Protein AF-A0A8B8N1Q1-F1 (afdb_monomer_lite)

pLDDT: mean 76.81, std 21.53, range [21.66, 96.38]

Secondary structure (DSSP, 8-state):
-HHHHHHHHHH---TT--HHHHHHHHHHHTT-GGGTTS-GGGS-HHHHHHHHHHHHHTT--SEEEESSTTTT--HHHHHHHHHHHHHHHHHHHTTSSS--EEEE--SS--HHHHTT-S-EEEE-TTS-EEEEE-GGGHHHHHHHHH-PPPPPTTS-HHHHHHHHHTTTT-HHHHHHHHHHHHHHHHHHHH-HHHHHT-TT--THHHHGGGS-SSS----------------------------------------------S------HHHHHHGGGGGGHHHHHHHHHHHHHHHHHT-HHHHHHHHHHHHHHHHHHHHHS-TTTTT---PPPEESS--HHHHTSHHHHHHHHHHHHHHHHHHHHHHHHHHHHHHHHHHHHHHHHHHHHHHHHHHHHHHHTTSS-HHHHHHHHHHHHHHHHHHHHHHHHHHHHHHTT----TT-HHHHHHHHHHHHHHHHHHHHHHHHHHHTTT-HHHHHHHHHHTTHHHHHTSSSSS-GGGS-HHHHHHGGG-HHHHHHHHHHHHHH-SS-S---HHHHSSS-BEE----GGGHHHHHHHHHHHHS-----S-HHHHHHHHHHHHHHHHHHHS-S--B-SGGG---HHHHHHT--GGGHHHHHHHHHHHHHHHHHHHHHHHHHTT-

Structure (mmCIF, N/CA/C/O backbone):
data_AF-A0A8B8N1Q1-F1
#
_entry.id   AF-A0A8B8N1Q1-F1
#
loop_
_atom_site.group_PDB
_atom_site.id
_atom_site.type_symbol
_atom_site.label_atom_id
_atom_site.label_alt_id
_atom_site.label_comp_id
_atom_site.label_asym_id
_atom_site.label_entity_id
_atom_site.label_seq_id
_atom_site.pdbx_PDB_ins_code
_atom_site.Cartn_x
_atom_site.Cartn_y
_atom_site.Cartn_z
_atom_site.occupancy
_atom_site.B_iso_or_equiv
_atom_site.auth_seq_id
_atom_site.auth_comp_id
_atom_site.auth_asym_id
_atom_site.auth_atom_id
_atom_site.pdbx_PDB_model_num
ATOM 1 N N . MET A 1 1 ? -12.281 14.953 12.336 1.00 90.69 1 MET A N 1
ATOM 2 C CA . MET A 1 1 ? -13.465 14.983 11.450 1.00 90.69 1 MET A CA 1
ATOM 3 C C . MET A 1 1 ? -13.314 14.002 10.297 1.00 90.69 1 MET A C 1
ATOM 5 O O . MET A 1 1 ? -14.064 13.040 10.237 1.00 90.69 1 MET A O 1
ATOM 9 N N . GLU A 1 2 ? -12.319 14.184 9.424 1.00 91.88 2 GLU A N 1
ATOM 10 C CA . GLU A 1 2 ? -12.158 13.396 8.187 1.00 91.88 2 GLU A CA 1
ATOM 11 C C . GLU A 1 2 ? -12.174 11.873 8.399 1.00 91.88 2 GLU A C 1
ATOM 13 O O . GLU A 1 2 ? -12.919 11.180 7.714 1.00 91.88 2 GLU A O 1
ATOM 18 N N . ASN A 1 3 ? -11.440 11.355 9.394 1.00 91.44 3 ASN A N 1
ATOM 19 C CA . ASN A 1 3 ? -11.424 9.916 9.703 1.00 91.44 3 ASN A CA 1
ATOM 20 C C . ASN A 1 3 ? -12.799 9.366 10.118 1.00 91.44 3 ASN A C 1
ATOM 22 O O . ASN A 1 3 ? -13.140 8.242 9.761 1.00 91.44 3 ASN A O 1
ATOM 26 N N . LEU A 1 4 ? -13.594 10.152 10.852 1.00 93.81 4 LEU A N 1
ATOM 27 C CA . LEU A 1 4 ? -14.942 9.757 11.274 1.00 93.81 4 LEU A CA 1
ATOM 28 C C . LEU A 1 4 ? -15.926 9.828 10.105 1.00 93.81 4 LEU A C 1
ATOM 30 O O . LEU A 1 4 ? -16.725 8.919 9.919 1.00 93.81 4 LEU A O 1
ATOM 34 N N . VAL A 1 5 ? -15.833 10.864 9.269 1.00 94.25 5 VAL A N 1
ATOM 35 C CA . VAL A 1 5 ? -16.657 10.981 8.055 1.00 94.25 5 VAL A CA 1
ATOM 36 C C . VAL A 1 5 ? -16.359 9.838 7.089 1.00 94.25 5 VAL A C 1
ATOM 38 O O . VAL A 1 5 ? -17.280 9.254 6.524 1.00 94.25 5 VAL A O 1
ATOM 41 N N . PHE A 1 6 ? -15.086 9.479 6.927 1.00 92.38 6 PHE A N 1
ATOM 42 C CA . PHE A 1 6 ? -14.680 8.335 6.121 1.00 92.38 6 PHE A CA 1
ATOM 43 C C . PHE A 1 6 ? -15.266 7.022 6.657 1.00 92.38 6 PHE A C 1
ATOM 45 O O . PHE A 1 6 ? -15.922 6.301 5.907 1.00 92.38 6 PHE A O 1
ATOM 52 N N . ALA A 1 7 ? -15.107 6.752 7.958 1.00 91.06 7 ALA A N 1
ATOM 53 C CA . ALA A 1 7 ? -15.688 5.576 8.607 1.00 91.06 7 ALA A CA 1
ATOM 54 C C . ALA A 1 7 ? -17.219 5.532 8.449 1.00 91.06 7 ALA A C 1
ATOM 56 O O . ALA A 1 7 ? -17.782 4.502 8.091 1.00 91.06 7 ALA A O 1
ATOM 57 N N . SER A 1 8 ? -17.887 6.676 8.632 1.00 91.94 8 SER A N 1
ATOM 58 C CA . SER A 1 8 ? -19.336 6.824 8.472 1.00 91.94 8 SER A CA 1
ATOM 59 C C . SER A 1 8 ? -19.796 6.483 7.053 1.00 91.94 8 SER A C 1
ATOM 61 O O . SER A 1 8 ? -20.792 5.783 6.904 1.00 91.94 8 SER A O 1
ATOM 63 N N . ARG A 1 9 ? -19.068 6.927 6.019 1.00 91.12 9 ARG A N 1
ATOM 64 C CA . ARG A 1 9 ? -19.380 6.650 4.602 1.00 91.12 9 ARG A CA 1
ATOM 65 C C . ARG A 1 9 ? -19.198 5.193 4.207 1.00 91.12 9 ARG A C 1
ATOM 67 O O . ARG A 1 9 ? -19.925 4.707 3.352 1.00 91.12 9 ARG A O 1
ATOM 74 N N . ILE A 1 10 ? -18.234 4.511 4.817 1.00 88.62 10 ILE A N 1
ATOM 75 C CA . ILE A 1 10 ? -18.023 3.082 4.581 1.00 88.62 10 ILE A CA 1
ATOM 76 C C . ILE A 1 10 ? -19.090 2.246 5.291 1.00 88.62 10 ILE A C 1
ATOM 78 O O . ILE A 1 10 ? -19.661 1.336 4.697 1.00 88.62 10 ILE A O 1
ATOM 82 N N . LYS A 1 11 ? -19.380 2.564 6.555 1.00 85.94 11 LYS A N 1
ATOM 83 C CA . LYS A 1 11 ? -20.304 1.778 7.382 1.00 85.94 11 LYS A CA 1
ATOM 84 C C . LYS A 1 11 ? -21.776 2.029 7.055 1.00 85.94 11 LYS A C 1
ATOM 86 O O . LYS A 1 11 ? -22.593 1.126 7.190 1.00 85.94 11 LYS A O 1
ATOM 91 N N . ASN A 1 12 ? -22.126 3.235 6.606 1.00 87.56 12 ASN A N 1
ATOM 92 C CA . ASN A 1 12 ? -23.501 3.624 6.297 1.00 87.56 12 ASN A CA 1
ATOM 93 C C . ASN A 1 12 ? -23.632 3.942 4.802 1.00 87.56 12 ASN A C 1
ATOM 95 O O . ASN A 1 12 ? -23.368 5.056 4.379 1.00 87.56 12 ASN A O 1
ATOM 99 N N . THR A 1 13 ? -24.054 2.986 3.976 1.00 82.06 13 THR A N 1
ATOM 100 C CA . THR A 1 13 ? -24.113 3.168 2.507 1.00 82.06 13 THR A CA 1
ATOM 101 C C . THR A 1 13 ? -25.467 3.653 1.979 1.00 82.06 13 THR A C 1
ATOM 103 O O . THR A 1 13 ? -25.709 3.645 0.773 1.00 82.06 13 THR A O 1
ATOM 106 N N . GLN A 1 14 ? -26.375 4.068 2.864 1.00 83.12 14 GLN A N 1
ATOM 107 C CA . GLN A 1 14 ? -27.697 4.551 2.466 1.00 83.12 14 GLN A CA 1
ATOM 108 C C . GLN A 1 14 ? -27.575 5.930 1.785 1.00 83.12 14 GLN A C 1
ATOM 110 O O . GLN A 1 14 ? -26.922 6.812 2.343 1.00 83.12 14 GLN A O 1
ATOM 115 N N . PRO A 1 15 ? -28.215 6.158 0.622 1.00 78.31 15 PRO A N 1
ATOM 116 C CA . PRO A 1 15 ? -28.001 7.363 -0.188 1.00 78.31 15 PRO A CA 1
ATOM 117 C C . PRO A 1 15 ? -28.416 8.666 0.513 1.00 78.31 15 PRO A C 1
ATOM 119 O O . PRO A 1 15 ? -27.781 9.695 0.309 1.00 78.31 15 PRO A O 1
ATOM 122 N N . ASN A 1 16 ? -29.428 8.614 1.383 1.00 86.81 16 ASN A N 1
ATOM 123 C CA . ASN A 1 16 ? -29.949 9.782 2.106 1.00 86.81 16 ASN A CA 1
ATOM 124 C C . ASN A 1 16 ? -29.374 9.915 3.528 1.00 86.81 16 ASN A C 1
ATOM 126 O O . ASN A 1 16 ? -29.929 10.627 4.362 1.00 86.81 16 ASN A O 1
ATOM 130 N N . PHE A 1 17 ? -28.294 9.197 3.847 1.00 88.75 17 PHE A N 1
ATOM 131 C CA . PHE A 1 17 ? -27.712 9.235 5.183 1.00 88.75 17 PHE A CA 1
ATOM 132 C C . PHE A 1 17 ? -26.904 10.518 5.400 1.00 88.75 17 PHE A C 1
ATOM 134 O O . PHE A 1 17 ? -25.889 10.747 4.737 1.00 88.75 17 PHE A O 1
ATOM 141 N N . ASN A 1 18 ? -27.298 11.339 6.378 1.00 94.06 18 ASN A N 1
ATOM 142 C CA . ASN A 1 18 ? -26.499 12.503 6.745 1.00 94.06 18 ASN A CA 1
ATOM 143 C C . ASN A 1 18 ? -25.275 12.085 7.578 1.00 94.06 18 ASN A C 1
ATOM 145 O O . ASN A 1 18 ? -25.325 11.904 8.797 1.00 94.06 18 ASN A O 1
ATOM 149 N N . HIS A 1 19 ? -24.145 11.928 6.889 1.00 93.62 19 HIS A N 1
ATOM 150 C CA . HIS A 1 19 ? -22.882 11.543 7.509 1.00 93.62 19 HIS A CA 1
ATOM 151 C C . HIS A 1 19 ? -22.333 12.583 8.482 1.00 93.62 19 HIS A C 1
ATOM 153 O O . HIS A 1 19 ? -21.672 12.185 9.439 1.00 93.62 19 HIS A O 1
ATOM 159 N N . MET A 1 20 ? -22.549 13.876 8.221 1.00 94.31 20 MET A N 1
ATOM 160 C CA . MET A 1 20 ? -21.988 14.946 9.047 1.00 94.31 20 MET A CA 1
ATOM 161 C C . MET A 1 20 ? -22.706 15.001 10.388 1.00 94.31 20 MET A C 1
ATOM 163 O O . MET A 1 20 ? -22.044 14.887 11.417 1.00 94.31 20 MET A O 1
ATOM 167 N N . ASP A 1 21 ? -24.039 15.013 10.372 1.00 94.62 21 ASP A N 1
ATOM 168 C CA . ASP A 1 21 ? -24.852 15.026 11.590 1.00 94.62 21 ASP A CA 1
ATOM 169 C C . ASP A 1 21 ? -24.570 13.797 12.461 1.00 94.62 21 ASP A C 1
ATOM 171 O O . ASP A 1 21 ? -24.413 13.914 13.674 1.00 94.62 21 ASP A O 1
ATOM 175 N N . ASN A 1 22 ? -24.432 12.608 11.856 1.00 93.81 22 ASN A N 1
ATOM 176 C CA . ASN A 1 22 ? -24.098 11.397 12.612 1.00 93.81 22 ASN A CA 1
ATOM 177 C C . ASN A 1 22 ? -22.714 11.503 13.278 1.00 93.81 22 ASN A C 1
ATOM 179 O O . ASN A 1 22 ? -22.541 11.098 14.426 1.00 93.81 22 ASN A O 1
ATOM 183 N N . VAL A 1 23 ? -21.721 12.058 12.573 1.00 95.81 23 VAL A N 1
ATOM 184 C CA . VAL A 1 23 ? -20.372 12.256 13.123 1.00 95.81 23 VAL A CA 1
ATOM 185 C C . VAL A 1 23 ? -20.373 13.295 14.237 1.00 95.81 23 VAL A C 1
ATOM 187 O O . VAL A 1 23 ? -19.739 13.063 15.264 1.00 95.81 23 VAL A O 1
ATOM 190 N N . GLU A 1 24 ? -21.075 14.411 14.067 1.00 95.44 24 GLU A N 1
ATOM 191 C CA . GLU A 1 24 ? -21.190 15.451 15.091 1.00 95.44 24 GLU A CA 1
ATOM 192 C C . GLU A 1 24 ? -21.929 14.940 16.327 1.00 95.44 24 GLU A C 1
ATOM 194 O O . GLU A 1 24 ? -21.458 15.138 17.449 1.00 95.44 24 GLU A O 1
ATOM 199 N N . HIS A 1 25 ? -23.014 14.189 16.134 1.00 93.56 25 HIS A N 1
ATOM 200 C CA . HIS A 1 25 ? -23.743 13.547 17.217 1.00 93.56 25 HIS A CA 1
ATOM 201 C C . HIS A 1 25 ? -22.846 12.583 18.004 1.00 93.56 25 HIS A C 1
ATOM 203 O O . HIS A 1 25 ? -22.696 12.739 19.216 1.00 93.56 25 HIS A O 1
ATOM 209 N N . VAL A 1 26 ? -22.162 11.646 17.339 1.00 93.88 26 VAL A N 1
ATOM 210 C CA . VAL A 1 26 ? -21.239 10.712 18.014 1.00 93.88 26 VAL A CA 1
ATOM 211 C C . VAL A 1 26 ? -20.071 11.449 18.679 1.00 93.88 26 VAL A C 1
ATOM 213 O O . VAL A 1 26 ? -19.684 11.117 19.801 1.00 93.88 26 VAL A O 1
ATOM 216 N N . ALA A 1 27 ? -19.526 12.483 18.035 1.00 95.25 27 ALA A N 1
ATOM 217 C CA . ALA A 1 27 ? -18.476 13.303 18.628 1.00 95.25 27 ALA A CA 1
ATOM 218 C C . ALA A 1 27 ? -18.965 14.028 19.889 1.00 95.25 27 ALA A C 1
ATOM 220 O O . ALA A 1 27 ? -18.202 14.151 20.847 1.00 95.25 27 ALA A O 1
ATOM 221 N N . SER A 1 28 ? -20.228 14.462 19.918 1.00 94.31 28 SER A N 1
ATOM 222 C CA . SER A 1 28 ? -20.829 15.105 21.086 1.00 94.31 28 SER A CA 1
ATOM 223 C C . SER A 1 28 ? -21.001 14.150 22.263 1.00 94.31 28 SER A C 1
ATOM 225 O O . SER A 1 28 ? -20.672 14.506 23.394 1.00 94.31 28 SER A O 1
ATOM 227 N N . LEU A 1 29 ? -21.414 12.909 21.989 1.00 92.06 29 LEU A N 1
ATOM 228 C CA . LEU A 1 29 ? -21.585 11.871 23.002 1.00 92.06 29 LEU A CA 1
ATOM 229 C C . LEU A 1 29 ? -20.269 11.519 23.704 1.00 92.06 29 LEU A C 1
ATOM 231 O O . LEU A 1 29 ? -20.275 11.202 24.889 1.00 92.06 29 LEU A O 1
ATOM 235 N N . LEU A 1 30 ? -19.150 11.595 22.979 1.00 92.69 30 LEU A N 1
ATOM 236 C CA . LEU A 1 30 ? -17.821 11.247 23.483 1.00 92.69 30 LEU A CA 1
ATOM 237 C C . LEU A 1 30 ? -16.983 12.455 23.941 1.00 92.69 30 LEU A C 1
ATOM 239 O O . LEU A 1 30 ? -15.821 12.279 24.319 1.00 92.69 30 LEU A O 1
ATOM 243 N N . GLY A 1 31 ? -17.532 13.674 23.896 1.00 92.38 31 GLY A N 1
ATOM 244 C CA . GLY A 1 31 ? -16.807 14.892 24.277 1.00 92.38 31 GLY A CA 1
ATOM 245 C C . GLY A 1 31 ? -15.622 15.217 23.354 1.00 92.38 31 GLY A C 1
ATOM 246 O O . GLY A 1 31 ? -14.559 15.631 23.818 1.00 92.38 31 GLY A O 1
ATOM 247 N N . LEU A 1 32 ? -15.766 14.969 22.048 1.00 94.25 32 LEU A N 1
ATOM 248 C CA . LEU A 1 32 ? -14.717 15.115 21.030 1.00 94.25 32 LEU A CA 1
ATOM 249 C C . LEU A 1 32 ? -14.845 16.392 20.182 1.00 94.25 32 LEU A C 1
ATOM 251 O O . LEU A 1 32 ? -14.077 16.560 19.233 1.00 94.25 32 LEU A O 1
ATOM 255 N N . GLN A 1 33 ? -15.768 17.306 20.500 1.00 92.69 33 GLN A N 1
ATOM 256 C CA . GLN A 1 33 ? -16.066 18.489 19.677 1.00 92.69 33 GLN A CA 1
ATOM 257 C C . GLN A 1 33 ? -14.814 19.340 19.400 1.00 92.69 33 GLN A C 1
ATOM 259 O O . GLN A 1 33 ? -14.518 19.661 18.249 1.00 92.69 33 GLN A O 1
ATOM 264 N N . ALA A 1 34 ? -14.015 19.620 20.435 1.00 90.75 34 ALA A N 1
ATOM 265 C CA . ALA A 1 34 ? -12.774 20.392 20.310 1.00 90.75 34 ALA A CA 1
ATOM 266 C C . ALA A 1 34 ? -11.700 19.692 19.449 1.00 90.75 34 ALA A C 1
ATOM 268 O O . ALA A 1 34 ? -10.812 20.341 18.902 1.00 90.75 34 ALA A O 1
ATOM 269 N N . CYS A 1 35 ? -11.786 18.366 19.295 1.00 91.06 35 CYS A N 1
ATOM 270 C CA . CYS A 1 35 ? -10.806 17.558 18.569 1.00 91.06 35 CYS A CA 1
ATOM 271 C C . CYS A 1 35 ? -11.117 17.434 17.070 1.00 91.06 35 CYS A C 1
ATOM 273 O O . CYS A 1 35 ? -10.264 16.984 16.305 1.00 91.06 35 CYS A O 1
ATOM 275 N N . LEU A 1 36 ? -12.319 17.816 16.616 1.00 91.00 36 LEU A N 1
ATOM 276 C CA . LEU A 1 36 ? -12.776 17.535 15.251 1.00 91.00 36 LEU A CA 1
ATOM 277 C C . LEU A 1 36 ? -11.877 18.145 14.165 1.00 91.00 36 LEU A C 1
ATOM 279 O O . LEU A 1 36 ? -11.730 17.529 13.105 1.00 91.00 36 LEU A O 1
ATOM 283 N N . LYS A 1 37 ? -11.249 19.295 14.433 1.00 90.81 37 LYS A N 1
ATOM 284 C CA . LYS A 1 37 ? -10.359 20.006 13.497 1.00 90.81 37 LYS A CA 1
ATOM 285 C C . LYS A 1 37 ? -8.867 19.680 13.679 1.00 90.81 37 LYS A C 1
ATOM 287 O O . LYS A 1 37 ? -8.042 20.182 12.921 1.00 90.81 37 LYS A O 1
ATOM 292 N N . LEU A 1 38 ? -8.503 18.856 14.664 1.00 91.50 38 LEU A N 1
ATOM 293 C CA . LEU A 1 38 ? -7.108 18.515 14.953 1.00 91.50 38 LEU A CA 1
ATOM 294 C C . LEU A 1 38 ? -6.631 17.315 14.119 1.00 91.50 38 LEU A C 1
ATOM 296 O O . LEU A 1 38 ? -7.400 16.405 13.804 1.00 91.50 38 LEU A O 1
ATOM 300 N N . LYS A 1 39 ? -5.331 17.295 13.789 1.00 88.94 39 LYS A N 1
ATOM 301 C CA . LYS A 1 39 ? -4.667 16.102 13.238 1.00 88.94 39 LYS A CA 1
ATOM 302 C C . LYS A 1 39 ? -4.595 15.017 14.314 1.00 88.94 39 LYS A C 1
ATOM 304 O O . LYS A 1 39 ? -4.341 15.326 15.475 1.00 88.94 39 LYS A O 1
ATOM 309 N N . THR A 1 40 ? -4.742 13.752 13.922 1.00 88.00 40 THR A N 1
ATOM 310 C CA . THR A 1 40 ? -4.691 12.609 14.853 1.00 88.00 40 THR A CA 1
ATOM 311 C C . THR A 1 40 ? -3.382 12.516 15.629 1.00 88.00 40 THR A C 1
ATOM 313 O O . THR A 1 40 ? -3.409 12.125 16.788 1.00 88.00 40 THR A O 1
ATOM 316 N N . SER A 1 41 ? -2.263 12.940 15.036 1.00 86.62 41 SER A N 1
ATOM 317 C CA . SER A 1 41 ? -0.949 12.981 15.692 1.00 86.62 41 SER A CA 1
ATOM 318 C C . SER A 1 41 ? -0.838 13.994 16.837 1.00 86.62 41 SER A C 1
ATOM 320 O O . SER A 1 41 ? 0.135 13.955 17.579 1.00 86.62 41 SER A O 1
ATOM 322 N N . ARG A 1 42 ? -1.804 14.911 16.984 1.00 91.56 42 ARG A N 1
ATOM 323 C CA . ARG A 1 42 ? -1.843 15.914 18.063 1.00 91.56 42 ARG A CA 1
ATOM 324 C C . ARG A 1 42 ? -2.840 15.573 19.174 1.00 91.56 42 ARG A C 1
ATOM 326 O O . ARG A 1 42 ? -3.033 16.384 20.073 1.00 91.56 42 ARG A O 1
ATOM 333 N N . LEU A 1 43 ? -3.518 14.430 19.087 1.00 91.50 43 LEU A N 1
ATOM 334 C CA . LEU A 1 43 ? -4.482 14.007 20.100 1.00 91.50 43 LEU A CA 1
ATOM 335 C C . LEU A 1 43 ? -3.756 13.392 21.300 1.00 91.50 43 LEU A C 1
ATOM 337 O O . LEU A 1 43 ? -2.773 12.676 21.126 1.00 91.50 43 LEU A O 1
ATOM 341 N N . SER A 1 44 ? -4.271 13.620 22.510 1.00 90.25 44 SER A N 1
ATOM 342 C CA . SER A 1 44 ? -3.818 12.867 23.685 1.00 90.25 44 SER A CA 1
ATOM 343 C C . SER A 1 44 ? -4.228 11.392 23.583 1.00 90.25 44 SER A C 1
ATOM 345 O O . SER A 1 44 ? -5.177 11.060 22.869 1.00 90.25 44 SER A O 1
ATOM 347 N N . GLY A 1 45 ? -3.573 10.497 24.333 1.00 87.62 45 GLY A N 1
ATOM 348 C CA . GLY A 1 45 ? -3.885 9.059 24.311 1.00 87.62 45 GLY A CA 1
ATOM 349 C C . GLY A 1 4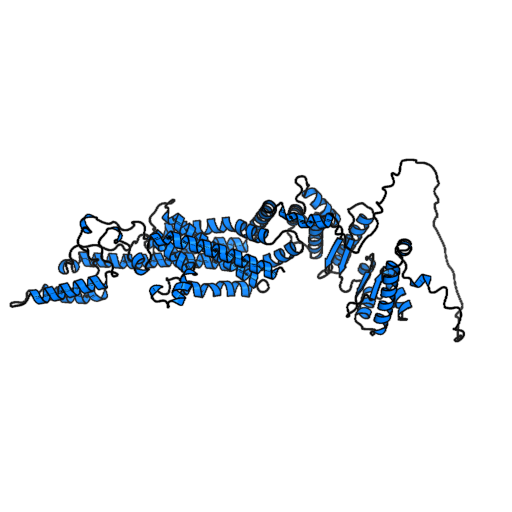5 ? -5.371 8.754 24.552 1.00 87.62 45 GLY A C 1
ATOM 350 O O . GLY A 1 45 ? -5.989 8.002 23.798 1.00 87.62 45 GLY A O 1
ATOM 351 N N . GLY A 1 46 ? -6.000 9.418 25.528 1.00 87.50 46 GLY A N 1
ATOM 352 C CA . GLY A 1 46 ? -7.431 9.233 25.804 1.00 87.50 46 GLY A CA 1
ATOM 353 C C . GLY A 1 46 ? -8.352 9.827 24.742 1.00 87.50 46 GLY A C 1
ATOM 354 O O . GLY A 1 46 ? -9.403 9.264 24.437 1.00 87.50 46 GLY A O 1
ATOM 355 N N . GLN A 1 47 ? -7.972 10.957 24.134 1.00 92.06 47 GLN A N 1
ATOM 356 C CA . GLN A 1 47 ? -8.702 11.495 22.982 1.00 92.06 47 GLN A CA 1
ATOM 357 C C . GLN A 1 47 ? -8.621 10.529 21.799 1.00 92.06 47 GLN A C 1
ATOM 359 O O . GLN A 1 47 ? -9.643 10.245 21.179 1.00 92.06 47 GLN A O 1
ATOM 364 N N . TYR A 1 48 ? -7.438 9.976 21.528 1.00 90.69 48 TYR A N 1
ATOM 365 C CA . TYR A 1 48 ? -7.232 8.986 20.480 1.00 90.69 48 TYR A CA 1
ATOM 366 C C . TYR A 1 48 ? -8.070 7.721 20.718 1.00 90.69 48 TYR A C 1
ATOM 368 O O . TYR A 1 48 ? -8.776 7.279 19.810 1.00 90.69 48 TYR A O 1
ATOM 376 N N . LYS A 1 49 ? -8.090 7.184 21.949 1.00 90.00 49 LYS A N 1
ATOM 377 C CA . LYS A 1 49 ? -8.918 6.014 22.289 1.00 90.00 49 LYS A CA 1
ATOM 378 C C . LYS A 1 49 ? -10.410 6.298 22.092 1.00 90.00 49 LYS A C 1
ATOM 380 O O . LYS A 1 49 ? -11.104 5.506 21.457 1.00 90.00 49 LYS A O 1
ATOM 385 N N . ARG A 1 50 ? -10.896 7.460 22.543 1.00 91.62 50 ARG A N 1
ATOM 386 C CA . ARG A 1 50 ? -12.288 7.882 22.309 1.00 91.62 50 ARG A CA 1
ATOM 387 C C . ARG A 1 50 ? -12.603 8.064 20.827 1.00 91.62 50 ARG A C 1
ATOM 389 O O . ARG A 1 50 ? -13.688 7.686 20.411 1.00 91.62 50 ARG A O 1
ATOM 396 N N . VAL A 1 51 ? -11.676 8.561 20.007 1.00 93.06 51 VAL A N 1
ATOM 397 C CA . VAL A 1 51 ? -11.853 8.597 18.543 1.00 93.06 51 VAL A CA 1
ATOM 398 C C . VAL A 1 51 ? -11.958 7.182 17.962 1.00 93.06 51 VAL A C 1
ATOM 400 O O . VAL A 1 51 ? -12.814 6.956 17.111 1.00 93.06 51 VAL A O 1
ATOM 403 N N . SER A 1 52 ? -11.160 6.220 18.438 1.00 90.19 52 SER A N 1
ATOM 404 C CA . SER A 1 52 ? -11.282 4.815 18.014 1.00 90.19 52 SER A CA 1
ATOM 405 C C . SER A 1 52 ? -12.642 4.216 18.391 1.00 90.19 52 SER A C 1
ATOM 407 O O . SER A 1 52 ? -13.219 3.487 17.593 1.00 90.19 52 SER A O 1
ATOM 409 N N . ILE A 1 53 ? -13.183 4.547 19.569 1.00 91.56 53 ILE A N 1
ATOM 410 C CA . ILE A 1 53 ? -14.536 4.136 19.987 1.00 91.56 53 ILE A CA 1
ATOM 411 C C . ILE A 1 53 ? -15.600 4.827 19.120 1.00 91.56 53 ILE A C 1
ATOM 413 O O . ILE A 1 53 ? -16.541 4.184 18.661 1.00 91.56 53 ILE A O 1
ATOM 417 N N . ALA A 1 54 ? -15.427 6.122 18.832 1.00 93.56 54 ALA A N 1
ATOM 418 C CA . ALA A 1 54 ? -16.320 6.891 17.967 1.00 93.56 54 ALA A CA 1
ATOM 419 C C . ALA A 1 54 ? -16.469 6.234 16.592 1.00 93.56 54 ALA A C 1
ATOM 421 O O . ALA A 1 54 ? -17.578 6.140 16.079 1.00 93.56 54 ALA A O 1
ATOM 422 N N . GLN A 1 55 ? -15.368 5.743 16.012 1.00 91.75 55 GLN A N 1
ATOM 423 C CA . GLN A 1 55 ? -15.385 5.051 14.723 1.00 91.75 55 GLN A CA 1
ATOM 424 C C . GLN A 1 55 ? -16.298 3.816 14.721 1.00 91.75 55 GLN A C 1
ATOM 426 O O . GLN A 1 55 ? -16.943 3.542 13.708 1.00 91.75 55 GLN A O 1
ATOM 431 N N . GLU A 1 56 ? -16.382 3.089 15.836 1.00 89.00 56 GLU A N 1
ATOM 432 C CA . GLU A 1 56 ? -17.247 1.913 15.986 1.00 89.00 56 GLU A CA 1
ATOM 433 C C . GLU A 1 56 ? -18.699 2.278 16.326 1.00 89.00 56 GLU A C 1
ATOM 435 O O . GLU A 1 56 ? -19.626 1.645 15.826 1.00 89.00 56 GLU A O 1
ATOM 440 N N . LEU A 1 57 ? -18.934 3.373 17.053 1.00 90.56 57 LEU A N 1
ATOM 441 C CA . LEU A 1 57 ? -20.291 3.857 17.342 1.00 90.56 57 LEU A CA 1
ATOM 442 C C . LEU A 1 57 ? -21.026 4.428 16.117 1.00 90.56 57 LEU A C 1
ATOM 444 O O . LEU A 1 57 ? -22.254 4.491 16.119 1.00 90.56 57 LEU A O 1
ATOM 448 N N . LEU A 1 58 ? -20.315 4.801 15.046 1.00 91.06 58 LEU A N 1
ATOM 449 C CA . LEU A 1 58 ? -20.926 5.330 13.815 1.00 91.06 58 LEU A CA 1
ATOM 450 C C . LEU A 1 58 ? -21.865 4.341 13.109 1.00 91.06 58 LEU A C 1
ATOM 452 O O . LEU A 1 58 ? -22.741 4.788 12.366 1.00 91.06 58 LEU A O 1
ATOM 456 N N . SER A 1 59 ? -21.686 3.033 13.324 1.00 85.50 59 SER A N 1
ATOM 457 C CA . SER A 1 59 ? -22.582 1.974 12.833 1.00 85.50 59 SER A CA 1
ATOM 458 C C . SER A 1 59 ? -23.772 1.697 13.756 1.00 85.50 59 SER A C 1
ATOM 460 O O . SER A 1 59 ? -24.611 0.876 13.402 1.00 85.50 59 SER A O 1
ATOM 462 N N . LYS A 1 60 ? -23.866 2.375 14.911 1.00 88.06 60 LYS A N 1
ATOM 463 C CA . LYS A 1 60 ? -24.901 2.162 15.941 1.00 88.06 60 LYS A CA 1
ATOM 464 C C . LYS A 1 60 ? -25.017 0.676 16.346 1.00 88.06 60 LYS A C 1
ATOM 466 O O . LYS A 1 60 ? -26.078 0.085 16.147 1.00 88.06 60 LYS A O 1
ATOM 471 N N . PRO A 1 61 ? -23.923 0.058 16.838 1.00 86.50 61 PRO A N 1
ATOM 472 C CA . PRO A 1 61 ? -23.914 -1.361 17.179 1.00 86.50 61 PRO A CA 1
ATOM 473 C C . PRO A 1 61 ? -24.800 -1.651 18.397 1.00 86.50 61 PRO A C 1
ATOM 475 O O . PRO A 1 61 ? -24.864 -0.835 19.313 1.00 86.50 61 PRO A O 1
ATOM 478 N N . ASP A 1 62 ? -25.418 -2.835 18.426 1.00 87.56 62 ASP A N 1
ATOM 479 C CA . ASP A 1 62 ? -26.174 -3.300 19.599 1.00 87.56 62 ASP A CA 1
ATOM 480 C C . ASP A 1 62 ? -25.228 -3.776 20.726 1.00 87.56 62 ASP A C 1
ATOM 482 O O . ASP A 1 62 ? -25.542 -3.663 21.911 1.00 87.56 62 ASP A O 1
ATOM 486 N N . ILE A 1 63 ? -24.045 -4.286 20.357 1.00 90.25 63 ILE A N 1
ATOM 487 C CA . ILE A 1 63 ? -22.987 -4.745 21.268 1.00 90.25 63 ILE A CA 1
ATOM 488 C C . ILE A 1 63 ? -21.652 -4.154 20.810 1.00 90.25 63 ILE A C 1
ATOM 490 O O . ILE A 1 63 ? -21.266 -4.296 19.650 1.00 90.25 63 ILE A O 1
ATOM 494 N N . LEU A 1 64 ? -20.934 -3.516 21.730 1.00 90.94 64 LEU A N 1
ATOM 495 C CA . LEU A 1 64 ? -19.590 -2.992 21.530 1.00 90.94 64 LEU A CA 1
ATOM 496 C C . LEU A 1 64 ? -18.607 -3.760 22.417 1.00 90.94 64 LEU A C 1
ATOM 498 O O . LEU A 1 64 ? -18.706 -3.712 23.641 1.00 90.94 64 LEU A O 1
ATOM 502 N N . ILE A 1 65 ? -17.645 -4.438 21.795 1.00 92.38 65 ILE A N 1
ATOM 503 C CA . ILE A 1 65 ? -16.583 -5.168 22.495 1.00 92.38 65 ILE A CA 1
ATOM 504 C C . ILE A 1 65 ? -15.318 -4.312 22.475 1.00 92.38 65 ILE A C 1
ATOM 506 O O . ILE A 1 65 ? -14.896 -3.846 21.415 1.00 92.38 65 ILE A O 1
ATOM 510 N N . LEU A 1 66 ? -14.728 -4.079 23.644 1.00 92.56 66 LEU A N 1
ATOM 511 C CA . LEU A 1 66 ? -13.534 -3.259 23.816 1.00 92.56 66 LEU A CA 1
ATOM 512 C C . LEU A 1 66 ? -12.436 -4.068 24.496 1.00 92.56 66 LEU A C 1
ATOM 514 O O . LEU A 1 66 ? -12.542 -4.391 25.675 1.00 92.56 66 LEU A O 1
ATOM 518 N N . ASP A 1 67 ? -11.359 -4.329 23.766 1.00 90.62 67 ASP A N 1
ATOM 519 C CA . ASP A 1 67 ? -10.178 -4.958 24.344 1.00 90.62 67 ASP A CA 1
ATOM 520 C C . ASP A 1 67 ? -9.271 -3.900 24.993 1.00 90.62 67 ASP A C 1
ATOM 522 O O . ASP A 1 67 ? -8.876 -2.916 24.346 1.00 90.62 67 ASP A O 1
ATOM 526 N N . GLU A 1 68 ? -9.044 -4.055 26.297 1.00 90.06 68 GLU A N 1
ATOM 527 C CA . GLU A 1 68 ? -8.248 -3.190 27.171 1.00 90.06 68 GLU A CA 1
ATOM 528 C C . GLU A 1 68 ? -8.356 -1.692 26.827 1.00 90.06 68 GLU A C 1
ATOM 530 O O . GLU A 1 68 ? -7.396 -1.039 26.379 1.00 90.06 68 GLU A O 1
ATOM 535 N N . PRO A 1 69 ? -9.544 -1.076 26.997 1.00 89.31 69 PRO A N 1
ATOM 536 C CA . PRO A 1 69 ? -9.753 0.297 26.573 1.00 89.31 69 PRO A CA 1
ATOM 537 C C . PRO A 1 69 ? -8.913 1.313 27.356 1.00 89.31 69 PRO A C 1
ATOM 539 O O . PRO A 1 69 ? -8.735 2.439 26.895 1.00 89.31 69 PRO A O 1
ATOM 542 N N . THR A 1 70 ? -8.385 0.908 28.507 1.00 90.25 70 THR A N 1
ATOM 543 C CA . THR A 1 70 ? -7.670 1.735 29.479 1.00 90.25 70 THR A CA 1
ATOM 544 C C . THR A 1 70 ? -6.146 1.623 29.396 1.00 90.25 70 THR A C 1
ATOM 546 O O . THR A 1 70 ? -5.451 2.400 30.049 1.00 90.25 70 THR A O 1
ATOM 549 N N . SER A 1 71 ? -5.619 0.686 28.601 1.00 87.12 71 SER A N 1
ATOM 550 C CA . SER A 1 71 ? -4.177 0.448 28.482 1.00 87.12 71 SER A CA 1
ATOM 551 C C . SER A 1 71 ? -3.446 1.658 27.882 1.00 87.12 71 SER A C 1
ATOM 553 O O . SER A 1 71 ? -3.921 2.281 26.927 1.00 87.12 71 SER A O 1
ATOM 555 N N . GLY A 1 72 ? -2.300 2.020 28.469 1.00 84.06 72 GLY A N 1
ATOM 556 C CA . GLY A 1 72 ? -1.485 3.169 28.053 1.00 84.06 72 GLY A CA 1
ATOM 557 C C . GLY A 1 72 ? -2.049 4.553 28.416 1.00 84.06 72 GLY A C 1
ATOM 558 O O . GLY A 1 72 ? -1.557 5.555 27.896 1.00 84.06 72 GLY A O 1
ATOM 559 N N . LEU A 1 73 ? -3.074 4.634 29.275 1.00 88.88 73 LEU A N 1
ATOM 560 C CA . LEU A 1 73 ? -3.638 5.894 29.777 1.00 88.88 73 LEU A CA 1
ATOM 561 C C . LEU A 1 73 ? -3.213 6.175 31.223 1.00 88.88 73 LEU A C 1
ATOM 563 O O . LEU A 1 73 ? -3.071 5.260 32.030 1.00 88.88 73 LEU A O 1
ATOM 567 N N . ASP A 1 74 ? -3.090 7.456 31.574 1.00 89.12 74 ASP A N 1
ATOM 568 C CA . ASP A 1 74 ? -2.995 7.882 32.971 1.00 89.12 74 ASP A CA 1
ATOM 569 C C . ASP A 1 74 ? -4.333 7.676 33.709 1.00 89.12 74 ASP A C 1
ATOM 571 O O . ASP A 1 74 ? -5.405 7.609 33.098 1.00 89.12 74 ASP A O 1
ATOM 575 N N . SER A 1 75 ? -4.284 7.604 35.041 1.00 88.19 75 SER A N 1
ATOM 576 C CA . SER A 1 75 ? -5.442 7.298 35.895 1.00 88.19 75 SER A CA 1
ATOM 577 C C . SER A 1 75 ? -6.625 8.256 35.703 1.00 88.19 75 SER A C 1
ATOM 579 O O . SER A 1 75 ? -7.778 7.817 35.650 1.00 88.19 75 SER A O 1
ATOM 581 N N . LEU A 1 76 ? -6.365 9.557 35.538 1.00 90.19 76 LEU A N 1
ATOM 582 C CA . LEU A 1 76 ? -7.407 10.565 35.340 1.00 90.19 76 LEU A CA 1
ATOM 583 C C . LEU A 1 76 ? -8.074 10.413 33.969 1.00 90.19 76 LEU A C 1
ATOM 585 O O . LEU A 1 76 ? -9.303 10.461 33.857 1.00 90.19 76 LEU A O 1
ATOM 589 N N . THR A 1 77 ? -7.280 10.229 32.917 1.00 90.25 77 THR A N 1
ATOM 590 C CA . THR A 1 77 ? -7.791 10.021 31.557 1.00 90.25 77 THR A CA 1
ATOM 591 C C . THR A 1 77 ? -8.549 8.701 31.429 1.00 90.25 77 THR A C 1
ATOM 593 O O . THR A 1 77 ? -9.572 8.638 30.739 1.00 90.25 77 THR A O 1
ATOM 596 N N . CYS A 1 78 ? -8.089 7.667 32.129 1.00 90.88 78 CYS A N 1
ATOM 597 C CA . CYS A 1 78 ? -8.749 6.377 32.238 1.00 90.88 78 CYS A CA 1
ATOM 598 C C . CYS A 1 78 ? -10.149 6.516 32.856 1.00 90.88 78 CYS A C 1
ATOM 600 O O . CYS A 1 78 ? -11.141 6.170 32.210 1.00 90.88 78 CYS A O 1
ATOM 602 N N . PHE A 1 79 ? -10.245 7.150 34.033 1.00 93.00 79 PHE A N 1
ATOM 603 C CA . PHE A 1 79 ? -11.522 7.439 34.693 1.00 93.00 79 PHE A CA 1
ATOM 604 C C . PHE A 1 79 ? -12.474 8.203 33.767 1.00 93.00 79 PHE A C 1
ATOM 606 O O . PHE A 1 79 ? -13.581 7.743 33.511 1.00 93.00 79 PHE A O 1
ATOM 613 N N . ARG A 1 80 ? -12.017 9.308 33.159 1.00 91.81 80 ARG A N 1
ATOM 614 C CA . ARG A 1 80 ? -12.825 10.099 32.211 1.00 91.81 80 ARG A CA 1
ATOM 615 C C . ARG A 1 80 ? -13.336 9.276 31.027 1.00 91.81 80 ARG A C 1
ATOM 617 O O . ARG A 1 80 ? -14.449 9.505 30.564 1.00 91.81 80 ARG A O 1
ATOM 624 N N . THR A 1 81 ? -12.528 8.355 30.509 1.00 91.94 81 THR A N 1
ATOM 625 C CA . THR A 1 81 ? -12.913 7.508 29.372 1.00 91.94 81 THR A CA 1
ATOM 626 C C . THR A 1 81 ? -13.985 6.501 29.783 1.00 91.94 81 THR A C 1
ATOM 628 O O . THR A 1 81 ? -15.003 6.400 29.103 1.00 91.94 81 THR A O 1
ATOM 631 N N . VAL A 1 82 ? -13.808 5.816 30.917 1.00 94.25 82 VAL A N 1
ATOM 632 C CA . VAL A 1 82 ? -14.786 4.841 31.428 1.00 94.25 82 VAL A CA 1
ATOM 633 C C . VAL A 1 82 ? -16.084 5.521 31.872 1.00 94.25 82 VAL A C 1
ATOM 635 O O . VAL A 1 82 ? -17.159 5.000 31.586 1.00 94.25 82 VAL A O 1
ATOM 638 N N . SER A 1 83 ? -16.027 6.713 32.477 1.00 94.38 83 SER A N 1
ATOM 639 C CA . SER A 1 83 ? -17.227 7.493 32.819 1.00 94.38 83 SER A CA 1
ATOM 640 C C . SER A 1 83 ? -18.072 7.812 31.585 1.00 94.38 83 SER A C 1
ATOM 642 O O . SER A 1 83 ? -19.281 7.618 31.605 1.00 94.38 83 SER A O 1
ATOM 644 N N . VAL A 1 84 ? -17.441 8.201 30.472 1.00 93.56 84 VAL A N 1
ATOM 645 C CA . VAL A 1 84 ? -18.155 8.430 29.206 1.00 93.56 84 VAL A CA 1
ATOM 646 C C . VAL A 1 84 ? -18.815 7.143 28.691 1.00 93.56 84 VAL A C 1
ATOM 648 O O . VAL A 1 84 ? -19.949 7.186 28.220 1.00 93.56 84 VAL A O 1
ATOM 651 N N . LEU A 1 85 ? -18.151 5.985 28.800 1.00 94.25 85 LEU A N 1
ATOM 652 C CA . LEU A 1 85 ? -18.745 4.693 28.423 1.00 94.25 85 LEU A CA 1
ATOM 653 C C . LEU A 1 85 ? -19.943 4.330 29.316 1.00 94.25 85 LEU A C 1
ATOM 655 O O . LEU A 1 85 ? -20.973 3.882 28.813 1.00 94.25 85 LEU A O 1
ATOM 659 N N . ARG A 1 86 ? -19.836 4.574 30.627 1.00 94.88 86 ARG A N 1
ATOM 660 C CA . ARG A 1 86 ? -20.929 4.400 31.593 1.00 94.88 86 ARG A CA 1
ATOM 661 C C . ARG A 1 86 ? -22.124 5.288 31.237 1.00 94.88 86 ARG A C 1
ATOM 663 O O . ARG A 1 86 ? -23.255 4.800 31.215 1.00 94.88 86 ARG A O 1
ATOM 670 N N . ASP A 1 87 ? -21.878 6.546 30.881 1.00 94.44 87 ASP A N 1
ATOM 671 C CA . ASP A 1 87 ? -22.915 7.492 30.462 1.00 94.44 87 ASP A CA 1
ATOM 672 C C . ASP A 1 87 ? -23.610 7.071 29.162 1.00 94.44 87 ASP A C 1
ATOM 674 O O . ASP A 1 87 ? -24.825 7.230 29.042 1.00 94.44 87 ASP A O 1
ATOM 678 N N . LEU A 1 88 ? -22.879 6.498 28.198 1.00 93.94 88 LEU A N 1
ATOM 679 C CA . LEU A 1 88 ? -23.471 5.942 26.975 1.00 93.94 88 LEU A CA 1
ATOM 680 C C . LEU A 1 88 ? -24.464 4.820 27.292 1.00 93.94 88 LEU A C 1
ATOM 682 O O . LEU A 1 88 ? -25.595 4.848 26.808 1.00 93.94 88 LEU A O 1
ATOM 686 N N . VAL A 1 89 ? -24.074 3.863 28.136 1.00 94.50 89 VAL A N 1
ATOM 687 C CA . VAL A 1 89 ? -24.956 2.755 28.538 1.00 94.50 89 VAL A CA 1
ATOM 688 C C . VAL A 1 89 ? -26.170 3.278 29.310 1.00 94.50 89 VAL A C 1
ATOM 690 O O . VAL A 1 89 ? -27.290 2.840 29.061 1.00 94.50 89 VAL A O 1
ATOM 693 N N . ASN A 1 90 ? -25.987 4.258 30.199 1.00 94.12 90 ASN A N 1
ATOM 694 C CA . ASN A 1 90 ? -27.097 4.879 30.927 1.00 94.12 90 ASN A CA 1
ATOM 695 C C . ASN A 1 90 ? -28.082 5.588 29.980 1.00 94.12 90 ASN A C 1
ATOM 697 O O . ASN A 1 90 ? -29.292 5.414 30.113 1.00 94.12 90 ASN A O 1
ATOM 701 N N . LYS A 1 91 ? -27.584 6.332 28.982 1.00 93.12 91 LYS A N 1
ATOM 702 C CA . LYS A 1 91 ? -28.421 6.954 27.939 1.00 93.12 91 LYS A CA 1
ATOM 703 C C . LYS A 1 91 ? -29.164 5.913 27.102 1.00 93.12 91 LYS A C 1
ATOM 705 O O . LYS A 1 91 ? -30.312 6.146 26.736 1.00 93.12 91 LYS A O 1
ATOM 710 N N . SER A 1 92 ? -28.529 4.775 26.821 1.00 92.88 92 SER A N 1
ATOM 711 C CA . SER A 1 92 ? -29.161 3.657 26.115 1.00 92.88 92 SER A CA 1
ATOM 712 C C . SER A 1 92 ? -30.301 3.047 26.935 1.00 92.88 92 SER A C 1
ATOM 714 O O . SER A 1 92 ? -31.407 2.892 26.424 1.00 92.88 92 SER A O 1
ATOM 716 N N . ARG A 1 93 ? -30.085 2.813 28.239 1.00 91.81 93 ARG A N 1
ATOM 717 C CA . ARG A 1 93 ? -31.130 2.348 29.172 1.00 91.81 93 ARG A CA 1
ATOM 718 C C . ARG A 1 93 ? -32.303 3.323 29.288 1.00 91.81 93 ARG A C 1
ATOM 720 O O . ARG A 1 93 ? -33.437 2.884 29.424 1.00 91.81 93 ARG A O 1
ATOM 727 N N . ALA A 1 94 ? -32.036 4.626 29.209 1.00 92.50 94 ALA A N 1
ATOM 728 C CA . ALA A 1 94 ? -33.057 5.674 29.219 1.00 92.50 94 ALA A CA 1
ATOM 729 C C . ALA A 1 94 ? -33.787 5.853 27.869 1.00 92.50 94 ALA A C 1
ATOM 731 O O . ALA A 1 94 ? -34.626 6.741 27.750 1.00 92.50 94 ALA A O 1
ATOM 732 N N . GLY A 1 95 ? -33.456 5.069 26.835 1.00 89.75 95 GLY A N 1
ATOM 733 C CA . GLY A 1 95 ? -34.076 5.164 25.508 1.00 89.75 95 GLY A CA 1
ATOM 734 C C . GLY A 1 95 ? -33.645 6.379 24.675 1.00 89.75 95 GLY A C 1
ATOM 735 O O . GLY A 1 95 ? -34.229 6.634 23.626 1.00 89.75 95 GLY A O 1
ATOM 736 N N . LEU A 1 96 ? -32.620 7.127 25.107 1.00 88.88 96 LEU A N 1
ATOM 737 C CA . LEU A 1 96 ? -32.117 8.318 24.402 1.00 88.88 96 LEU A CA 1
ATOM 738 C C . LEU A 1 96 ? -31.243 7.970 23.188 1.00 88.88 96 LEU A C 1
ATOM 740 O O . LEU A 1 96 ? -31.093 8.779 22.274 1.00 88.88 96 LEU A O 1
ATOM 744 N N . ILE A 1 97 ? -30.636 6.783 23.192 1.00 88.88 97 ILE A N 1
ATOM 745 C CA . ILE A 1 97 ? -29.859 6.231 22.075 1.00 88.88 97 ILE A CA 1
ATOM 746 C C . ILE A 1 97 ? -30.285 4.775 21.828 1.00 88.88 97 ILE A C 1
ATOM 748 O O . ILE A 1 97 ? -30.924 4.182 22.700 1.00 88.88 97 ILE A O 1
ATOM 752 N N . PRO A 1 98 ? -29.945 4.172 20.669 1.00 86.88 98 PRO A N 1
ATOM 753 C CA . PRO A 1 98 ? -30.240 2.765 20.409 1.00 86.88 98 PRO A CA 1
ATOM 754 C C . PRO A 1 98 ? -29.719 1.829 21.516 1.00 86.88 98 PRO A C 1
ATOM 756 O O . PRO A 1 98 ? -28.764 2.191 22.216 1.00 86.88 98 PRO A O 1
ATOM 759 N N . PRO A 1 99 ? -30.312 0.629 21.667 1.00 89.56 99 PRO A N 1
ATOM 760 C CA . PRO A 1 99 ? -29.813 -0.387 22.589 1.00 89.56 99 PRO A CA 1
ATOM 761 C C . PRO A 1 99 ? -28.320 -0.628 22.369 1.00 89.56 99 PRO A C 1
ATOM 763 O O . PRO A 1 99 ? -27.902 -0.870 21.242 1.00 89.56 99 PRO A O 1
ATOM 766 N N . LEU A 1 100 ? -27.533 -0.511 23.434 1.00 90.44 100 LEU A N 1
ATOM 767 C CA . LEU A 1 100 ? -26.085 -0.649 23.407 1.00 90.44 100 LEU A CA 1
ATOM 768 C C . LEU A 1 100 ? -25.629 -1.367 24.676 1.00 90.44 100 LEU A C 1
ATOM 770 O O . LEU A 1 100 ? -25.755 -0.839 25.783 1.00 90.44 100 LEU A O 1
ATOM 774 N N . ALA A 1 101 ? -25.042 -2.543 24.499 1.00 92.75 101 ALA A N 1
ATOM 775 C CA . ALA A 1 101 ? -24.262 -3.226 25.519 1.00 92.75 101 ALA A CA 1
ATOM 776 C C . ALA A 1 101 ? -22.770 -2.996 25.260 1.00 92.75 101 ALA A C 1
ATOM 778 O O . ALA A 1 101 ? -22.324 -3.032 24.114 1.00 92.75 101 ALA A O 1
ATOM 779 N N . ILE A 1 102 ? -21.989 -2.767 26.316 1.00 94.81 102 ILE A N 1
ATOM 780 C CA . ILE A 1 102 ? -20.533 -2.638 26.217 1.00 94.81 102 ILE A CA 1
ATOM 781 C C . ILE A 1 102 ? -19.900 -3.752 27.040 1.00 94.81 102 ILE A C 1
ATOM 783 O O . ILE A 1 102 ? -20.146 -3.843 28.240 1.00 94.81 102 ILE A O 1
ATOM 787 N N . VAL A 1 103 ? -19.076 -4.570 26.393 1.00 95.19 103 VAL A N 1
ATOM 788 C CA . VAL A 1 103 ? -18.259 -5.604 27.033 1.00 95.19 103 VAL A CA 1
ATOM 789 C C . VAL A 1 103 ? -16.810 -5.169 26.912 1.00 95.19 103 VAL A C 1
ATOM 791 O O . VAL A 1 103 ? -16.372 -4.803 25.822 1.00 95.19 103 VAL A O 1
ATOM 794 N N . MET A 1 104 ? -16.067 -5.168 28.014 1.00 94.38 104 MET A N 1
ATOM 795 C CA . MET A 1 104 ? -14.664 -4.771 27.982 1.00 94.38 104 MET A CA 1
ATOM 796 C C . MET A 1 104 ? -13.791 -5.614 28.900 1.00 94.38 104 MET A C 1
ATOM 798 O O . MET A 1 104 ? -14.229 -6.005 29.979 1.00 94.38 104 MET A O 1
ATOM 802 N N . THR A 1 105 ? -12.553 -5.850 28.477 1.00 94.25 105 THR A N 1
ATOM 803 C CA . THR A 1 105 ? -11.488 -6.444 29.295 1.00 94.25 105 THR A CA 1
ATOM 804 C C . THR A 1 105 ? -10.697 -5.321 29.960 1.00 94.25 105 THR A C 1
ATOM 806 O O . THR A 1 105 ? -10.409 -4.307 29.324 1.00 94.25 105 THR A O 1
ATOM 809 N N . ILE A 1 106 ? -10.377 -5.439 31.251 1.00 91.94 106 ILE A N 1
ATOM 810 C CA . ILE A 1 106 ? -9.562 -4.442 31.960 1.00 91.94 106 ILE A CA 1
ATOM 811 C C . ILE A 1 106 ? -8.566 -5.140 32.876 1.00 91.94 106 ILE A C 1
ATOM 813 O O . ILE A 1 106 ? -8.945 -5.922 33.744 1.00 91.94 106 ILE A O 1
ATOM 817 N N . HIS A 1 107 ? -7.299 -4.767 32.724 1.00 87.94 107 HIS A N 1
ATOM 818 C CA . HIS A 1 107 ? -6.226 -5.166 33.618 1.00 87.94 107 HIS A CA 1
ATOM 819 C C . HIS A 1 107 ? -6.172 -4.225 34.835 1.00 87.94 107 HIS A C 1
ATOM 821 O O . HIS A 1 107 ? -5.909 -3.033 34.684 1.00 87.94 107 HIS A O 1
ATOM 827 N N . GLN A 1 108 ? -6.431 -4.758 36.035 1.00 85.75 108 GLN A N 1
ATOM 828 C CA . GLN A 1 108 ? -6.248 -4.085 37.336 1.00 85.75 108 GLN A CA 1
ATOM 829 C C . GLN A 1 108 ? -6.840 -2.654 37.435 1.00 85.75 108 GLN A C 1
ATOM 831 O O . GLN A 1 108 ? -6.100 -1.670 37.542 1.00 85.75 108 GLN A O 1
ATOM 836 N N . PRO A 1 109 ? -8.179 -2.485 37.428 1.00 91.00 109 PRO A N 1
ATOM 837 C CA . PRO A 1 109 ? -8.790 -1.164 37.562 1.00 91.00 109 PRO A CA 1
ATOM 838 C C . PRO A 1 109 ? -8.596 -0.578 38.967 1.00 91.00 109 PRO A C 1
ATOM 840 O O . PRO A 1 109 ? -8.623 -1.289 39.969 1.00 91.00 109 PRO A O 1
ATOM 843 N N . GLN A 1 110 ? -8.490 0.751 39.052 1.00 89.25 110 GLN A N 1
ATOM 844 C CA . GLN A 1 110 ? -8.585 1.468 40.329 1.00 89.25 110 GLN A CA 1
ATOM 845 C C . GLN A 1 110 ? -10.004 1.379 40.907 1.00 89.25 110 GLN A C 1
ATOM 847 O O . GLN A 1 110 ? -10.968 1.303 40.146 1.00 89.25 110 GLN A O 1
ATOM 852 N N . ILE A 1 111 ? -10.143 1.531 42.228 1.00 88.88 111 ILE A N 1
ATOM 853 C CA . ILE A 1 111 ? -11.428 1.497 42.960 1.00 88.88 111 ILE A CA 1
ATOM 854 C C . ILE A 1 111 ? -12.498 2.364 42.284 1.00 88.88 111 ILE A C 1
ATOM 856 O O . ILE A 1 111 ? -13.603 1.911 41.992 1.00 88.88 111 ILE A O 1
ATOM 860 N N . LYS A 1 112 ? -12.144 3.613 41.951 1.00 89.69 112 LYS A N 1
ATOM 861 C CA . LYS A 1 112 ? -13.061 4.564 41.301 1.00 89.69 112 LYS A CA 1
ATOM 862 C C . LYS A 1 112 ? -13.571 4.082 39.946 1.00 89.69 112 LYS A C 1
ATOM 864 O O . LYS A 1 112 ? -14.657 4.475 39.550 1.00 89.69 112 LYS A O 1
ATOM 869 N N . ILE A 1 113 ? -12.782 3.290 39.225 1.00 92.81 113 ILE A N 1
ATOM 870 C CA . ILE A 1 113 ? -13.137 2.737 37.915 1.00 92.81 113 ILE A CA 1
ATOM 871 C C . ILE A 1 113 ? -13.942 1.453 38.099 1.00 92.81 113 ILE A C 1
ATOM 873 O O . ILE A 1 113 ? -14.951 1.276 37.427 1.00 92.81 113 ILE A O 1
ATOM 877 N N . PHE A 1 114 ? -13.532 0.597 39.037 1.00 92.25 114 PHE A N 1
ATOM 878 C CA . PHE A 1 114 ? -14.226 -0.643 39.371 1.00 92.25 114 PHE A CA 1
ATOM 879 C C . PHE A 1 114 ? -15.696 -0.401 39.739 1.00 92.25 114 PHE A C 1
ATOM 881 O O . PHE A 1 114 ? -16.597 -1.056 39.218 1.00 92.25 114 PHE A O 1
ATOM 888 N N . ASN A 1 115 ? -15.947 0.643 40.529 1.00 90.50 115 ASN A N 1
ATOM 889 C CA . ASN A 1 115 ? -17.294 1.020 40.951 1.00 90.50 115 ASN A CA 1
ATOM 890 C C . ASN A 1 115 ? -18.148 1.642 39.825 1.00 90.50 115 ASN A C 1
ATOM 892 O O . ASN A 1 115 ? -19.345 1.853 40.007 1.00 90.50 115 ASN A O 1
ATOM 896 N N . LEU A 1 116 ? -17.576 1.931 38.647 1.00 93.62 116 LEU A N 1
ATOM 897 C CA . LEU A 1 116 ? -18.340 2.384 37.477 1.00 93.62 116 LEU A CA 1
ATOM 898 C C . LEU A 1 116 ? -18.942 1.229 36.672 1.00 93.62 116 LEU A C 1
ATOM 900 O O . LEU A 1 116 ? -19.739 1.493 35.768 1.00 93.62 116 LEU A O 1
ATOM 904 N N . PHE A 1 117 ? -18.597 -0.033 36.939 1.00 94.06 117 PHE A N 1
ATOM 905 C CA . PHE A 1 117 ? -19.145 -1.158 36.179 1.00 94.06 117 PHE A CA 1
ATOM 906 C C . PHE A 1 117 ? -20.563 -1.504 36.630 1.00 94.06 117 PHE A C 1
ATOM 908 O O . PHE A 1 117 ? -20.901 -1.457 37.809 1.00 94.06 117 PHE A O 1
ATOM 915 N N . HIS A 1 118 ? -21.452 -1.803 35.678 1.00 92.56 118 HIS A N 1
ATOM 916 C CA . HIS A 1 118 ? -22.784 -2.327 36.017 1.00 92.56 118 HIS A CA 1
ATOM 917 C C . HIS A 1 118 ? -22.701 -3.792 36.433 1.00 92.56 118 HIS A C 1
ATOM 919 O O . HIS A 1 118 ? -23.567 -4.267 37.157 1.00 92.56 118 HIS A O 1
ATOM 925 N N . HIS A 1 119 ? -21.690 -4.491 35.928 1.00 93.19 119 HIS A N 1
ATOM 926 C CA . HIS A 1 119 ? -21.521 -5.922 36.039 1.00 93.19 119 HIS A CA 1
ATOM 927 C C . HIS A 1 119 ? -20.038 -6.262 35.840 1.00 93.19 119 HIS A C 1
ATOM 929 O O . HIS A 1 119 ? -19.376 -5.642 35.006 1.00 93.19 119 HIS A O 1
ATOM 935 N N . VAL A 1 120 ? -19.530 -7.212 36.615 1.00 93.81 120 VAL A N 1
ATOM 936 C CA . VAL A 1 120 ? -18.141 -7.663 36.644 1.00 93.81 120 VAL A CA 1
ATOM 937 C C . VAL A 1 120 ? -18.139 -9.169 36.452 1.00 93.81 120 VAL A C 1
ATOM 939 O O . VAL A 1 120 ? -18.839 -9.890 37.159 1.00 93.81 120 VAL A O 1
ATOM 942 N N . TYR A 1 121 ? -17.315 -9.615 35.511 1.00 94.12 121 TYR A N 1
ATOM 943 C CA . TYR A 1 121 ? -17.075 -11.019 35.233 1.00 94.12 121 TYR A CA 1
ATOM 944 C C . TYR A 1 121 ? -15.582 -11.299 35.401 1.00 94.12 121 TYR A C 1
ATOM 946 O O . TYR A 1 121 ? -14.758 -10.657 34.745 1.00 94.12 121 TYR A O 1
ATOM 954 N N . THR A 1 122 ? -15.224 -12.222 36.290 1.00 93.50 122 THR A N 1
ATOM 955 C CA . THR A 1 122 ? -13.829 -12.544 36.614 1.00 93.50 122 THR A CA 1
ATOM 956 C C . THR A 1 122 ? -13.505 -13.983 36.244 1.00 93.50 122 THR A C 1
ATOM 958 O O . THR A 1 122 ? -14.227 -14.912 36.612 1.00 93.50 122 THR A O 1
ATOM 961 N N . LEU A 1 123 ? -12.388 -14.158 35.539 1.00 92.56 123 LEU A N 1
ATOM 962 C CA . LEU A 1 123 ? -11.853 -15.448 35.116 1.00 92.56 123 LEU A CA 1
ATOM 963 C C . LEU A 1 123 ? -10.614 -15.810 35.939 1.00 92.56 123 LEU A C 1
ATOM 965 O O . LEU A 1 123 ? -9.783 -14.944 36.203 1.00 92.56 123 LEU A O 1
ATOM 969 N N . SER A 1 124 ? -10.487 -17.083 36.314 1.00 92.38 124 SER A N 1
ATOM 970 C CA . SER A 1 124 ? -9.271 -17.633 36.922 1.00 92.38 124 SER A CA 1
ATOM 971 C C . SER A 1 124 ? -8.178 -17.908 35.888 1.00 92.38 124 SER A C 1
ATOM 973 O O . SER A 1 124 ? -8.447 -17.991 34.686 1.00 92.38 124 SER A O 1
ATOM 975 N N . SER A 1 125 ? -6.957 -18.146 36.374 1.00 86.50 125 SER A N 1
ATOM 976 C CA . SER A 1 125 ? -5.818 -18.706 35.619 1.00 86.50 125 SER A CA 1
ATOM 977 C C . SER A 1 125 ? -6.182 -19.934 34.762 1.00 86.50 125 SER A C 1
ATOM 979 O O . SER A 1 125 ? -5.603 -20.147 33.699 1.00 86.50 125 SER A O 1
ATOM 981 N N . MET A 1 126 ? -7.167 -20.723 35.204 1.00 85.94 126 MET A N 1
ATOM 982 C CA . MET A 1 126 ? -7.653 -21.940 34.543 1.00 85.94 126 MET A CA 1
ATOM 983 C C . MET A 1 126 ? -8.834 -21.690 33.585 1.00 85.94 126 MET A C 1
ATOM 985 O O . MET A 1 126 ? -9.454 -22.640 33.107 1.00 85.94 126 MET A O 1
ATOM 989 N N . GLY A 1 127 ? -9.193 -20.427 33.328 1.00 89.00 127 GLY A N 1
ATOM 990 C CA . GLY A 1 127 ? -10.311 -20.049 32.459 1.00 89.00 127 GLY A CA 1
ATOM 991 C C . GLY A 1 127 ? -11.697 -20.325 33.055 1.00 89.00 127 GLY A C 1
ATOM 992 O O . GLY A 1 127 ? -12.678 -20.392 32.316 1.00 89.00 127 GLY A O 1
ATOM 993 N N . GLN A 1 128 ? -11.798 -20.507 34.376 1.00 90.06 128 GLN A N 1
ATOM 994 C CA . GLN A 1 128 ? -13.069 -20.737 35.069 1.00 90.06 128 GLN A CA 1
ATOM 995 C C . GLN A 1 128 ? -13.663 -19.420 35.577 1.00 90.06 128 GLN A C 1
ATOM 997 O O . GLN A 1 128 ? -12.930 -18.517 35.976 1.00 90.06 128 GLN A O 1
ATOM 1002 N N . CYS A 1 129 ? -14.993 -19.314 35.588 1.00 92.38 129 CYS A N 1
ATOM 1003 C CA . CYS A 1 129 ? -15.686 -18.162 36.160 1.00 92.38 129 CYS A CA 1
ATOM 1004 C C . CYS A 1 129 ? -15.586 -18.182 37.689 1.00 92.38 129 CYS A C 1
ATOM 1006 O O . CYS A 1 129 ? -16.112 -19.087 38.335 1.00 92.38 129 CYS A O 1
ATOM 1008 N N . VAL A 1 130 ? -14.924 -17.171 38.249 1.00 92.25 130 VAL A N 1
ATOM 1009 C CA . VAL A 1 130 ? -14.779 -16.976 39.699 1.00 92.25 130 VAL A CA 1
ATOM 1010 C C . VAL A 1 130 ? -15.892 -16.079 40.230 1.00 92.25 130 VAL A C 1
ATOM 1012 O O . VAL A 1 130 ? -16.438 -16.314 41.305 1.00 92.25 130 VAL A O 1
ATOM 1015 N N . TYR A 1 131 ? -16.251 -15.047 39.470 1.00 92.56 131 TYR A N 1
ATOM 1016 C CA . TYR A 1 131 ? -17.276 -14.091 39.862 1.00 92.56 131 TYR A CA 1
ATOM 1017 C C . TYR A 1 131 ? -18.067 -13.613 38.647 1.00 92.56 131 TYR A C 1
ATOM 1019 O O . TYR A 1 131 ? -17.478 -13.320 37.609 1.00 92.56 131 TYR A O 1
ATOM 1027 N N . ASP A 1 132 ? -19.383 -13.519 38.808 1.00 92.50 132 ASP A N 1
ATOM 1028 C CA . ASP A 1 132 ? -20.349 -13.033 37.823 1.00 92.50 132 ASP A CA 1
ATOM 1029 C C . ASP A 1 132 ? -21.416 -12.235 38.596 1.00 92.50 132 ASP A C 1
ATOM 1031 O O . ASP A 1 132 ? -22.227 -12.802 39.332 1.00 92.50 132 ASP A O 1
ATOM 1035 N N . GLY A 1 133 ? -21.354 -10.899 38.554 1.00 90.25 133 GLY A N 1
ATOM 1036 C CA . GLY A 1 133 ? -22.257 -10.075 39.361 1.00 90.25 133 GLY A CA 1
ATOM 1037 C C . GLY A 1 133 ? -21.946 -8.580 39.403 1.00 90.25 133 GLY A C 1
ATOM 1038 O O . GLY A 1 133 ? -21.053 -8.076 38.729 1.00 90.25 133 GLY A O 1
ATOM 1039 N N . ARG A 1 134 ? -22.704 -7.820 40.204 1.00 90.75 134 ARG A N 1
ATOM 1040 C CA . ARG A 1 134 ? -22.453 -6.376 40.405 1.00 90.75 134 ARG A CA 1
ATOM 1041 C C . ARG A 1 134 ? -21.231 -6.170 41.317 1.00 90.75 134 ARG A C 1
ATOM 1043 O O . ARG A 1 134 ? -21.047 -6.969 42.228 1.00 90.75 134 ARG A O 1
ATOM 1050 N N . PRO A 1 135 ? -20.424 -5.109 41.141 1.00 90.81 135 PRO A N 1
ATOM 1051 C CA . PRO A 1 135 ? -19.215 -4.896 41.948 1.00 90.81 135 PRO A CA 1
ATOM 1052 C C . PRO A 1 135 ? -19.498 -4.759 43.454 1.00 90.81 135 PRO A C 1
ATOM 1054 O O . PRO A 1 135 ? -18.679 -5.172 44.265 1.00 90.81 135 PRO A O 1
ATOM 1057 N N . GLU A 1 136 ? -20.674 -4.238 43.817 1.00 88.25 136 GLU A N 1
ATOM 1058 C CA . GLU A 1 136 ? -21.113 -4.008 45.202 1.00 88.25 136 GLU A CA 1
ATOM 1059 C C . GLU A 1 136 ? -21.183 -5.294 46.045 1.00 88.25 136 GLU A C 1
ATOM 1061 O O . GLU A 1 136 ? -20.855 -5.249 47.221 1.00 88.25 136 GLU A O 1
ATOM 1066 N N . PHE A 1 137 ? -21.550 -6.439 45.455 1.00 88.19 137 PHE A N 1
ATOM 1067 C CA . PHE A 1 137 ? -21.704 -7.711 46.189 1.00 88.19 137 PHE A CA 1
ATOM 1068 C C . PHE A 1 137 ? -20.448 -8.576 46.173 1.00 88.19 137 PHE A C 1
ATOM 1070 O O . PHE A 1 137 ? -20.473 -9.694 46.688 1.00 88.19 137 PHE A O 1
ATOM 1077 N N . LEU A 1 138 ? -19.364 -8.117 45.539 1.00 89.12 138 LEU A N 1
ATOM 1078 C CA . LEU A 1 138 ? -18.192 -8.958 45.323 1.00 89.12 138 LEU A CA 1
ATOM 1079 C C . LEU A 1 138 ? -17.562 -9.376 46.652 1.00 89.12 138 LEU A C 1
ATOM 1081 O O . LEU A 1 138 ? -17.306 -10.560 46.855 1.00 89.12 138 LEU A O 1
ATOM 1085 N N . ILE A 1 139 ? -17.321 -8.413 47.544 1.00 87.75 139 ILE A N 1
ATOM 1086 C CA . ILE A 1 139 ? -16.649 -8.668 48.823 1.00 87.75 139 ILE A CA 1
ATOM 1087 C C . ILE A 1 139 ? -17.501 -9.585 49.701 1.00 87.75 139 ILE A C 1
ATOM 1089 O O . ILE A 1 139 ? -16.986 -10.594 50.176 1.00 87.75 139 ILE A O 1
ATOM 1093 N N . ASP A 1 140 ? -18.800 -9.302 49.816 1.00 86.50 140 ASP A N 1
ATOM 1094 C CA . ASP A 1 140 ? -19.745 -10.123 50.583 1.00 86.50 140 ASP A CA 1
ATOM 1095 C C . ASP A 1 140 ? -19.800 -11.560 50.045 1.00 86.50 140 ASP A C 1
ATOM 1097 O O . ASP A 1 140 ? -19.691 -12.522 50.799 1.00 86.50 140 ASP A O 1
ATOM 1101 N N . THR A 1 141 ? -19.853 -11.723 48.717 1.00 85.94 141 THR A N 1
ATOM 1102 C CA . THR A 1 141 ? -19.873 -13.045 48.068 1.00 85.94 141 THR A CA 1
ATOM 1103 C C . THR A 1 141 ? -18.618 -13.857 48.388 1.00 85.94 141 THR A C 1
ATOM 1105 O O . THR A 1 141 ? -18.705 -15.059 48.646 1.00 85.94 141 THR A O 1
ATOM 1108 N N . VAL A 1 142 ? -17.441 -13.222 48.365 1.00 85.62 142 VAL A N 1
ATOM 1109 C CA . VAL A 1 142 ? -16.175 -13.901 48.677 1.00 85.62 142 VAL A CA 1
ATOM 1110 C C . VAL A 1 142 ? -16.074 -14.222 50.169 1.00 85.62 142 VAL A C 1
ATOM 1112 O O . VAL A 1 142 ? -15.639 -15.321 50.517 1.00 85.62 142 VAL A O 1
ATOM 1115 N N . ALA A 1 143 ? -16.497 -13.307 51.042 1.00 84.81 143 ALA A N 1
ATOM 1116 C CA . ALA A 1 143 ? -16.490 -13.512 52.487 1.00 84.81 143 ALA A CA 1
ATOM 1117 C C . ALA A 1 143 ? -17.408 -14.678 52.895 1.00 84.81 143 ALA A C 1
ATOM 1119 O O . ALA A 1 143 ? -16.970 -15.586 53.606 1.00 84.81 143 ALA A O 1
ATOM 1120 N N . ASP A 1 144 ? -18.635 -14.710 52.371 1.00 84.50 144 ASP A N 1
ATOM 1121 C CA . ASP A 1 144 ? -19.633 -15.737 52.685 1.00 84.50 144 ASP A CA 1
ATOM 1122 C C . ASP A 1 144 ? -19.254 -17.116 52.132 1.00 84.50 144 ASP A C 1
ATOM 1124 O O . ASP A 1 144 ? -19.442 -18.137 52.798 1.00 84.50 144 ASP A O 1
ATOM 1128 N N . CYS A 1 145 ? -18.715 -17.167 50.910 1.00 84.50 145 CYS A N 1
ATOM 1129 C CA . CYS A 1 145 ? -18.390 -18.429 50.250 1.00 84.50 145 CYS A CA 1
ATOM 1130 C C . CYS A 1 145 ? -17.082 -19.038 50.769 1.00 84.50 145 CYS A C 1
ATOM 1132 O O . CYS A 1 145 ? -17.045 -20.225 51.090 1.00 84.50 145 CYS A O 1
ATOM 1134 N N . CYS A 1 146 ? -16.026 -18.226 50.872 1.00 80.38 146 CYS A N 1
ATOM 1135 C CA . CYS A 1 146 ? -14.666 -18.709 51.118 1.00 80.38 146 CYS A CA 1
ATOM 1136 C C . CYS A 1 146 ? -14.217 -18.580 52.577 1.00 80.38 146 CYS A C 1
ATOM 1138 O O . CYS A 1 146 ? -13.121 -19.031 52.909 1.00 80.38 146 CYS A O 1
ATOM 1140 N N . LYS A 1 147 ? -15.016 -17.937 53.447 1.00 75.88 147 LYS A N 1
ATOM 1141 C CA . LYS A 1 147 ? -14.641 -17.586 54.833 1.00 75.88 147 LYS A CA 1
ATOM 1142 C C . LYS A 1 147 ? -13.313 -16.818 54.928 1.00 75.88 147 LYS A C 1
ATOM 1144 O O . LYS A 1 147 ? -12.615 -16.887 55.940 1.00 75.88 147 LYS A O 1
ATOM 1149 N N . LEU A 1 148 ? -12.948 -16.110 53.862 1.00 75.69 148 LEU A N 1
ATOM 1150 C CA . LEU A 1 148 ? -11.807 -15.203 53.849 1.00 75.69 148 LEU A CA 1
ATOM 1151 C C . LEU A 1 148 ? -12.226 -13.916 54.558 1.00 75.69 148 LEU A C 1
ATOM 1153 O O . LEU A 1 148 ? -13.331 -13.426 54.321 1.00 75.69 148 LEU A O 1
ATOM 1157 N N . LEU A 1 149 ? -11.364 -13.369 55.424 1.00 68.31 149 LEU A N 1
ATOM 1158 C CA . LEU A 1 149 ? -11.649 -12.060 56.007 1.00 68.31 149 LEU A CA 1
ATOM 1159 C C . LEU A 1 149 ? -11.791 -11.038 54.872 1.00 68.31 149 LEU A C 1
ATOM 1161 O O . LEU A 1 149 ? -10.927 -11.010 53.986 1.00 68.31 149 LEU A O 1
ATOM 1165 N N . PRO A 1 150 ? -12.842 -10.199 54.900 1.00 65.31 150 PRO A N 1
ATOM 1166 C CA . PRO A 1 150 ? -12.933 -9.095 53.970 1.00 65.31 150 PRO A CA 1
ATOM 1167 C C . PRO A 1 150 ? -11.682 -8.226 54.145 1.00 65.31 150 PRO A C 1
ATOM 1169 O O . PRO A 1 150 ? -11.201 -8.038 55.271 1.00 65.31 150 PRO A O 1
ATOM 1172 N N . PRO A 1 151 ? -11.099 -7.739 53.044 1.00 65.06 151 PRO A N 1
ATOM 1173 C CA . PRO A 1 151 ? -9.964 -6.847 53.149 1.00 65.06 151 PRO A CA 1
ATOM 1174 C C . PRO A 1 151 ? -10.361 -5.551 53.876 1.00 65.06 151 PRO A C 1
ATOM 1176 O O . PRO A 1 151 ? -11.538 -5.202 53.915 1.00 65.06 151 PRO A O 1
ATOM 1179 N N . ALA A 1 152 ? -9.385 -4.842 54.457 1.00 68.50 152 ALA A N 1
ATOM 1180 C CA . ALA A 1 152 ? -9.629 -3.548 55.104 1.00 68.50 152 ALA A CA 1
ATOM 1181 C C . ALA A 1 152 ? -10.389 -2.589 54.165 1.00 68.50 152 ALA A C 1
ATOM 1183 O O . ALA A 1 152 ? -10.171 -2.647 52.954 1.00 68.50 152 ALA A O 1
ATOM 1184 N N . ASP A 1 153 ? -11.219 -1.695 54.718 1.00 65.81 153 ASP A N 1
ATOM 1185 C CA . ASP A 1 153 ? -12.143 -0.817 53.968 1.00 65.81 153 ASP A CA 1
ATOM 1186 C C . ASP A 1 153 ? -11.479 0.000 52.835 1.00 65.81 153 ASP A C 1
ATOM 1188 O O . ASP A 1 153 ? -12.135 0.380 51.865 1.00 65.81 153 ASP A O 1
ATOM 1192 N N . ASP A 1 154 ? -10.165 0.231 52.916 1.00 67.19 154 ASP A N 1
ATOM 1193 C CA . ASP A 1 154 ? -9.378 0.972 51.924 1.00 67.19 154 ASP A CA 1
ATOM 1194 C C . ASP A 1 154 ? -8.805 0.107 50.778 1.00 67.19 154 ASP A C 1
ATOM 1196 O O . ASP A 1 154 ? -8.186 0.637 49.846 1.00 67.19 154 ASP A O 1
ATOM 1200 N N . LEU A 1 155 ? -8.957 -1.223 50.816 1.00 75.00 155 LEU A N 1
ATOM 1201 C CA . LEU A 1 155 ? -8.368 -2.105 49.809 1.00 75.00 155 LEU A CA 1
ATOM 1202 C C . LEU A 1 155 ? -9.196 -2.127 48.520 1.00 75.00 155 LEU A C 1
ATOM 1204 O O . LEU A 1 155 ? -10.425 -2.183 48.505 1.00 75.00 155 LEU A O 1
ATOM 1208 N N . ASN A 1 156 ? -8.496 -2.168 47.391 1.00 85.75 156 ASN A N 1
ATOM 1209 C CA . ASN A 1 156 ? -9.124 -2.288 46.090 1.00 85.75 156 ASN A CA 1
ATOM 1210 C C . ASN A 1 156 ? -9.745 -3.676 45.877 1.00 85.75 156 ASN A C 1
ATOM 1212 O O . ASN A 1 156 ? -9.026 -4.634 45.591 1.00 85.75 156 ASN A O 1
ATOM 1216 N N . ALA A 1 157 ? -11.079 -3.760 45.926 1.00 87.88 157 ALA A N 1
ATOM 1217 C CA . ALA A 1 157 ? -11.841 -4.980 45.644 1.00 87.88 157 ALA A CA 1
ATOM 1218 C C . ALA A 1 157 ? -11.456 -5.637 44.305 1.00 87.88 157 ALA A C 1
ATOM 1220 O O . ALA A 1 157 ? -11.413 -6.862 44.198 1.00 87.88 157 ALA A O 1
ATOM 1221 N N . ALA A 1 158 ? -11.108 -4.828 43.298 1.00 90.06 158 ALA A N 1
ATOM 1222 C CA . ALA A 1 158 ? -10.639 -5.331 42.014 1.00 90.06 158 ALA A CA 1
ATOM 1223 C C . ALA A 1 158 ? -9.279 -6.035 42.112 1.00 90.06 158 ALA A C 1
ATOM 1225 O O . ALA A 1 158 ? -9.075 -7.065 41.480 1.00 90.06 158 ALA A O 1
ATOM 1226 N N . SER A 1 159 ? -8.345 -5.489 42.895 1.00 89.38 159 SER A N 1
ATOM 1227 C CA . SER A 1 159 ? -7.044 -6.124 43.132 1.00 89.38 159 SER A CA 1
ATOM 1228 C C . SER A 1 159 ? -7.223 -7.424 43.908 1.00 89.38 159 SER A C 1
ATOM 1230 O O . SER A 1 159 ? -6.687 -8.448 43.507 1.00 89.38 159 SER A O 1
ATOM 1232 N N . PHE A 1 160 ? -8.070 -7.406 44.939 1.00 89.12 160 PHE A N 1
ATOM 1233 C CA . PHE A 1 160 ? -8.356 -8.579 45.757 1.00 89.12 160 PHE A CA 1
ATOM 1234 C C . PHE A 1 160 ? -8.901 -9.762 44.941 1.00 89.12 160 PHE A C 1
ATOM 1236 O O . PHE A 1 160 ? -8.386 -10.874 45.053 1.00 89.12 160 PHE A O 1
ATOM 1243 N N . ILE A 1 161 ? -9.901 -9.538 44.077 1.00 89.94 161 ILE A N 1
ATOM 1244 C CA . ILE A 1 161 ? -10.449 -10.628 43.254 1.00 89.94 161 ILE A CA 1
ATOM 1245 C C . ILE A 1 161 ? -9.453 -11.123 42.200 1.00 89.94 161 ILE A C 1
ATOM 1247 O O . ILE A 1 161 ? -9.458 -12.307 41.875 1.00 89.94 161 ILE A O 1
ATOM 1251 N N . ILE A 1 162 ? -8.584 -10.250 41.679 1.00 90.88 162 ILE A N 1
ATOM 1252 C CA . ILE A 1 162 ? -7.535 -10.637 40.725 1.00 90.88 162 ILE A CA 1
ATOM 1253 C C . ILE A 1 162 ? -6.477 -11.505 41.414 1.00 90.88 162 ILE A C 1
ATOM 1255 O O . ILE A 1 162 ? -6.096 -12.536 40.860 1.00 90.88 162 ILE A O 1
ATOM 1259 N N . ASP A 1 163 ? -6.044 -11.140 42.621 1.00 89.50 163 ASP A N 1
ATOM 1260 C CA . ASP A 1 163 ? -5.086 -11.925 43.407 1.00 89.50 163 ASP A CA 1
ATOM 1261 C C . ASP A 1 163 ? -5.675 -13.300 43.764 1.00 89.50 163 ASP A C 1
ATOM 1263 O O . ASP A 1 163 ? -5.010 -14.329 43.628 1.00 89.50 163 ASP A O 1
ATOM 1267 N N . LEU A 1 164 ? -6.965 -13.344 44.119 1.00 89.31 164 LEU A N 1
ATOM 1268 C CA . LEU A 1 164 ? -7.699 -14.594 44.328 1.00 89.31 164 LEU A CA 1
ATOM 1269 C C . LEU A 1 164 ? -7.773 -15.439 43.056 1.00 89.31 164 LEU A C 1
ATOM 1271 O O . LEU A 1 164 ? -7.475 -16.630 43.098 1.00 89.31 164 LEU A O 1
ATOM 1275 N N . ALA A 1 165 ? -8.124 -14.837 41.920 1.00 89.62 165 ALA A N 1
ATOM 1276 C CA . ALA A 1 165 ? -8.207 -15.519 40.630 1.00 89.62 165 ALA A CA 1
ATOM 1277 C C . ALA A 1 165 ? -6.840 -16.009 40.108 1.00 89.62 165 ALA A C 1
ATOM 1279 O O . ALA A 1 165 ? -6.797 -16.909 39.266 1.00 89.62 165 ALA A O 1
ATOM 1280 N N . SER A 1 166 ? -5.748 -15.441 40.628 1.00 89.69 166 SER A N 1
ATOM 1281 C CA . SER A 1 166 ? -4.356 -15.774 40.301 1.00 89.69 166 SER A CA 1
ATOM 1282 C C . SER A 1 166 ? -3.718 -16.765 41.283 1.00 89.69 166 SER A C 1
ATOM 1284 O O . SER A 1 166 ? -2.499 -16.907 41.293 1.00 89.69 166 SER A O 1
ATOM 1286 N N . GLU A 1 167 ? -4.519 -17.442 42.114 1.00 88.00 167 GLU A N 1
ATOM 1287 C CA . GLU A 1 167 ? -4.080 -18.478 43.068 1.00 88.00 167 GLU A CA 1
ATOM 1288 C C . GLU A 1 167 ? -3.190 -17.977 44.223 1.00 88.00 167 GLU A C 1
ATOM 1290 O O . GLU A 1 167 ? -2.619 -18.786 44.955 1.00 88.00 167 GLU A O 1
ATOM 1295 N N . VAL A 1 168 ? -3.124 -16.662 44.475 1.00 85.25 168 VAL A N 1
ATOM 1296 C CA . VAL A 1 168 ? -2.331 -16.091 45.587 1.00 85.25 168 VAL A CA 1
ATOM 1297 C C . VAL A 1 168 ? -2.822 -16.600 46.949 1.00 85.25 168 VAL A C 1
ATOM 1299 O O . VAL A 1 168 ? -2.029 -16.825 47.860 1.00 85.25 168 VAL A O 1
ATOM 1302 N N . TYR A 1 169 ? -4.130 -16.842 47.070 1.00 83.69 169 TYR A N 1
ATOM 1303 C CA . TYR A 1 169 ? -4.778 -17.381 48.272 1.00 83.69 169 TYR A CA 1
ATOM 1304 C C . TYR A 1 169 ? -5.009 -18.905 48.203 1.00 83.69 169 TYR A C 1
ATOM 1306 O O . TYR A 1 169 ? -5.777 -19.458 48.992 1.00 83.69 169 TYR A O 1
ATOM 1314 N N . GLY A 1 170 ? -4.357 -19.595 47.260 1.00 85.81 170 GLY A N 1
ATOM 1315 C CA . GLY A 1 170 ? -4.543 -21.020 46.993 1.00 85.81 170 GLY A CA 1
ATOM 1316 C C . GLY A 1 170 ? -5.736 -21.334 46.082 1.00 85.81 170 GLY A C 1
ATOM 1317 O O . GLY A 1 170 ? -6.476 -20.457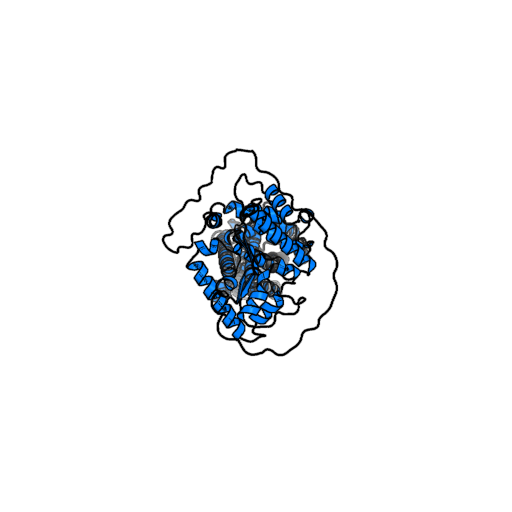 45.641 1.00 85.81 170 GLY A O 1
ATOM 1318 N N . THR A 1 171 ? -5.921 -22.621 45.784 1.00 88.44 171 THR A N 1
ATOM 1319 C CA . THR A 1 171 ? -6.905 -23.104 44.796 1.00 88.44 171 THR A CA 1
ATOM 1320 C C . THR A 1 171 ? -8.288 -23.396 45.382 1.00 88.44 171 THR A C 1
ATOM 1322 O O . THR A 1 171 ? -9.275 -23.441 44.646 1.00 88.44 171 THR A O 1
ATOM 1325 N N . GLU A 1 172 ? -8.392 -23.572 46.702 1.00 89.00 172 GLU A N 1
ATOM 1326 C CA . GLU A 1 172 ? -9.653 -23.915 47.368 1.00 89.00 172 GLU A CA 1
ATOM 1327 C C . GLU A 1 172 ? -10.717 -22.799 47.259 1.00 89.00 172 GLU A C 1
ATOM 1329 O O . GLU A 1 172 ? -11.836 -23.112 46.843 1.00 89.00 172 GLU A O 1
ATOM 1334 N N . PRO A 1 173 ? -10.403 -21.503 47.492 1.00 88.00 173 PRO A N 1
ATOM 1335 C CA . PRO A 1 173 ? -11.365 -20.415 47.281 1.00 88.00 173 PRO A CA 1
ATOM 1336 C C . PRO A 1 173 ? -11.883 -20.342 45.838 1.00 88.00 173 PRO A C 1
ATOM 1338 O O . PRO A 1 173 ? -13.076 -20.152 45.603 1.00 88.00 173 PRO A O 1
ATOM 1341 N N . ILE A 1 174 ? -11.002 -20.558 44.854 1.00 89.62 174 ILE A N 1
ATOM 1342 C CA . ILE A 1 174 ? -11.364 -20.577 43.429 1.00 89.62 174 ILE A CA 1
ATOM 1343 C C . ILE A 1 174 ? -12.359 -21.708 43.155 1.00 89.62 174 ILE A C 1
ATOM 1345 O O . ILE A 1 174 ? -13.357 -21.502 42.462 1.00 89.62 174 ILE A O 1
ATOM 1349 N N . ARG A 1 175 ? -12.121 -22.900 43.716 1.00 89.56 175 ARG A N 1
ATOM 1350 C CA . ARG A 1 175 ? -12.994 -24.067 43.544 1.00 89.56 175 ARG A CA 1
ATOM 1351 C C . ARG A 1 175 ? -14.381 -23.838 44.142 1.00 89.56 175 ARG A C 1
ATOM 1353 O O . ARG A 1 175 ? -15.375 -24.200 43.510 1.00 89.56 175 ARG A O 1
ATOM 1360 N N . GLN A 1 176 ? -14.450 -23.241 45.331 1.00 89.81 176 GLN A N 1
ATOM 1361 C CA . GLN A 1 176 ? -15.708 -22.931 46.014 1.00 89.81 176 GLN A CA 1
ATOM 1362 C C . GLN A 1 176 ? -16.524 -21.892 45.239 1.00 89.81 176 GLN A C 1
ATOM 1364 O O . GLN A 1 176 ? -17.692 -22.139 44.934 1.00 89.81 176 GLN A O 1
ATOM 1369 N N . LEU A 1 177 ? -15.887 -20.798 44.814 1.00 90.12 177 LEU A N 1
ATOM 1370 C CA . LEU A 1 177 ? -16.530 -19.759 44.009 1.00 90.12 177 LEU A CA 1
ATOM 1371 C C . LEU A 1 177 ? -16.978 -20.281 42.644 1.00 90.12 177 LEU A C 1
ATOM 1373 O O . LEU A 1 177 ? -18.112 -20.048 42.242 1.00 90.12 177 LEU A O 1
ATOM 1377 N N . THR A 1 178 ? -16.145 -21.064 41.958 1.00 90.38 178 THR A N 1
ATOM 1378 C CA . THR A 1 178 ? -16.512 -21.660 40.662 1.00 90.38 178 THR A CA 1
ATOM 1379 C C . THR A 1 178 ? -17.723 -22.583 40.796 1.00 90.38 178 THR A C 1
ATOM 1381 O O . THR A 1 178 ? -18.603 -22.592 39.932 1.00 90.38 178 THR A O 1
ATOM 1384 N N . LYS A 1 179 ? -17.796 -23.359 41.886 1.00 90.50 179 LYS A N 1
ATOM 1385 C CA . LYS A 1 179 ? -18.954 -24.210 42.175 1.00 90.50 179 LYS A CA 1
ATOM 1386 C C . LYS A 1 179 ? -20.210 -23.365 42.396 1.00 90.50 179 LYS A C 1
ATOM 1388 O O . LYS A 1 179 ? -21.229 -23.653 41.776 1.00 90.50 179 LYS A O 1
ATOM 1393 N N . LEU A 1 180 ? -20.113 -22.306 43.202 1.00 89.12 180 LEU A N 1
ATOM 1394 C CA . LEU A 1 180 ? -21.207 -21.363 43.438 1.00 89.12 180 LEU A CA 1
ATOM 1395 C C . LEU A 1 180 ? -21.698 -20.725 42.128 1.00 89.12 180 LEU A C 1
ATOM 1397 O O . LEU A 1 180 ? -22.900 -20.694 41.876 1.00 89.12 180 LEU A O 1
ATOM 1401 N N . GLN A 1 181 ? -20.786 -20.257 41.268 1.00 89.56 181 GLN A N 1
ATOM 1402 C CA . GLN A 1 181 ? -21.160 -19.633 39.996 1.00 89.56 181 GLN A CA 1
ATOM 1403 C C . GLN A 1 181 ? -21.807 -20.621 39.028 1.00 89.56 181 GLN A C 1
ATOM 1405 O O . GLN A 1 181 ? -22.768 -20.270 38.347 1.00 89.56 181 GLN A O 1
ATOM 1410 N N . ARG A 1 182 ? -21.341 -21.874 38.994 1.00 87.38 182 ARG A N 1
ATOM 1411 C CA . ARG A 1 182 ? -21.978 -22.922 38.188 1.00 87.38 182 ARG A CA 1
ATOM 1412 C C . ARG A 1 182 ? -23.394 -23.229 38.682 1.00 87.38 182 ARG A C 1
ATOM 1414 O O . ARG A 1 182 ? -24.308 -23.278 37.870 1.00 87.38 182 ARG A O 1
ATOM 1421 N N . GLU A 1 183 ? -23.589 -23.348 39.996 1.00 86.56 183 GLU A N 1
ATOM 1422 C CA . GLU A 1 183 ? -24.920 -23.542 40.591 1.00 86.56 183 GLU A CA 1
ATOM 1423 C C . GLU A 1 183 ? -25.865 -22.365 40.288 1.00 86.56 183 GLU A C 1
ATOM 1425 O O . GLU A 1 183 ? -27.027 -22.581 39.941 1.00 86.56 183 GLU A O 1
ATOM 1430 N N . ASN A 1 184 ? -25.368 -21.124 40.361 1.00 83.50 184 ASN A N 1
ATOM 1431 C CA . ASN A 1 184 ? -26.136 -19.934 39.986 1.00 83.50 184 ASN A CA 1
ATOM 1432 C C . ASN A 1 184 ? -26.515 -19.947 38.496 1.00 83.50 184 ASN A C 1
ATOM 1434 O O . ASN A 1 184 ? -27.660 -19.660 38.148 1.00 83.50 184 ASN A O 1
ATOM 1438 N N . PHE A 1 185 ? -25.570 -20.290 37.617 1.00 82.19 185 PHE A N 1
ATOM 1439 C CA . PHE A 1 185 ? -25.791 -20.353 36.173 1.00 82.19 185 PHE A CA 1
ATOM 1440 C C . PHE A 1 185 ? -26.849 -21.398 35.795 1.00 82.19 185 PHE A C 1
ATOM 1442 O O . PHE A 1 185 ? -27.762 -21.093 35.018 1.00 82.19 185 PHE A O 1
ATOM 1449 N N . ASP A 1 186 ? -26.749 -22.600 36.370 1.00 81.44 186 ASP A N 1
ATOM 1450 C CA . ASP A 1 186 ? -27.689 -23.701 36.141 1.00 81.44 186 ASP A CA 1
ATOM 1451 C C . ASP A 1 186 ? -29.095 -23.327 36.633 1.00 81.44 186 ASP A C 1
ATOM 1453 O O . ASP A 1 186 ? -30.083 -23.554 35.931 1.00 81.44 186 ASP A O 1
ATOM 1457 N N . PHE A 1 187 ? -29.190 -22.673 37.797 1.00 79.31 187 PHE A N 1
ATOM 1458 C CA . PHE A 1 187 ? -30.458 -22.182 38.335 1.00 79.31 187 PHE A CA 1
ATOM 1459 C C . PHE A 1 187 ? -31.131 -21.179 37.387 1.00 79.31 187 PHE A C 1
ATOM 1461 O O . PHE A 1 187 ? -32.287 -21.374 37.009 1.00 79.31 187 PHE A O 1
ATOM 1468 N N . VAL A 1 188 ? -30.397 -20.155 36.936 1.00 75.81 188 VAL A N 1
ATOM 1469 C CA . VAL A 1 188 ? -30.914 -19.123 36.019 1.00 75.81 188 VAL A CA 1
ATOM 1470 C C . VAL A 1 188 ? -31.382 -19.721 34.687 1.00 75.81 188 VAL A C 1
ATOM 1472 O O . VAL A 1 188 ? -32.389 -19.271 34.141 1.00 75.81 188 VAL A O 1
ATOM 1475 N N . HIS A 1 189 ? -30.696 -20.748 34.174 1.00 74.69 189 HIS A N 1
ATOM 1476 C CA . HIS A 1 189 ? -31.109 -21.445 32.951 1.00 74.69 189 HIS A CA 1
ATOM 1477 C C . HIS A 1 189 ? -32.337 -22.337 33.151 1.00 74.69 189 HIS A C 1
ATOM 1479 O O . HIS A 1 189 ? -33.149 -22.462 32.234 1.00 74.69 189 HIS A O 1
ATOM 1485 N N . SER A 1 190 ? -32.475 -22.960 34.323 1.00 74.81 190 SER A N 1
ATOM 1486 C CA . SER A 1 190 ? -33.611 -23.835 34.631 1.00 74.81 190 SER A CA 1
ATOM 1487 C C . SER A 1 190 ? -34.909 -23.071 34.925 1.00 74.81 190 SER A C 1
ATOM 1489 O O . SER A 1 190 ? -35.981 -23.541 34.549 1.00 74.81 190 SER A O 1
ATOM 1491 N N . GLU A 1 191 ? -34.827 -21.877 35.528 1.00 71.62 191 GLU A N 1
ATOM 1492 C CA . GLU A 1 191 ? -35.987 -21.074 35.948 1.00 71.62 191 GLU A CA 1
ATOM 1493 C C . GLU A 1 191 ? -35.881 -19.594 35.500 1.00 71.62 191 GLU A C 1
ATOM 1495 O O . GLU A 1 191 ? -35.747 -18.681 36.326 1.00 71.62 191 GLU A O 1
ATOM 1500 N N . PRO A 1 192 ? -35.976 -19.306 34.186 1.00 60.97 192 PRO A N 1
ATOM 1501 C CA . PRO A 1 192 ? -35.747 -17.961 33.648 1.00 60.97 192 PRO A CA 1
ATOM 1502 C C . PRO A 1 192 ? -36.787 -16.922 34.109 1.00 60.97 192 PRO A C 1
ATOM 1504 O O . PRO A 1 192 ? -36.452 -15.751 34.301 1.00 60.97 192 PRO A O 1
ATOM 1507 N N . GLU A 1 193 ? -38.042 -17.328 34.332 1.00 56.75 193 GLU A N 1
ATOM 1508 C CA . GLU A 1 193 ? -39.115 -16.428 34.785 1.00 56.75 193 GLU A CA 1
ATOM 1509 C C . GLU A 1 193 ? -38.861 -15.909 36.209 1.00 56.75 193 GLU A C 1
ATOM 1511 O O . GLU A 1 193 ? -39.017 -14.715 36.477 1.00 56.75 193 GLU A O 1
ATOM 1516 N N . ILE A 1 194 ? -38.364 -16.771 37.101 1.00 59.84 194 ILE A N 1
ATOM 1517 C CA . ILE A 1 194 ? -38.039 -16.425 38.491 1.00 59.84 194 ILE A CA 1
ATOM 1518 C C . ILE A 1 194 ? -36.776 -15.556 38.545 1.00 59.84 194 ILE A C 1
ATOM 1520 O O . ILE A 1 194 ? -36.755 -14.561 39.276 1.00 59.84 194 ILE A O 1
ATOM 1524 N N . ALA A 1 195 ? -35.766 -15.855 37.723 1.00 52.22 195 ALA A N 1
ATOM 1525 C CA . ALA A 1 195 ? -34.545 -15.055 37.617 1.00 52.22 195 ALA A CA 1
ATOM 1526 C C . ALA A 1 195 ? -34.806 -13.623 37.100 1.00 52.22 195 ALA A C 1
ATOM 1528 O O . ALA A 1 195 ? -34.218 -12.664 37.604 1.00 52.22 195 ALA A O 1
ATOM 1529 N N . SER A 1 196 ? -35.732 -13.450 36.147 1.00 49.28 196 SER A N 1
ATOM 1530 C CA . SER A 1 196 ? -36.072 -12.136 35.571 1.00 49.28 196 SER A CA 1
ATOM 1531 C C . SER A 1 196 ? -36.721 -11.161 36.568 1.00 49.28 196 SER A C 1
ATOM 1533 O O . SER A 1 196 ? -36.570 -9.947 36.436 1.00 49.28 196 SER A O 1
ATOM 1535 N N . SER A 1 197 ? -37.395 -11.686 37.598 1.00 44.41 197 SER A N 1
ATOM 1536 C CA . SER A 1 197 ? -38.081 -10.896 38.631 1.00 44.41 197 SER A CA 1
ATOM 1537 C C . SER A 1 197 ? -37.147 -10.314 39.704 1.00 44.41 197 SER A C 1
ATOM 1539 O O . SER A 1 197 ? -37.527 -9.385 40.412 1.00 44.41 197 SER A O 1
ATOM 1541 N N . ASN A 1 198 ? -35.920 -10.838 39.823 1.00 44.62 198 ASN A N 1
ATOM 1542 C CA . ASN A 1 198 ? -34.914 -10.410 40.800 1.00 44.62 198 ASN A CA 1
ATOM 1543 C C . ASN A 1 198 ? -33.493 -10.496 40.199 1.00 44.62 198 ASN A C 1
ATOM 1545 O O . ASN A 1 198 ? -32.696 -11.343 40.595 1.00 44.62 198 ASN A O 1
ATOM 1549 N N . PRO A 1 199 ? -33.121 -9.591 39.276 1.00 41.56 199 PRO A N 1
ATOM 1550 C CA . PRO A 1 199 ? -31.848 -9.648 38.540 1.00 41.56 199 PRO A CA 1
ATOM 1551 C C . PRO A 1 199 ? -30.606 -9.280 39.380 1.00 41.56 199 PRO A C 1
ATOM 1553 O O . PRO A 1 199 ? -29.528 -9.048 38.838 1.00 41.56 199 PRO A O 1
ATOM 1556 N N . ALA A 1 200 ? -30.755 -9.134 40.698 1.00 40.16 200 ALA A N 1
ATOM 1557 C CA . ALA A 1 200 ? -29.867 -8.328 41.530 1.00 40.16 200 ALA A CA 1
ATOM 1558 C C . ALA A 1 200 ? -29.321 -9.030 42.784 1.00 40.16 200 ALA A C 1
ATOM 1560 O O . ALA A 1 200 ? -28.499 -8.421 43.469 1.00 40.16 200 ALA A O 1
ATOM 1561 N N . SER A 1 201 ? -29.742 -10.256 43.099 1.00 40.47 201 SER A N 1
ATOM 1562 C CA . SER A 1 201 ? -29.276 -10.978 44.289 1.00 40.47 201 SER A CA 1
ATOM 1563 C C . SER A 1 201 ? -28.543 -12.263 43.892 1.00 40.47 201 SER A C 1
ATOM 1565 O O . SER A 1 201 ? -29.158 -13.141 43.287 1.00 40.47 201 SER A O 1
ATOM 1567 N N . PRO A 1 202 ? -27.255 -12.419 44.258 1.00 42.62 202 PRO A N 1
ATOM 1568 C CA . PRO A 1 202 ? -26.671 -13.746 44.396 1.00 42.62 202 PRO A CA 1
ATOM 1569 C C . PRO A 1 202 ? -27.586 -14.569 45.312 1.00 42.62 202 PRO A C 1
ATOM 1571 O O . PRO A 1 202 ? -28.128 -14.048 46.291 1.00 42.62 202 PRO A O 1
ATOM 1574 N N . ILE A 1 203 ? -27.762 -15.858 45.022 1.00 45.72 203 ILE A N 1
ATOM 1575 C CA . ILE A 1 203 ? -28.660 -16.784 45.746 1.00 45.72 203 ILE A CA 1
ATOM 1576 C C . ILE A 1 203 ? -28.354 -16.876 47.263 1.00 45.72 203 ILE A C 1
ATOM 1578 O O . ILE A 1 203 ? -29.154 -17.417 48.033 1.00 45.72 203 ILE A O 1
ATOM 1582 N N . ILE A 1 204 ? -27.253 -16.269 47.717 1.00 43.72 204 ILE A N 1
ATOM 1583 C CA . ILE A 1 204 ? -26.817 -16.149 49.112 1.00 43.72 204 ILE A CA 1
ATOM 1584 C C . ILE A 1 204 ? -27.965 -15.733 50.054 1.00 43.72 204 ILE A C 1
ATOM 1586 O O . ILE A 1 204 ? -28.114 -16.321 51.125 1.00 43.72 204 ILE A O 1
ATOM 1590 N N . HIS A 1 205 ? -28.885 -14.852 49.639 1.00 37.09 205 HIS A N 1
ATOM 1591 C CA . HIS A 1 205 ? -29.967 -14.412 50.532 1.00 37.09 205 HIS A CA 1
ATOM 1592 C C . HIS A 1 205 ? -31.218 -15.304 50.611 1.00 37.09 205 HIS A C 1
ATOM 1594 O O . HIS A 1 205 ? -32.053 -15.066 51.482 1.00 37.09 205 HIS A O 1
ATOM 1600 N N . LYS A 1 206 ? -31.378 -16.348 49.782 1.00 39.47 206 LYS A N 1
ATOM 1601 C CA . LYS A 1 206 ? -32.577 -17.220 49.854 1.00 39.47 206 LYS A CA 1
ATOM 1602 C C . LYS A 1 206 ? -32.368 -18.557 50.569 1.00 39.47 206 LYS A C 1
ATOM 1604 O O . LYS A 1 206 ? -33.353 -19.130 51.029 1.00 39.47 206 LYS A O 1
ATOM 1609 N N . LYS A 1 207 ? -31.133 -19.057 50.710 1.00 36.72 207 LYS A N 1
ATOM 1610 C CA . LYS A 1 207 ? -30.869 -20.356 51.374 1.00 36.72 207 LYS A CA 1
ATOM 1611 C C . LYS A 1 207 ? -30.416 -20.268 52.839 1.00 36.72 207 LYS A C 1
ATOM 1613 O O . LYS A 1 207 ? -30.564 -21.258 53.549 1.00 36.72 207 LYS A O 1
ATOM 1618 N N . SER A 1 208 ? -29.956 -19.110 53.322 1.00 33.62 208 SER A N 1
ATOM 1619 C CA . SER A 1 208 ? -29.501 -18.955 54.720 1.00 33.62 208 SER A CA 1
ATOM 1620 C C . SER A 1 208 ? -30.640 -19.029 55.761 1.00 33.62 208 SER A C 1
ATOM 1622 O O . SER A 1 208 ? -30.423 -19.399 56.907 1.00 33.62 208 SER A O 1
ATOM 1624 N N . GLY A 1 209 ? -31.897 -18.803 55.363 1.00 29.91 209 GLY A N 1
ATOM 1625 C CA . GLY A 1 209 ? -33.044 -18.817 56.284 1.00 29.91 209 GLY A CA 1
ATOM 1626 C C . GLY A 1 209 ? -33.592 -20.192 56.696 1.00 29.91 209 GLY A C 1
ATOM 1627 O O . GLY A 1 209 ? -34.665 -20.235 57.290 1.00 29.91 209 GLY A O 1
ATOM 1628 N N . ARG A 1 210 ? -32.950 -21.321 56.347 1.00 28.80 210 ARG A N 1
ATOM 1629 C CA . ARG A 1 210 ? -33.507 -22.663 56.644 1.00 28.80 210 ARG A CA 1
ATOM 1630 C C . ARG A 1 210 ? -32.539 -23.724 57.180 1.00 28.80 210 ARG A C 1
ATOM 1632 O O . ARG A 1 210 ? -32.992 -24.840 57.413 1.00 28.80 210 ARG A O 1
ATOM 1639 N N . ILE A 1 211 ? -31.250 -23.432 57.394 1.00 29.03 211 ILE A N 1
ATOM 1640 C CA . ILE A 1 211 ? -30.273 -24.458 57.834 1.00 29.03 211 ILE A CA 1
ATOM 1641 C C . ILE A 1 211 ? -29.299 -23.939 58.911 1.00 29.03 211 ILE A C 1
ATOM 1643 O O . ILE A 1 211 ? -28.132 -24.310 58.916 1.00 29.03 211 ILE A O 1
ATOM 1647 N N . LEU A 1 212 ? -29.743 -23.090 59.842 1.00 27.95 212 LEU A N 1
ATOM 1648 C CA . LEU A 1 212 ? -28.895 -22.712 60.983 1.00 27.95 212 LEU A CA 1
ATOM 1649 C C . LEU A 1 212 ? -29.655 -22.618 62.314 1.00 27.95 212 LEU A C 1
ATOM 1651 O O . LEU A 1 212 ? -29.399 -21.721 63.101 1.00 27.95 212 LEU A O 1
ATOM 1655 N N . ASP A 1 213 ? -30.571 -23.557 62.569 1.00 28.39 213 ASP A N 1
ATOM 1656 C CA . ASP A 1 213 ? -31.244 -23.680 63.877 1.00 28.39 213 ASP A CA 1
ATOM 1657 C C . ASP A 1 213 ? -30.795 -24.895 64.696 1.00 28.39 213 ASP A C 1
ATOM 1659 O O . ASP A 1 213 ? -31.336 -25.156 65.761 1.00 28.39 213 ASP A O 1
ATOM 1663 N N . ASN A 1 214 ? -29.778 -25.641 64.265 1.00 30.08 214 ASN A N 1
ATOM 1664 C CA . ASN A 1 214 ? -29.208 -26.699 65.094 1.00 30.08 214 ASN A CA 1
ATOM 1665 C C . ASN A 1 214 ? -27.695 -26.743 64.906 1.00 30.08 214 ASN A C 1
ATOM 1667 O O . ASN A 1 214 ? -27.225 -26.979 63.798 1.00 30.08 214 ASN A O 1
ATOM 1671 N N . GLN A 1 215 ? -26.977 -26.600 66.021 1.00 33.06 215 GLN A N 1
ATOM 1672 C CA . GLN A 1 215 ? -25.517 -26.643 66.187 1.00 33.06 215 GLN A CA 1
ATOM 1673 C C . GLN A 1 215 ? -24.791 -25.298 66.082 1.00 33.06 215 GLN A C 1
ATOM 1675 O O . GLN A 1 215 ? -24.164 -25.008 65.073 1.00 33.06 215 GLN A O 1
ATOM 1680 N N . LEU A 1 216 ? -24.801 -24.532 67.180 1.00 28.62 216 LEU A N 1
ATOM 1681 C CA . LEU A 1 216 ? -23.592 -23.935 67.776 1.00 28.62 216 LEU A CA 1
ATOM 1682 C C . LEU A 1 216 ? -23.923 -23.275 69.132 1.00 28.62 216 LEU A C 1
ATOM 1684 O O . LEU A 1 216 ? -23.687 -22.094 69.364 1.00 28.62 216 LEU A O 1
ATOM 1688 N N . GLU A 1 217 ? -24.429 -24.074 70.077 1.00 30.58 217 GLU A N 1
ATOM 1689 C CA . GLU A 1 217 ? -24.045 -23.878 71.478 1.00 30.58 217 GLU A CA 1
ATOM 1690 C C . GLU A 1 217 ? -22.617 -24.409 71.619 1.00 30.58 217 GLU A C 1
ATOM 1692 O O . GLU A 1 217 ? -22.410 -25.616 71.605 1.00 30.58 217 GLU A O 1
ATOM 1697 N N . LEU A 1 218 ? -21.635 -23.511 71.654 1.00 30.27 218 LEU A N 1
ATOM 1698 C CA . LEU A 1 218 ? -20.410 -23.568 72.462 1.00 30.27 218 LEU A CA 1
ATOM 1699 C C . LEU A 1 218 ? -19.457 -22.503 71.910 1.00 30.27 218 LEU A C 1
ATOM 1701 O O . LEU A 1 218 ? -18.820 -22.719 70.889 1.00 30.27 218 LEU A O 1
ATOM 1705 N N . TYR A 1 219 ? -19.417 -21.348 72.572 1.00 24.97 219 TYR A N 1
ATOM 1706 C CA . TYR A 1 219 ? -18.234 -20.536 72.904 1.00 24.97 219 TYR A CA 1
ATOM 1707 C C . TYR A 1 219 ? -18.724 -19.150 73.352 1.00 24.97 219 TYR A C 1
ATOM 1709 O O . TYR A 1 219 ? -18.664 -18.158 72.635 1.00 24.97 219 TYR A O 1
ATOM 1717 N N . ILE A 1 220 ? -19.234 -19.089 74.585 1.00 27.58 220 ILE A N 1
ATOM 1718 C CA . ILE A 1 220 ? -19.392 -17.836 75.327 1.00 27.58 220 ILE A CA 1
ATOM 1719 C C . ILE A 1 220 ? -18.127 -17.668 76.165 1.00 27.58 220 ILE A C 1
ATOM 1721 O O . ILE A 1 220 ? -17.924 -18.446 77.093 1.00 27.58 220 ILE A O 1
ATOM 1725 N N . SER A 1 221 ? -17.294 -16.657 75.886 1.00 24.19 221 SER A N 1
ATOM 1726 C CA . SER A 1 221 ? -16.433 -16.014 76.896 1.00 24.19 221 SER A CA 1
ATOM 1727 C C . SER A 1 221 ? -15.946 -14.610 76.488 1.00 24.19 221 SER A C 1
ATOM 1729 O O . SER A 1 221 ? -14.866 -14.478 75.927 1.00 24.19 221 SER A O 1
ATOM 1731 N N . ARG A 1 222 ? -16.691 -13.593 76.963 1.00 24.86 222 ARG A N 1
ATOM 1732 C CA . ARG A 1 222 ? -16.241 -12.273 77.497 1.00 24.86 222 ARG A CA 1
ATOM 1733 C C . ARG A 1 222 ? -15.714 -11.174 76.537 1.00 24.86 222 ARG A C 1
ATOM 1735 O O . ARG A 1 222 ? -15.101 -11.489 75.530 1.00 24.86 222 ARG A O 1
ATOM 1742 N N . PRO A 1 223 ? -15.720 -9.888 76.971 1.00 28.95 223 PRO A N 1
ATOM 1743 C CA . PRO A 1 223 ? -16.760 -9.147 77.704 1.00 28.95 223 PRO A CA 1
ATOM 1744 C C . PRO A 1 223 ? -17.107 -7.785 77.042 1.00 28.95 223 PRO A C 1
ATOM 1746 O O . PRO A 1 223 ? -16.330 -7.227 76.274 1.00 28.95 223 PRO A O 1
ATOM 1749 N N . ASN A 1 224 ? -18.265 -7.221 77.402 1.00 25.30 224 ASN A N 1
ATOM 1750 C CA . ASN A 1 224 ? -18.665 -5.844 77.077 1.00 25.30 224 ASN A CA 1
ATOM 1751 C C . ASN A 1 224 ? -17.668 -4.794 77.599 1.00 25.30 224 ASN A C 1
ATOM 1753 O O . ASN A 1 224 ? -17.186 -4.924 78.728 1.00 25.30 224 ASN A O 1
ATOM 1757 N N . PRO A 1 225 ? -17.563 -3.655 76.896 1.00 27.02 225 PRO A N 1
ATOM 1758 C CA . PRO A 1 225 ? -17.486 -2.352 77.533 1.00 27.02 225 PRO A CA 1
ATOM 1759 C C . PRO A 1 225 ? -18.760 -1.544 77.255 1.00 27.02 225 PRO A C 1
ATOM 1761 O O . PRO A 1 225 ? -19.180 -1.325 76.122 1.00 27.02 225 PRO A O 1
ATOM 1764 N N . THR A 1 226 ? -19.369 -1.124 78.352 1.00 24.81 226 THR A N 1
ATOM 1765 C CA . THR A 1 226 ? -20.430 -0.129 78.486 1.00 24.81 226 THR A CA 1
ATOM 1766 C C . THR A 1 226 ? -19.929 1.305 78.257 1.00 24.81 226 THR A C 1
ATOM 1768 O O . THR A 1 226 ? -18.769 1.586 78.539 1.00 24.81 226 THR A O 1
ATOM 1771 N N . GLU A 1 227 ? -20.882 2.193 77.923 1.00 26.14 227 GLU A N 1
ATOM 1772 C CA . GLU A 1 227 ? -20.851 3.676 77.997 1.00 26.14 227 GLU A CA 1
ATOM 1773 C C . GLU A 1 227 ? -20.070 4.412 76.875 1.00 26.14 227 GLU A C 1
ATOM 1775 O O . GLU A 1 227 ? -18.960 4.034 76.545 1.00 26.14 227 GLU A O 1
ATOM 1780 N N . LYS A 1 228 ? -20.527 5.512 76.247 1.00 23.58 228 LYS A N 1
ATOM 1781 C CA . LYS A 1 228 ? -21.694 6.401 76.424 1.00 23.58 228 LYS A CA 1
ATOM 1782 C C . LYS A 1 228 ? -21.725 7.460 75.286 1.00 23.58 228 LYS A C 1
ATOM 1784 O O . LYS A 1 228 ? -20.672 7.826 74.779 1.00 23.58 228 LYS A O 1
ATOM 1789 N N . ILE A 1 229 ? -22.915 8.040 75.080 1.00 24.22 229 ILE A N 1
ATOM 1790 C CA . ILE A 1 229 ? -23.237 9.422 74.638 1.00 24.22 229 ILE A CA 1
ATOM 1791 C C . ILE A 1 229 ? -23.627 9.684 73.165 1.00 24.22 229 ILE A C 1
ATOM 1793 O O . ILE A 1 229 ? -22.827 9.686 72.235 1.00 24.22 229 ILE A O 1
ATOM 1797 N N . ASP A 1 230 ? -24.924 9.994 73.079 1.00 21.86 230 ASP A N 1
ATOM 1798 C CA . ASP A 1 230 ? -25.743 10.779 72.151 1.00 21.86 230 ASP A CA 1
ATOM 1799 C C . ASP A 1 230 ? -25.066 11.865 71.297 1.00 21.86 230 ASP A C 1
ATOM 1801 O O . ASP A 1 230 ? -24.210 12.599 71.783 1.00 21.86 230 ASP A O 1
ATOM 1805 N N . ALA A 1 231 ? -25.616 12.101 70.093 1.00 23.19 231 ALA A N 1
ATOM 1806 C CA . ALA A 1 231 ? -26.275 13.377 69.762 1.00 23.19 231 ALA A CA 1
ATOM 1807 C C . ALA A 1 231 ? -26.709 13.501 68.283 1.00 23.19 231 ALA A C 1
ATOM 1809 O O . ALA A 1 231 ? -25.903 13.455 67.362 1.00 23.19 231 ALA A O 1
ATOM 1810 N N . PHE A 1 232 ? -27.988 13.860 68.127 1.00 24.12 232 PHE A N 1
ATOM 1811 C CA . PHE A 1 232 ? -28.569 14.721 67.088 1.00 24.12 232 PHE A CA 1
ATOM 1812 C C . PHE A 1 232 ? -28.952 14.161 65.706 1.00 24.12 232 PHE A C 1
ATOM 1814 O O . PHE A 1 232 ? -28.243 14.243 64.707 1.00 24.12 232 PHE A O 1
ATOM 1821 N N . SER A 1 233 ? -30.240 13.811 65.638 1.00 22.75 233 SER A N 1
ATOM 1822 C CA . SER A 1 233 ? -31.110 14.008 64.478 1.00 22.75 233 SER A CA 1
ATOM 1823 C C . SER A 1 233 ? -31.096 15.459 63.964 1.00 22.75 233 SER A C 1
ATOM 1825 O O . SER A 1 233 ? -31.171 16.379 64.786 1.00 22.75 233 SER A O 1
ATOM 1827 N N . LYS A 1 234 ? -31.223 15.664 62.642 1.00 24.44 234 LYS A N 1
ATOM 1828 C CA . LYS A 1 234 ? -32.359 16.417 62.058 1.00 24.44 234 LYS A CA 1
ATOM 1829 C C . LYS A 1 234 ? -32.380 16.461 60.519 1.00 24.44 234 LYS A C 1
ATOM 1831 O O . LYS A 1 234 ? -31.487 17.011 59.889 1.00 24.44 234 LYS A O 1
ATOM 1836 N N . SER A 1 235 ? -33.566 16.105 60.012 1.00 22.05 235 SER A N 1
ATOM 1837 C CA . SER A 1 235 ? -34.250 16.596 58.799 1.00 22.05 235 SER A CA 1
ATOM 1838 C C . SER A 1 235 ? -33.722 16.089 57.442 1.00 22.05 235 SER A C 1
ATOM 1840 O O . SER A 1 235 ? -32.524 16.021 57.233 1.00 22.05 235 SER A O 1
ATOM 1842 N N . ARG A 1 236 ? -34.560 15.748 56.453 1.00 23.38 236 ARG A N 1
ATOM 1843 C CA . ARG A 1 236 ? -35.814 16.422 56.088 1.00 23.38 236 ARG A CA 1
ATOM 1844 C C . ARG A 1 236 ? -36.672 15.567 55.132 1.00 23.38 236 ARG A C 1
ATOM 1846 O O . ARG A 1 236 ? -36.155 15.004 54.177 1.00 23.38 236 ARG A O 1
ATOM 1853 N N . SER A 1 237 ? -37.979 15.595 55.406 1.00 23.17 237 SER A N 1
ATOM 1854 C CA . SER A 1 237 ? -39.129 15.595 54.482 1.00 23.17 237 SER A CA 1
ATOM 1855 C C . SER A 1 237 ? -39.308 14.455 53.472 1.00 23.17 237 SER A C 1
ATOM 1857 O O . SER A 1 237 ? -38.812 14.507 52.350 1.00 23.17 237 SER A O 1
ATOM 1859 N N . VAL A 1 238 ? -40.194 13.534 53.854 1.00 24.20 238 VAL A N 1
ATOM 1860 C CA . VAL A 1 238 ? -41.132 12.857 52.950 1.00 24.20 238 VAL A CA 1
ATOM 1861 C C . VAL A 1 238 ? -42.086 13.913 52.382 1.00 24.20 238 VAL A C 1
ATOM 1863 O O . VAL A 1 238 ? -42.670 14.687 53.141 1.00 24.20 238 VAL A O 1
ATOM 1866 N N . ILE A 1 239 ? -42.212 13.959 51.058 1.00 24.84 239 ILE A N 1
ATOM 1867 C CA . ILE A 1 239 ? -43.279 14.669 50.352 1.00 24.84 239 ILE A CA 1
ATOM 1868 C C . ILE A 1 239 ? -44.056 13.603 49.578 1.00 24.84 239 ILE A C 1
ATOM 1870 O O . ILE A 1 239 ? -43.562 13.067 48.588 1.00 24.84 239 ILE A O 1
ATOM 1874 N N . GLU A 1 240 ? -45.252 13.284 50.067 1.00 24.08 240 GLU A N 1
ATOM 1875 C CA . GLU A 1 240 ? -46.305 12.615 49.305 1.00 24.08 240 GLU A CA 1
ATOM 1876 C C . GLU A 1 240 ? -46.967 13.634 48.370 1.00 24.08 240 GLU A C 1
ATOM 1878 O O . GLU A 1 240 ? -47.313 14.736 48.796 1.00 24.08 240 GLU A O 1
ATOM 1883 N N . PHE A 1 241 ? -47.189 13.253 47.112 1.00 23.67 241 PHE A N 1
ATOM 1884 C CA . PHE A 1 241 ? -48.130 13.933 46.225 1.00 23.67 241 PHE A CA 1
ATOM 1885 C C . PHE A 1 241 ? -49.021 12.901 45.524 1.00 23.67 241 PHE A C 1
ATOM 1887 O O . PHE A 1 241 ? -48.572 12.176 44.643 1.00 23.67 241 PHE A O 1
ATOM 1894 N N . GLY A 1 242 ? -50.269 12.839 45.998 1.00 24.25 242 GLY A N 1
ATOM 1895 C CA . GLY A 1 242 ? -51.491 13.077 45.222 1.00 24.25 242 GLY A CA 1
ATOM 1896 C C . GLY A 1 242 ? -51.718 12.299 43.927 1.00 24.25 242 GLY A C 1
ATOM 1897 O O . GLY A 1 242 ? -51.146 12.615 42.889 1.00 24.25 242 GLY A O 1
ATOM 1898 N N . SER A 1 243 ? -52.680 11.382 43.991 1.00 24.75 243 SER A N 1
ATOM 1899 C CA . SER A 1 243 ? -53.546 10.976 42.884 1.00 24.75 243 SER A CA 1
ATOM 1900 C C . SER A 1 243 ? -54.433 12.144 42.431 1.00 24.75 243 SER A C 1
ATOM 1902 O O . SER A 1 243 ? -55.138 12.709 43.264 1.00 24.75 243 SER A O 1
ATOM 1904 N N . ASP A 1 244 ? -54.374 12.521 41.151 1.00 22.39 244 ASP A N 1
ATOM 1905 C CA . ASP A 1 244 ? -55.525 12.541 40.228 1.00 22.39 244 ASP A CA 1
ATOM 1906 C C . ASP A 1 244 ? -55.173 13.202 38.878 1.00 22.39 244 ASP A C 1
ATOM 1908 O O . ASP A 1 244 ? -54.410 14.162 38.803 1.00 22.39 244 ASP A O 1
ATOM 1912 N N . ASP A 1 245 ? -55.777 12.632 37.831 1.00 23.94 245 ASP A N 1
ATOM 1913 C CA . ASP A 1 245 ? -55.946 13.102 36.451 1.00 23.94 245 ASP A CA 1
ATOM 1914 C C . ASP A 1 245 ? -54.718 13.304 35.543 1.00 23.94 245 ASP A C 1
ATOM 1916 O O . ASP A 1 245 ? -54.031 14.318 35.572 1.00 23.94 245 ASP A O 1
ATOM 1920 N N . MET A 1 246 ? -54.539 12.366 34.600 1.00 24.09 246 MET A N 1
ATOM 1921 C CA . MET A 1 246 ? -54.621 12.647 33.155 1.00 24.09 246 MET A CA 1
ATOM 1922 C C . MET A 1 246 ? -54.682 11.327 32.370 1.00 24.09 246 MET A C 1
ATOM 1924 O O . MET A 1 246 ? -53.785 10.486 32.399 1.00 24.09 246 MET A O 1
ATOM 1928 N N . ASN A 1 247 ? -55.799 11.157 31.675 1.00 23.05 247 ASN A N 1
ATOM 1929 C CA . ASN A 1 247 ? -56.170 10.014 30.865 1.00 23.05 247 ASN A CA 1
ATOM 1930 C C . ASN A 1 247 ? -55.687 10.254 29.424 1.00 23.05 247 ASN A C 1
ATOM 1932 O O . ASN A 1 247 ? -56.298 11.059 28.732 1.00 23.05 247 ASN A O 1
ATOM 1936 N N . GLU A 1 248 ? -54.633 9.577 28.947 1.00 24.92 248 GLU A N 1
ATOM 1937 C CA . GLU A 1 248 ? -54.352 9.491 27.501 1.00 24.92 248 GLU A CA 1
ATOM 1938 C C . GLU A 1 248 ? -53.518 8.246 27.110 1.00 24.92 248 GLU A C 1
ATOM 1940 O O . GLU A 1 248 ? -52.304 8.173 27.271 1.00 24.92 248 GLU A O 1
ATOM 1945 N N . LYS A 1 249 ? -54.240 7.236 26.599 1.00 23.84 249 LYS A N 1
ATOM 1946 C CA . LYS A 1 249 ? -53.853 6.144 25.676 1.00 23.84 249 LYS A CA 1
ATOM 1947 C C . LYS A 1 249 ? -52.391 5.653 25.692 1.00 23.84 249 LYS A C 1
ATOM 1949 O O . LYS A 1 249 ? -51.609 5.939 24.786 1.00 23.84 249 LYS A O 1
ATOM 1954 N N . SER A 1 250 ? -52.095 4.714 26.586 1.00 22.19 250 SER A N 1
ATOM 1955 C CA . SER A 1 250 ? -51.020 3.733 26.402 1.00 22.19 250 SER A CA 1
ATOM 1956 C C . SER A 1 250 ? -51.475 2.615 25.449 1.00 22.19 250 SER A C 1
ATOM 1958 O O . SER A 1 250 ? -52.142 1.657 25.834 1.00 22.19 250 SER A O 1
ATOM 1960 N N . GLN A 1 251 ? -51.106 2.717 24.168 1.00 22.98 251 GLN A N 1
ATOM 1961 C CA . GLN A 1 251 ? -51.051 1.542 23.296 1.00 22.98 251 GLN A CA 1
ATOM 1962 C C . GLN A 1 251 ? -49.891 0.659 23.765 1.00 22.98 251 GLN A C 1
ATOM 1964 O O . GLN A 1 251 ? -48.722 0.961 23.532 1.00 22.98 251 GLN A O 1
ATOM 1969 N N . SER A 1 252 ? -50.217 -0.434 24.449 1.00 22.09 252 SER A N 1
ATOM 1970 C CA . SER A 1 252 ? -49.283 -1.509 24.764 1.00 22.09 252 SER A CA 1
ATOM 1971 C C . SER A 1 252 ? -48.709 -2.090 23.467 1.00 22.09 252 SER A C 1
ATOM 1973 O O . SER A 1 252 ? -49.435 -2.727 22.699 1.00 22.09 252 SER A O 1
ATOM 1975 N N . LEU A 1 253 ? -47.411 -1.892 23.219 1.00 24.48 253 LEU A N 1
ATOM 1976 C CA . LEU A 1 253 ? -46.683 -2.658 22.210 1.00 24.48 253 LEU A CA 1
ATOM 1977 C C . LEU A 1 253 ? -46.614 -4.113 22.694 1.00 24.48 253 LEU A C 1
ATOM 1979 O O . LEU A 1 253 ? -45.858 -4.449 23.603 1.00 24.48 253 LEU A O 1
ATOM 1983 N N . SER A 1 254 ? -47.436 -4.973 22.102 1.00 21.66 254 SER A N 1
ATOM 1984 C CA . SER A 1 254 ? -47.387 -6.416 22.303 1.00 21.66 254 SER A CA 1
ATOM 1985 C C . SER A 1 254 ? -46.036 -6.958 21.830 1.00 21.66 254 SER A C 1
ATOM 1987 O O . SER A 1 254 ? -45.731 -6.920 20.636 1.00 21.66 254 SER A O 1
ATOM 1989 N N . VAL A 1 255 ? -45.235 -7.481 22.758 1.00 26.02 255 VAL A N 1
ATOM 1990 C CA . VAL A 1 255 ? -44.076 -8.327 22.445 1.00 26.02 255 VAL A CA 1
ATOM 1991 C C . VAL A 1 255 ? -44.609 -9.606 21.784 1.00 26.02 255 VAL A C 1
ATOM 1993 O O . VAL A 1 255 ? -45.433 -10.287 22.399 1.00 26.02 255 VAL A O 1
ATOM 1996 N N . PRO A 1 256 ? -44.204 -9.964 20.550 1.00 25.94 256 PRO A N 1
ATOM 1997 C CA . PRO A 1 256 ? -44.655 -11.205 19.938 1.00 25.94 256 PRO A CA 1
ATOM 1998 C C . PRO A 1 256 ? -44.048 -12.390 20.696 1.00 25.94 256 PRO A C 1
ATOM 2000 O O . PRO A 1 256 ? -42.835 -12.592 20.675 1.00 25.94 256 PRO A O 1
ATOM 2003 N N . GLN A 1 257 ? -44.887 -13.190 21.355 1.00 26.08 257 GLN A N 1
ATOM 2004 C CA . GLN A 1 257 ? -44.490 -14.506 21.845 1.00 26.08 257 GLN A CA 1
ATOM 2005 C C . GLN A 1 257 ? -44.382 -15.468 20.655 1.00 26.08 257 GLN A C 1
ATOM 2007 O O . GLN A 1 257 ? -45.376 -16.025 20.192 1.00 26.08 257 GLN A O 1
ATOM 2012 N N . THR A 1 258 ? -43.169 -15.679 20.148 1.00 28.31 258 THR A N 1
ATOM 2013 C CA . THR A 1 258 ? -42.873 -16.792 19.237 1.00 28.31 258 THR A CA 1
ATOM 2014 C C . THR A 1 258 ? -42.238 -17.936 20.018 1.00 28.31 258 THR A C 1
ATOM 2016 O O . THR A 1 258 ? -41.166 -17.777 20.597 1.00 28.31 258 THR A O 1
ATOM 2019 N N . LYS A 1 259 ? -42.925 -19.085 20.028 1.00 27.41 259 LYS A N 1
ATOM 2020 C CA . LYS A 1 259 ? -42.504 -20.355 20.640 1.00 27.41 259 LYS A CA 1
ATOM 2021 C C . LYS A 1 259 ? -41.074 -20.733 20.224 1.00 27.41 259 LYS A C 1
ATOM 2023 O O . LYS A 1 259 ? -40.776 -20.792 19.031 1.00 27.41 259 LYS A O 1
ATOM 2028 N N . SER A 1 260 ? -40.216 -21.015 21.203 1.00 31.34 260 SER A N 1
ATOM 2029 C CA . SER A 1 260 ? -38.837 -21.462 21.005 1.00 31.34 260 SER A CA 1
ATOM 2030 C C . SER A 1 260 ? -38.790 -22.950 20.641 1.00 31.34 260 SER A C 1
ATOM 2032 O O . SER A 1 260 ? -38.946 -23.828 21.482 1.00 31.34 260 SER A O 1
ATOM 2034 N N . ASN A 1 261 ? -38.536 -23.241 19.366 1.00 31.02 261 ASN A N 1
ATOM 2035 C CA . ASN A 1 261 ? -38.096 -24.562 18.925 1.00 31.02 261 ASN A CA 1
ATOM 2036 C C . ASN A 1 261 ? -36.611 -24.486 18.546 1.00 31.02 261 ASN A C 1
ATOM 2038 O O . ASN A 1 261 ? -36.267 -23.806 17.585 1.00 31.02 261 ASN A O 1
ATOM 2042 N N . GLY A 1 262 ? -35.767 -25.230 19.270 1.00 32.59 262 GLY A N 1
ATOM 2043 C CA . GLY A 1 262 ? -34.412 -25.620 18.857 1.00 32.59 262 GLY A CA 1
ATOM 2044 C C . GLY A 1 262 ? -33.330 -24.541 18.981 1.00 32.59 262 GLY A C 1
ATOM 2045 O O . GLY A 1 262 ? -33.454 -23.451 18.434 1.00 32.59 262 GLY A O 1
ATOM 2046 N N . GLY A 1 263 ? -32.236 -24.875 19.675 1.00 33.22 263 GLY A N 1
ATOM 2047 C CA . GLY A 1 263 ? -31.071 -24.024 19.957 1.00 33.22 263 GLY A CA 1
ATOM 2048 C C . GLY A 1 263 ? -30.232 -23.631 18.735 1.00 33.22 263 GLY A C 1
ATOM 2049 O O . GLY A 1 263 ? -29.052 -23.953 18.649 1.00 33.22 263 GLY A O 1
ATOM 2050 N N . SER A 1 264 ? -30.833 -22.911 17.793 1.00 33.06 264 SER A N 1
ATOM 2051 C CA . SER A 1 264 ? -30.130 -22.150 16.768 1.00 33.06 264 SER A CA 1
ATOM 2052 C C . SER A 1 264 ? -29.939 -20.725 17.282 1.00 33.06 264 SER A C 1
ATOM 2054 O O . SER A 1 264 ? -30.915 -20.048 17.609 1.00 33.06 264 SER A O 1
ATOM 2056 N N . LEU A 1 265 ? -28.685 -20.270 17.377 1.00 35.84 265 LEU A N 1
ATOM 2057 C CA . LEU A 1 265 ? -28.352 -18.883 17.697 1.00 35.84 265 LEU A CA 1
ATOM 2058 C C . LEU A 1 265 ? -29.003 -17.980 16.635 1.00 35.84 265 LEU A C 1
ATOM 2060 O O . LEU A 1 265 ? -28.520 -17.884 15.505 1.00 35.84 265 LEU A O 1
ATOM 2064 N N . GLN A 1 266 ? -30.133 -17.354 16.968 1.00 35.22 266 GLN A N 1
ATOM 2065 C CA . GLN A 1 266 ? -30.827 -16.457 16.052 1.00 35.22 266 GLN A CA 1
ATOM 2066 C C . GLN A 1 266 ? -29.991 -15.190 15.871 1.00 35.22 266 GLN A C 1
ATOM 2068 O O . GLN A 1 266 ? -30.008 -14.270 16.686 1.00 35.22 266 GLN A O 1
ATOM 2073 N N . VAL A 1 267 ? -29.225 -15.150 14.784 1.00 42.59 267 VAL A N 1
ATOM 2074 C CA . VAL A 1 267 ? -28.479 -13.959 14.381 1.00 42.59 267 VAL A CA 1
ATOM 2075 C C . VAL A 1 267 ? -29.488 -12.882 13.990 1.00 42.59 267 VAL A C 1
ATOM 2077 O O . VAL A 1 267 ? -30.248 -13.065 13.034 1.00 42.59 267 VAL A O 1
ATOM 2080 N N . SER A 1 268 ? -29.500 -11.764 14.724 1.00 42.00 268 SER A N 1
ATOM 2081 C CA . SER A 1 268 ? -30.433 -10.663 14.466 1.00 42.00 268 SER A CA 1
ATOM 2082 C C . SER A 1 268 ? -30.317 -10.166 13.018 1.00 42.00 268 SER A C 1
ATOM 2084 O O . SER A 1 268 ? -29.235 -10.150 12.421 1.00 42.00 268 SER A O 1
ATOM 2086 N N . ASP A 1 269 ? -31.416 -9.688 12.434 1.00 43.12 269 ASP A N 1
ATOM 2087 C CA . ASP A 1 269 ? -31.397 -9.138 11.070 1.00 43.12 269 ASP A CA 1
ATOM 2088 C C . ASP A 1 269 ? -30.536 -7.860 10.943 1.00 43.12 269 ASP A C 1
ATOM 2090 O O . ASP A 1 269 ? -30.218 -7.417 9.835 1.00 43.12 269 ASP A O 1
ATOM 2094 N N . ARG A 1 270 ? -30.111 -7.265 12.070 1.00 45.66 270 ARG A N 1
ATOM 2095 C CA . ARG A 1 270 ? -29.093 -6.200 12.102 1.00 45.66 270 ARG A CA 1
ATOM 2096 C C . ARG A 1 270 ? -27.678 -6.757 11.922 1.00 45.66 270 ARG A C 1
ATOM 2098 O O . ARG A 1 270 ? -26.911 -6.170 11.167 1.00 45.66 270 ARG A O 1
ATOM 2105 N N . LEU A 1 271 ? -27.358 -7.910 12.513 1.00 45.97 271 LEU A N 1
ATOM 2106 C CA . LEU A 1 271 ? -26.088 -8.615 12.283 1.00 45.97 271 LEU A CA 1
ATOM 2107 C C . LEU A 1 271 ? -25.986 -9.142 10.841 1.00 45.97 271 LEU A C 1
ATOM 2109 O O . LEU A 1 271 ? -24.935 -9.022 10.216 1.00 45.97 271 LEU A O 1
ATOM 2113 N N . LYS A 1 272 ? -27.096 -9.609 10.245 1.00 41.00 272 LYS A N 1
ATOM 2114 C CA . LYS A 1 272 ? -27.139 -9.988 8.814 1.00 41.00 272 LYS A CA 1
ATOM 2115 C C . LYS A 1 272 ? -26.864 -8.814 7.864 1.00 41.00 272 LYS A C 1
ATOM 2117 O O . LYS A 1 272 ? -26.323 -9.022 6.780 1.00 41.00 272 LYS A O 1
ATOM 2122 N N . ARG A 1 273 ? -27.199 -7.574 8.254 1.00 47.50 273 ARG A N 1
ATOM 2123 C CA . ARG A 1 273 ? -26.919 -6.362 7.458 1.00 47.50 273 ARG A CA 1
ATOM 2124 C C . ARG A 1 273 ? -25.420 -6.087 7.287 1.00 47.50 273 ARG A C 1
ATOM 2126 O O . ARG A 1 273 ? -25.055 -5.506 6.268 1.00 47.50 273 ARG A O 1
ATOM 2133 N N . TYR A 1 274 ? -24.568 -6.544 8.208 1.00 49.94 274 TYR A N 1
ATOM 2134 C CA . TYR A 1 274 ? -23.109 -6.386 8.122 1.00 49.94 274 TYR A CA 1
ATOM 2135 C C . TYR A 1 274 ? -22.495 -7.193 6.958 1.00 49.94 274 TYR A C 1
ATOM 2137 O O . TYR A 1 274 ? -21.524 -6.765 6.341 1.00 49.94 274 TYR A O 1
ATOM 2145 N N . ASN A 1 275 ? -23.132 -8.302 6.559 1.00 50.03 275 ASN A N 1
ATOM 2146 C CA . ASN A 1 275 ? -22.713 -9.121 5.412 1.00 50.03 275 ASN A CA 1
ATOM 2147 C C . ASN A 1 275 ? -23.101 -8.538 4.038 1.00 50.03 275 ASN A C 1
ATOM 2149 O O . ASN A 1 275 ? -22.746 -9.108 3.012 1.00 50.03 275 ASN A O 1
ATOM 2153 N N . ASN A 1 276 ? -23.815 -7.407 3.968 1.00 50.53 276 ASN A N 1
ATOM 2154 C CA . ASN A 1 276 ? -24.343 -6.870 2.704 1.00 50.53 276 ASN A CA 1
ATOM 2155 C C . ASN A 1 276 ? -23.385 -5.895 1.981 1.00 50.53 276 ASN A C 1
ATOM 2157 O O . ASN A 1 276 ? -23.785 -5.222 1.026 1.00 50.53 276 ASN A O 1
ATOM 2161 N N . HIS A 1 277 ? -22.117 -5.810 2.405 1.00 59.81 277 HIS A N 1
ATOM 2162 C CA . HIS A 1 277 ? -21.104 -4.944 1.782 1.00 59.81 277 HIS A CA 1
ATOM 2163 C C . HIS A 1 277 ? -20.775 -5.307 0.318 1.00 59.81 277 HIS A C 1
ATOM 2165 O O . HIS A 1 277 ? -20.107 -4.527 -0.371 1.00 59.81 277 HIS A O 1
ATOM 2171 N N . ASP A 1 278 ? -21.269 -6.435 -0.199 1.00 56.28 278 ASP A N 1
ATOM 2172 C CA . ASP A 1 278 ? -21.030 -6.904 -1.571 1.00 56.28 278 ASP A CA 1
ATOM 2173 C C . ASP A 1 278 ? -21.703 -6.096 -2.675 1.00 56.28 278 ASP A C 1
ATOM 2175 O O . ASP A 1 278 ? -21.164 -6.020 -3.778 1.00 56.28 278 ASP A O 1
ATOM 2179 N N . LYS A 1 279 ? -22.785 -5.369 -2.382 1.00 65.00 279 LYS A N 1
ATOM 2180 C CA . LYS A 1 279 ? -23.494 -4.604 -3.422 1.00 65.00 279 LYS A CA 1
ATOM 2181 C C . LYS A 1 279 ? -22.766 -3.328 -3.876 1.00 65.00 279 LYS A C 1
ATOM 2183 O O . LYS A 1 279 ? -23.069 -2.811 -4.943 1.00 65.00 279 LYS A O 1
ATOM 2188 N N . ASN A 1 280 ? -21.776 -2.846 -3.114 1.00 78.25 280 ASN A N 1
ATOM 2189 C CA . ASN A 1 280 ? -21.151 -1.527 -3.300 1.00 78.25 280 ASN A CA 1
ATOM 2190 C C . ASN A 1 280 ? -19.621 -1.586 -3.481 1.00 78.25 280 ASN A C 1
ATOM 2192 O O . ASN A 1 280 ? -18.887 -0.767 -2.922 1.00 78.25 280 ASN A O 1
ATOM 2196 N N . PHE A 1 281 ? -19.120 -2.546 -4.271 1.00 85.12 281 PHE A N 1
ATOM 2197 C CA . PHE A 1 281 ? -17.679 -2.716 -4.518 1.00 85.12 281 PHE A CA 1
ATOM 2198 C C . PHE A 1 281 ? -16.996 -1.416 -4.977 1.00 85.12 281 PHE A C 1
ATOM 2200 O O . PHE A 1 281 ? -16.034 -0.968 -4.353 1.00 85.12 281 PHE A O 1
ATOM 2207 N N . TRP A 1 282 ? -17.517 -0.774 -6.027 1.00 87.94 282 TRP A N 1
ATOM 2208 C CA . TRP A 1 282 ? -16.913 0.430 -6.609 1.00 87.94 282 TRP A CA 1
ATOM 2209 C C . TRP A 1 282 ? -17.012 1.659 -5.708 1.00 87.94 282 TRP A C 1
ATOM 2211 O O . TRP A 1 282 ? -16.077 2.454 -5.666 1.00 87.94 282 TRP A O 1
ATOM 2221 N N . LEU A 1 283 ? -18.093 1.791 -4.934 1.00 88.44 283 LEU A N 1
ATOM 2222 C CA . LEU A 1 283 ? -18.249 2.885 -3.974 1.00 88.44 283 LEU A CA 1
ATOM 2223 C C . LEU A 1 283 ? -17.173 2.810 -2.882 1.00 88.44 283 LEU A C 1
ATOM 2225 O O . LEU A 1 283 ? -16.494 3.797 -2.608 1.00 88.44 283 LEU A O 1
ATOM 2229 N N . HIS A 1 284 ? -16.983 1.629 -2.287 1.00 88.62 284 HIS A N 1
ATOM 2230 C CA . HIS A 1 284 ? -15.974 1.417 -1.248 1.00 88.62 284 HIS A CA 1
ATOM 2231 C C . HIS A 1 284 ? -14.560 1.610 -1.800 1.00 88.62 284 HIS A C 1
ATOM 2233 O O . HIS A 1 284 ? -13.753 2.310 -1.189 1.00 88.62 284 HIS A O 1
ATOM 2239 N N . THR A 1 285 ? -14.283 1.048 -2.980 1.00 92.38 285 THR A N 1
ATOM 2240 C CA . THR A 1 285 ? -13.005 1.230 -3.676 1.00 92.38 285 THR A CA 1
ATOM 2241 C C . THR A 1 285 ? -12.746 2.712 -3.955 1.00 92.38 285 THR A C 1
ATOM 2243 O O . THR A 1 285 ? -11.685 3.208 -3.600 1.00 92.38 285 THR A O 1
ATOM 2246 N N . GLY A 1 286 ? -13.714 3.464 -4.488 1.00 93.19 286 GLY A N 1
ATOM 2247 C CA . GLY A 1 286 ? -13.563 4.896 -4.770 1.00 93.19 286 GLY A CA 1
ATOM 2248 C C . GLY A 1 286 ? -13.338 5.753 -3.518 1.00 93.19 286 GLY A C 1
ATOM 2249 O O . GLY A 1 286 ? -12.496 6.654 -3.519 1.00 93.19 286 GLY A O 1
ATOM 2250 N N . LEU A 1 287 ? -14.029 5.448 -2.413 1.00 92.56 287 LEU A N 1
ATOM 2251 C CA . LEU A 1 287 ? -13.783 6.098 -1.122 1.00 92.56 287 LEU A CA 1
ATOM 2252 C C . LEU A 1 287 ? -12.357 5.823 -0.626 1.00 92.56 287 LEU A C 1
ATOM 2254 O O . LEU A 1 287 ? -11.664 6.757 -0.212 1.00 92.56 287 LEU A O 1
ATOM 2258 N N . LEU A 1 288 ? -11.908 4.567 -0.698 1.00 93.50 288 LEU A N 1
ATOM 2259 C CA . LEU A 1 288 ? -10.551 4.166 -0.324 1.00 93.50 288 LEU A CA 1
ATOM 2260 C C . LEU A 1 288 ? -9.499 4.843 -1.206 1.00 93.50 288 LEU A C 1
ATOM 2262 O O . LEU A 1 288 ? -8.546 5.390 -0.660 1.00 93.50 288 LEU A O 1
ATOM 2266 N N . VAL A 1 289 ? -9.701 4.899 -2.528 1.00 95.25 289 VAL A N 1
ATOM 2267 C CA . VAL A 1 289 ? -8.820 5.624 -3.463 1.00 95.25 289 VAL A CA 1
ATOM 2268 C C . VAL A 1 289 ? -8.673 7.072 -3.016 1.00 95.25 289 VAL A C 1
ATOM 2270 O O . VAL A 1 289 ? -7.557 7.555 -2.852 1.00 95.25 289 VAL A O 1
ATOM 2273 N N . LYS A 1 290 ? -9.790 7.755 -2.733 1.00 93.88 290 LYS A N 1
ATOM 2274 C CA . LYS A 1 290 ? -9.769 9.146 -2.269 1.00 93.88 290 LYS A CA 1
ATOM 2275 C C . LYS A 1 290 ? -8.989 9.307 -0.962 1.00 93.88 290 LYS A C 1
ATOM 2277 O O . LYS A 1 290 ? -8.195 10.239 -0.843 1.00 93.88 290 LYS A O 1
ATOM 2282 N N . ARG A 1 291 ? -9.200 8.425 0.022 1.00 92.56 291 ARG A N 1
ATOM 2283 C CA . ARG A 1 291 ? -8.463 8.462 1.300 1.00 92.56 291 ARG A CA 1
ATOM 2284 C C . ARG A 1 291 ? -6.970 8.238 1.083 1.00 92.56 291 ARG A C 1
ATOM 2286 O O . ARG A 1 291 ? -6.172 9.000 1.621 1.00 92.56 291 ARG A O 1
ATOM 2293 N N . LEU A 1 292 ? -6.608 7.221 0.306 1.00 91.19 292 LEU A N 1
ATOM 2294 C CA . LEU A 1 292 ? -5.219 6.869 0.025 1.00 91.19 292 LEU A CA 1
ATOM 2295 C C . LEU A 1 292 ? -4.513 7.991 -0.736 1.00 91.19 292 LEU A C 1
ATOM 2297 O O . LEU A 1 292 ? -3.414 8.367 -0.347 1.00 91.19 292 LEU A O 1
ATOM 2301 N N . TRP A 1 293 ? -5.172 8.597 -1.726 1.00 90.75 293 TRP A N 1
ATOM 2302 C CA . TRP A 1 293 ? -4.662 9.749 -2.472 1.00 90.75 293 TRP A CA 1
ATOM 2303 C C . TRP A 1 293 ? -4.371 10.951 -1.567 1.00 90.75 293 TRP A C 1
ATOM 2305 O O . TRP A 1 293 ? -3.271 11.502 -1.585 1.00 90.75 293 TRP A O 1
ATOM 2315 N N . ILE A 1 294 ? -5.338 11.330 -0.722 1.00 89.44 294 ILE A N 1
ATOM 2316 C CA . ILE A 1 294 ? -5.180 12.436 0.234 1.00 89.44 294 ILE A CA 1
ATOM 2317 C C . ILE A 1 294 ? -4.064 12.131 1.238 1.00 89.44 294 ILE A C 1
ATOM 2319 O O . ILE A 1 294 ? -3.275 13.016 1.564 1.00 89.44 294 ILE A O 1
ATOM 2323 N N . SER A 1 295 ? -4.000 10.893 1.736 1.00 86.75 295 SER A N 1
ATOM 2324 C CA . SER A 1 295 ? -2.954 10.464 2.666 1.00 86.75 295 SER A CA 1
ATOM 2325 C C . SER A 1 295 ? -1.572 10.573 2.032 1.00 86.75 295 SER A C 1
ATOM 2327 O O . SER A 1 295 ? -0.654 11.062 2.678 1.00 86.75 295 SER A O 1
ATOM 2329 N N . MET A 1 296 ? -1.443 10.169 0.768 1.00 84.94 296 MET A N 1
ATOM 2330 C CA . MET A 1 296 ? -0.195 10.241 0.015 1.00 84.94 296 MET A CA 1
ATOM 2331 C C . MET A 1 296 ? 0.304 11.678 -0.124 1.00 84.94 296 MET A C 1
ATOM 2333 O O . MET A 1 296 ? 1.438 11.971 0.227 1.00 84.94 296 MET A O 1
ATOM 2337 N N . TRP A 1 297 ? -0.559 12.589 -0.576 1.00 84.62 297 TRP A N 1
ATOM 2338 C CA . TRP A 1 297 ? -0.204 13.999 -0.776 1.00 84.62 297 TRP A CA 1
ATOM 2339 C C . TRP A 1 297 ? 0.121 14.745 0.518 1.00 84.62 297 TRP A C 1
ATOM 2341 O O . TRP A 1 297 ? 0.853 15.731 0.508 1.00 84.62 297 TRP A O 1
ATOM 2351 N N . ARG A 1 298 ? -0.446 14.302 1.642 1.00 87.88 298 ARG A N 1
ATOM 2352 C CA . ARG A 1 298 ? -0.226 14.911 2.958 1.00 87.88 298 ARG A CA 1
ATOM 2353 C C . ARG A 1 298 ? 0.964 14.324 3.711 1.00 87.88 298 ARG A C 1
ATOM 2355 O O . ARG A 1 298 ? 1.249 14.825 4.800 1.00 87.88 298 ARG A O 1
ATOM 2362 N N . ASP A 1 299 ? 1.628 13.310 3.161 1.00 83.56 299 ASP A N 1
ATOM 2363 C CA . ASP A 1 299 ? 2.908 12.805 3.647 1.00 83.56 299 ASP A CA 1
ATOM 2364 C C . ASP A 1 299 ? 4.049 13.450 2.835 1.00 83.56 299 ASP A C 1
ATOM 2366 O O . ASP A 1 299 ? 4.447 12.934 1.783 1.00 83.56 299 ASP A O 1
ATOM 2370 N N . PRO A 1 300 ? 4.563 14.616 3.280 1.00 76.44 300 PRO A N 1
ATOM 2371 C CA . PRO A 1 300 ? 5.552 15.360 2.518 1.00 76.44 300 PRO A CA 1
ATOM 2372 C C . PRO A 1 300 ? 6.872 14.606 2.410 1.00 76.44 300 PRO A C 1
ATOM 2374 O O . PRO A 1 300 ? 7.594 14.842 1.451 1.00 76.44 300 PRO A O 1
ATOM 2377 N N . LEU A 1 301 ? 7.202 13.705 3.340 1.00 81.38 301 LEU A N 1
ATOM 2378 C CA . LEU A 1 301 ? 8.475 12.994 3.303 1.00 81.38 301 LEU A CA 1
ATOM 2379 C C . LEU A 1 301 ? 8.496 12.039 2.110 1.00 81.38 301 LEU A C 1
ATOM 2381 O O . LEU A 1 301 ? 9.330 12.187 1.223 1.00 81.38 301 LEU A O 1
ATOM 2385 N N . LEU A 1 302 ? 7.528 11.123 2.033 1.00 80.12 302 LEU A N 1
ATOM 2386 C CA . LEU A 1 302 ? 7.482 10.123 0.963 1.00 80.12 302 LEU A CA 1
ATOM 2387 C C . LEU A 1 302 ? 7.271 10.763 -0.415 1.00 80.12 302 LEU A C 1
ATOM 2389 O O . LEU A 1 302 ? 7.881 10.323 -1.391 1.00 80.12 302 LEU A O 1
ATOM 2393 N N . MET A 1 303 ? 6.443 11.810 -0.500 1.00 82.50 303 MET A N 1
ATOM 2394 C CA . MET A 1 303 ? 6.219 12.532 -1.755 1.00 82.50 303 MET A CA 1
ATOM 2395 C C . MET A 1 303 ? 7.437 13.321 -2.209 1.00 82.50 303 MET A C 1
ATOM 2397 O O . MET A 1 303 ? 7.830 13.208 -3.369 1.00 82.50 303 MET A O 1
ATOM 2401 N N . THR A 1 304 ? 8.066 14.078 -1.308 1.00 84.69 304 THR A N 1
ATOM 2402 C CA . THR A 1 304 ? 9.260 14.862 -1.649 1.00 84.69 304 THR A CA 1
ATOM 2403 C C . THR A 1 304 ? 10.395 13.937 -2.052 1.00 84.69 304 THR A C 1
ATOM 2405 O O . THR A 1 304 ? 11.038 14.181 -3.063 1.00 84.69 304 THR A O 1
ATOM 2408 N N . THR A 1 305 ? 10.605 12.832 -1.334 1.00 82.62 305 THR A N 1
ATOM 2409 C CA . THR A 1 305 ? 11.608 11.832 -1.706 1.00 82.62 305 THR A CA 1
ATOM 2410 C C . THR A 1 305 ? 11.362 11.300 -3.118 1.00 82.62 305 THR A C 1
ATOM 2412 O O . THR A 1 305 ? 12.282 11.311 -3.932 1.00 82.62 305 THR A O 1
ATOM 2415 N N . ARG A 1 306 ? 10.123 10.907 -3.450 1.00 79.31 306 ARG A N 1
ATOM 2416 C CA . ARG A 1 306 ? 9.786 10.443 -4.805 1.00 79.31 306 ARG A CA 1
ATOM 2417 C C . ARG A 1 306 ? 10.056 11.524 -5.850 1.00 79.31 306 ARG A C 1
ATOM 2419 O O . ARG A 1 306 ? 10.771 11.257 -6.803 1.00 79.31 306 ARG A O 1
ATOM 2426 N N . VAL A 1 307 ? 9.521 12.731 -5.693 1.00 85.31 307 VAL A N 1
ATOM 2427 C CA . VAL A 1 307 ? 9.654 13.784 -6.716 1.00 85.31 307 VAL A CA 1
ATOM 2428 C C . VAL A 1 307 ? 11.115 14.203 -6.901 1.00 85.31 307 VAL A C 1
ATOM 2430 O O . VAL A 1 307 ? 11.597 14.281 -8.027 1.00 85.31 307 VAL A O 1
ATOM 2433 N N . THR A 1 308 ? 11.843 14.412 -5.805 1.00 85.75 308 THR A N 1
ATOM 2434 C CA . THR A 1 308 ? 13.233 14.874 -5.838 1.00 85.75 308 THR A CA 1
ATOM 2435 C C . THR A 1 308 ? 14.147 13.873 -6.535 1.00 85.75 308 THR A C 1
ATOM 2437 O O . THR A 1 308 ? 14.903 14.266 -7.420 1.00 85.75 308 THR A O 1
ATOM 2440 N N . PHE A 1 309 ? 14.063 12.579 -6.205 1.00 84.38 309 PHE A N 1
ATOM 2441 C CA . PHE A 1 309 ? 14.911 11.580 -6.858 1.00 84.38 309 PHE A CA 1
ATOM 2442 C C . PHE A 1 309 ? 14.603 11.460 -8.355 1.00 84.38 309 PHE A C 1
ATOM 2444 O O . PHE A 1 309 ? 15.527 11.491 -9.164 1.00 84.38 309 PHE A O 1
ATOM 2451 N N . HIS A 1 310 ? 13.328 11.414 -8.747 1.00 83.62 310 HIS A N 1
ATOM 2452 C CA . HIS A 1 310 ? 12.951 11.275 -10.158 1.00 83.62 310 HIS A CA 1
ATOM 2453 C C . HIS A 1 310 ? 13.302 12.494 -11.020 1.00 83.62 310 HIS A C 1
ATOM 2455 O O . HIS A 1 310 ? 13.549 12.335 -12.216 1.00 83.62 310 HIS A O 1
ATOM 2461 N N . LEU A 1 311 ? 13.366 13.693 -10.431 1.00 88.00 311 LEU A N 1
ATOM 2462 C CA . LEU A 1 311 ? 13.837 14.889 -11.128 1.00 88.00 311 LEU A CA 1
ATOM 2463 C C . LEU A 1 311 ? 15.364 14.965 -11.188 1.00 88.00 311 LEU A C 1
ATOM 2465 O O . LEU A 1 311 ? 15.893 15.311 -12.235 1.00 88.00 311 LEU A O 1
ATOM 2469 N N . ILE A 1 312 ? 16.080 14.623 -10.112 1.00 90.81 312 ILE A N 1
ATOM 2470 C CA . ILE A 1 312 ? 17.550 14.720 -10.062 1.00 90.81 312 ILE A CA 1
ATOM 2471 C C . ILE A 1 312 ? 18.222 13.663 -10.944 1.00 90.81 312 ILE A C 1
ATOM 2473 O O . ILE A 1 312 ? 19.204 13.968 -11.618 1.00 90.81 312 ILE A O 1
ATOM 2477 N N . ILE A 1 313 ? 17.704 12.431 -10.955 1.00 90.19 313 ILE A N 1
ATOM 2478 C CA . ILE A 1 313 ? 18.325 11.294 -11.648 1.00 90.19 313 ILE A CA 1
ATOM 2479 C C . ILE A 1 313 ? 18.603 11.588 -13.143 1.00 90.19 313 ILE A C 1
ATOM 2481 O O . ILE A 1 313 ? 19.747 11.408 -13.562 1.00 90.19 313 ILE A O 1
ATOM 2485 N N . PRO A 1 314 ? 17.644 12.090 -13.951 1.00 90.81 314 PRO A N 1
ATOM 2486 C CA . PRO A 1 314 ? 17.898 12.461 -15.345 1.00 90.81 314 PRO A CA 1
ATOM 2487 C C . PRO A 1 314 ? 19.004 13.507 -15.528 1.00 90.81 314 PRO A C 1
ATOM 2489 O O . PRO A 1 314 ? 19.798 13.386 -16.457 1.00 90.81 314 PRO A O 1
ATOM 2492 N N . PHE A 1 315 ? 19.094 14.512 -14.647 1.00 90.94 315 PHE A N 1
ATOM 2493 C CA . PHE A 1 315 ? 20.152 15.529 -14.718 1.00 90.94 315 PHE A CA 1
ATOM 2494 C C . PHE A 1 315 ? 21.524 14.953 -14.376 1.00 90.94 315 PHE A C 1
ATOM 2496 O O . PHE A 1 315 ? 22.500 15.265 -15.050 1.00 90.94 315 PHE A O 1
ATOM 2503 N N . VAL A 1 316 ? 21.604 14.095 -13.355 1.00 91.31 316 VAL A N 1
ATOM 2504 C CA . VAL A 1 316 ? 22.854 13.408 -12.999 1.00 91.31 316 VAL A CA 1
ATOM 2505 C C . VAL A 1 316 ? 23.326 12.547 -14.164 1.00 91.31 316 VAL A C 1
ATOM 2507 O O . VAL A 1 316 ? 24.493 12.619 -14.541 1.00 91.31 316 VAL A O 1
ATOM 2510 N N . PHE A 1 317 ? 22.423 11.787 -14.784 1.00 90.19 317 PHE A N 1
ATOM 2511 C CA . PHE A 1 317 ? 22.782 10.999 -15.955 1.00 90.19 317 PHE A CA 1
ATOM 2512 C C . PHE A 1 317 ? 23.157 11.858 -17.158 1.00 90.19 317 PHE A C 1
ATOM 2514 O O . PHE A 1 317 ? 24.092 11.497 -17.852 1.00 90.19 317 PHE A O 1
ATOM 2521 N N . TYR A 1 318 ? 22.530 13.011 -17.376 1.00 88.25 318 TYR A N 1
ATOM 2522 C CA . TYR A 1 318 ? 22.981 13.951 -18.405 1.00 88.25 318 TYR A CA 1
ATOM 2523 C C . TYR A 1 318 ? 24.397 14.503 -18.149 1.00 88.25 318 TYR A C 1
ATOM 2525 O O . TYR A 1 318 ? 25.143 14.741 -19.088 1.00 88.25 318 TYR A O 1
ATOM 2533 N N . ILE A 1 319 ? 24.799 14.711 -16.894 1.00 90.31 319 ILE A N 1
ATOM 2534 C CA . ILE A 1 319 ? 26.174 15.146 -16.592 1.00 90.31 319 ILE A CA 1
ATOM 2535 C C . ILE A 1 319 ? 27.178 14.025 -16.897 1.00 90.31 319 ILE A C 1
ATOM 2537 O O . ILE A 1 319 ? 28.288 14.297 -17.346 1.00 90.31 319 ILE A O 1
ATOM 2541 N N . ILE A 1 320 ? 26.791 12.771 -16.645 1.00 90.81 320 ILE A N 1
ATOM 2542 C CA . ILE A 1 320 ? 27.633 11.590 -16.880 1.00 90.81 320 ILE A CA 1
ATOM 2543 C C . ILE A 1 320 ? 27.711 11.249 -18.375 1.00 90.81 320 ILE A C 1
ATOM 2545 O O . ILE A 1 320 ? 28.788 10.947 -18.880 1.00 90.81 320 ILE A O 1
ATOM 2549 N N . TYR A 1 321 ? 26.579 11.288 -19.074 1.00 87.12 321 TYR A N 1
ATOM 2550 C CA . TYR A 1 321 ? 26.442 10.910 -20.476 1.00 87.12 321 TYR A CA 1
ATOM 2551 C C . TYR A 1 321 ? 26.409 12.154 -21.359 1.00 87.12 321 TYR A C 1
ATOM 2553 O O . TYR A 1 321 ? 25.548 13.013 -21.202 1.00 87.12 321 TYR A O 1
ATOM 2561 N N . SER A 1 322 ? 27.325 12.247 -22.323 1.00 77.62 322 SER A N 1
ATOM 2562 C CA . SER A 1 322 ? 27.454 13.431 -23.178 1.00 77.62 322 SER A CA 1
ATOM 2563 C C . SER A 1 322 ? 26.160 13.765 -23.944 1.00 77.62 322 SER A C 1
ATOM 2565 O O . SER A 1 322 ? 25.370 12.878 -24.287 1.00 77.62 322 SER A O 1
ATOM 2567 N N . GLN A 1 323 ? 25.979 15.040 -24.311 1.00 75.00 323 GLN A N 1
ATOM 2568 C CA . GLN A 1 323 ? 24.817 15.534 -25.073 1.00 75.00 323 GLN A CA 1
ATOM 2569 C C . GLN A 1 323 ? 24.623 14.835 -26.437 1.00 75.00 323 GLN A C 1
ATOM 2571 O O . GLN A 1 323 ? 23.547 14.916 -27.022 1.00 75.00 323 GLN A O 1
ATOM 2576 N N . LYS A 1 324 ? 25.653 14.157 -26.961 1.00 78.81 324 LYS A N 1
ATOM 2577 C CA . LYS A 1 324 ? 25.622 13.501 -28.278 1.00 78.81 324 LYS A CA 1
ATOM 2578 C C . LYS A 1 324 ? 25.245 12.021 -28.228 1.00 78.81 324 LYS A C 1
ATOM 2580 O O . LYS A 1 324 ? 24.985 11.445 -29.279 1.00 78.81 324 LYS A O 1
ATOM 2585 N N . SER A 1 325 ? 25.171 11.422 -27.039 1.00 84.06 325 SER A N 1
ATOM 2586 C CA . SER A 1 325 ? 24.923 9.981 -26.875 1.00 84.06 325 SER A CA 1
ATOM 2587 C C . SER A 1 325 ? 23.620 9.538 -27.551 1.00 84.06 325 SER A C 1
ATOM 2589 O O . SER A 1 325 ? 23.562 8.490 -28.182 1.00 84.06 325 SER A O 1
ATOM 2591 N N . GLY A 1 326 ? 22.571 10.360 -27.476 1.00 82.69 326 GLY A N 1
ATOM 2592 C CA . GLY A 1 326 ? 21.265 10.057 -28.053 1.00 82.69 326 GLY A CA 1
ATOM 2593 C C . GLY A 1 326 ? 21.135 10.297 -29.553 1.00 82.69 326 GLY A C 1
ATOM 2594 O O . GLY A 1 326 ? 20.149 9.837 -30.126 1.00 82.69 326 GLY A O 1
ATOM 2595 N N . ALA A 1 327 ? 22.088 10.978 -30.194 1.00 83.56 327 ALA A N 1
ATOM 2596 C CA . ALA A 1 327 ? 22.055 11.233 -31.636 1.00 83.56 327 ALA A CA 1
ATOM 2597 C C . ALA A 1 327 ? 22.609 10.053 -32.452 1.00 83.56 327 ALA A C 1
ATOM 2599 O O . ALA A 1 327 ? 22.219 9.873 -33.606 1.00 83.56 327 ALA A O 1
ATOM 2600 N N . ALA A 1 328 ? 23.477 9.242 -31.840 1.00 84.75 328 ALA A N 1
ATOM 2601 C CA . ALA A 1 328 ? 24.127 8.120 -32.495 1.00 84.75 328 ALA A CA 1
ATOM 2602 C C . ALA A 1 328 ? 23.144 6.982 -32.810 1.00 84.75 328 ALA A C 1
ATOM 2604 O O . ALA A 1 328 ? 22.248 6.669 -32.017 1.00 84.75 328 ALA A O 1
ATOM 2605 N N . ASN A 1 329 ? 23.315 6.355 -33.975 1.00 81.94 329 ASN A N 1
ATOM 2606 C CA . ASN A 1 329 ? 22.488 5.223 -34.415 1.00 81.94 329 ASN A CA 1
ATOM 2607 C C . ASN A 1 329 ? 23.310 3.980 -34.781 1.00 81.94 329 ASN A C 1
ATOM 2609 O O . ASN A 1 329 ? 22.716 2.914 -34.932 1.00 81.94 329 ASN A O 1
ATOM 2613 N N . ALA A 1 330 ? 24.638 4.106 -34.929 1.00 80.88 330 ALA A N 1
ATOM 2614 C CA . ALA A 1 330 ? 25.544 3.007 -35.292 1.00 80.88 330 ALA A CA 1
ATOM 2615 C C . ALA A 1 330 ? 25.024 2.141 -36.461 1.00 80.88 330 ALA A C 1
ATOM 2617 O O . ALA A 1 330 ? 25.001 0.906 -36.395 1.00 80.88 330 ALA A O 1
ATOM 2618 N N . CYS A 1 331 ? 24.568 2.806 -37.527 1.00 79.19 331 CYS A N 1
ATOM 2619 C CA . CYS A 1 331 ? 24.129 2.140 -38.748 1.00 79.19 331 CYS A CA 1
ATOM 2620 C C . CYS A 1 331 ? 25.324 1.537 -39.501 1.00 79.19 331 CYS A C 1
ATOM 2622 O O . CYS A 1 331 ? 26.356 2.205 -39.625 1.00 79.19 331 CYS A O 1
ATOM 2624 N N . PRO A 1 332 ? 25.203 0.301 -40.019 1.00 71.50 332 PRO A N 1
ATOM 2625 C CA . PRO A 1 332 ? 26.254 -0.298 -40.829 1.00 71.50 332 PRO A CA 1
ATOM 2626 C C . PRO A 1 332 ? 26.439 0.490 -42.132 1.00 71.50 332 PRO A C 1
ATOM 2628 O O . PRO A 1 332 ? 25.472 0.983 -42.715 1.00 71.50 332 PRO A O 1
ATOM 2631 N N . HIS A 1 333 ? 27.684 0.599 -42.597 1.00 68.75 333 HIS A N 1
ATOM 2632 C CA . HIS A 1 333 ? 27.971 1.053 -43.956 1.00 68.75 333 HIS A CA 1
ATOM 2633 C C . HIS A 1 333 ? 28.009 -0.160 -44.882 1.00 68.75 333 HIS A C 1
ATOM 2635 O O . HIS A 1 333 ? 28.655 -1.165 -44.577 1.00 68.75 333 HIS A O 1
ATOM 2641 N N . VAL A 1 334 ? 27.267 -0.056 -45.980 1.00 67.62 334 VAL A N 1
ATOM 2642 C CA . VAL A 1 334 ? 27.111 -1.108 -46.980 1.00 67.62 334 VAL A CA 1
ATOM 2643 C C . VAL A 1 334 ? 27.907 -0.691 -48.210 1.00 67.62 334 VAL A C 1
ATOM 2645 O O . VAL A 1 334 ? 27.690 0.399 -48.732 1.00 67.62 334 VAL A O 1
ATOM 2648 N N . GLU A 1 335 ? 28.826 -1.542 -48.662 1.00 62.34 335 GLU A N 1
ATOM 2649 C CA . GLU A 1 335 ? 29.597 -1.342 -49.895 1.00 62.34 335 GLU A CA 1
ATOM 2650 C C . GLU A 1 335 ? 29.541 -2.632 -50.736 1.00 62.34 335 GLU A C 1
ATOM 2652 O O . GLU A 1 335 ? 29.516 -3.742 -50.194 1.00 62.34 335 GLU A O 1
ATOM 2657 N N . ARG A 1 336 ? 29.466 -2.499 -52.071 1.00 58.25 336 ARG A N 1
ATOM 2658 C CA . ARG A 1 336 ? 29.356 -3.653 -52.988 1.00 58.25 336 ARG A CA 1
ATOM 2659 C C . ARG A 1 336 ? 30.670 -4.423 -53.128 1.00 58.25 336 ARG A C 1
ATOM 2661 O O . ARG A 1 336 ? 30.655 -5.647 -53.199 1.00 58.25 336 ARG A O 1
ATOM 2668 N N . GLU A 1 337 ? 31.794 -3.714 -53.152 1.00 57.41 337 GLU A N 1
ATOM 2669 C CA . GLU A 1 337 ? 33.130 -4.288 -53.315 1.00 57.41 337 GLU A CA 1
ATOM 2670 C C . GLU A 1 337 ? 34.035 -3.815 -52.179 1.00 57.41 337 GLU A C 1
ATOM 2672 O O . GLU A 1 337 ? 34.002 -2.651 -51.786 1.00 57.41 337 GLU A O 1
ATOM 2677 N N . PHE A 1 338 ? 34.820 -4.739 -51.627 1.00 55.69 338 PHE A N 1
ATOM 2678 C CA . PHE A 1 338 ? 35.775 -4.432 -50.571 1.00 55.69 338 PHE A CA 1
ATOM 2679 C C . PHE A 1 338 ? 37.084 -3.971 -51.220 1.00 55.69 338 PHE A C 1
ATOM 2681 O O . PHE A 1 338 ? 37.856 -4.804 -51.689 1.00 55.69 338 PHE A O 1
ATOM 2688 N N . ASP A 1 339 ? 37.337 -2.663 -51.252 1.00 59.19 339 ASP A N 1
ATOM 2689 C CA . ASP A 1 339 ? 38.571 -2.097 -51.811 1.00 59.19 339 ASP A CA 1
ATOM 2690 C C . ASP A 1 339 ? 39.562 -1.707 -50.702 1.00 59.19 339 ASP A C 1
ATOM 2692 O O . ASP A 1 339 ? 39.432 -0.690 -50.017 1.00 59.19 339 ASP A O 1
ATOM 2696 N N . PHE A 1 340 ? 40.604 -2.523 -50.549 1.00 56.00 340 PHE A N 1
ATOM 2697 C CA . PHE A 1 340 ? 41.634 -2.346 -49.527 1.00 56.00 340 PHE A CA 1
ATOM 2698 C C . PHE A 1 340 ? 42.430 -1.040 -49.689 1.00 56.00 340 PHE A C 1
ATOM 2700 O O . PHE A 1 340 ? 42.835 -0.435 -48.692 1.00 56.00 340 PHE A O 1
ATOM 2707 N N . GLN A 1 341 ? 42.635 -0.576 -50.926 1.00 57.25 341 GLN A N 1
ATOM 2708 C CA . GLN A 1 341 ? 43.454 0.599 -51.213 1.00 57.25 341 GLN A CA 1
ATOM 2709 C C . GLN A 1 341 ? 42.706 1.891 -50.878 1.00 57.25 341 GLN A C 1
ATOM 2711 O O . GLN A 1 341 ? 43.281 2.804 -50.277 1.00 57.25 341 GLN A O 1
ATOM 2716 N N . SER A 1 342 ? 41.403 1.956 -51.169 1.00 60.62 342 SER A N 1
ATOM 2717 C CA . SER A 1 342 ? 40.584 3.083 -50.727 1.00 60.62 342 SER A CA 1
ATOM 2718 C C . SER A 1 342 ? 40.348 3.064 -49.218 1.00 60.62 342 SER A C 1
ATOM 2720 O O . SER A 1 342 ? 40.374 4.136 -48.611 1.00 60.62 342 SER A O 1
ATOM 2722 N N . MET A 1 343 ? 40.180 1.911 -48.560 1.00 57.72 343 MET A N 1
ATOM 2723 C CA . MET A 1 343 ? 40.005 1.839 -47.096 1.00 57.72 343 MET A CA 1
ATOM 2724 C C . MET A 1 343 ? 41.188 2.411 -46.302 1.00 57.72 343 MET A C 1
ATOM 2726 O O . MET A 1 343 ? 40.999 2.994 -45.233 1.00 57.72 343 MET A O 1
ATOM 2730 N N . ALA A 1 344 ? 42.399 2.271 -46.838 1.00 59.22 344 ALA A N 1
ATOM 2731 C CA . ALA A 1 344 ? 43.626 2.802 -46.256 1.00 59.22 344 ALA A CA 1
ATOM 2732 C C . ALA A 1 344 ? 43.804 4.313 -46.433 1.00 59.22 344 ALA A C 1
ATOM 2734 O O . ALA A 1 344 ? 44.676 4.911 -45.799 1.00 59.22 344 ALA A O 1
ATOM 2735 N N . SER A 1 345 ? 42.992 4.937 -47.291 1.00 65.00 345 SER A N 1
ATOM 2736 C CA . SER A 1 345 ? 43.031 6.381 -47.488 1.00 65.00 345 SER A CA 1
ATOM 2737 C C . SER A 1 345 ? 42.686 7.119 -46.192 1.00 65.00 345 SER A C 1
ATOM 2739 O O . SER A 1 345 ? 41.846 6.689 -45.396 1.00 65.00 345 SER A O 1
ATOM 2741 N N . GLU A 1 346 ? 43.295 8.288 -45.988 1.00 63.09 346 GLU A N 1
ATOM 2742 C CA . GLU A 1 346 ? 43.052 9.116 -44.800 1.00 63.09 346 GLU A CA 1
ATOM 2743 C C . GLU A 1 346 ? 41.559 9.471 -44.629 1.00 63.09 346 GLU A C 1
ATOM 2745 O O . GLU A 1 346 ? 41.056 9.562 -43.508 1.00 63.09 346 GLU A O 1
ATOM 2750 N N . ALA A 1 347 ? 40.828 9.612 -45.741 1.00 65.25 347 ALA A N 1
ATOM 2751 C CA . ALA A 1 347 ? 39.391 9.868 -45.748 1.00 65.25 347 ALA A CA 1
ATOM 2752 C C . ALA A 1 347 ? 38.579 8.687 -45.186 1.00 65.25 347 ALA A C 1
ATOM 2754 O O . ALA A 1 347 ? 37.690 8.897 -44.359 1.00 65.25 347 ALA A O 1
ATOM 2755 N N . ASN A 1 348 ? 38.896 7.453 -45.582 1.00 64.31 348 ASN A N 1
ATOM 2756 C CA . ASN A 1 348 ? 38.186 6.262 -45.109 1.00 64.31 348 ASN A CA 1
ATOM 2757 C C . ASN A 1 348 ? 38.615 5.839 -43.694 1.00 64.31 348 ASN A C 1
ATOM 2759 O O . ASN A 1 348 ? 37.782 5.372 -42.919 1.00 64.31 348 ASN A O 1
ATOM 2763 N N . ILE A 1 349 ? 39.854 6.129 -43.283 1.00 63.22 349 ILE A N 1
ATOM 2764 C CA . ILE A 1 349 ? 40.292 5.997 -41.883 1.00 63.22 349 ILE A CA 1
ATOM 2765 C C . ILE A 1 349 ? 39.490 6.928 -40.963 1.00 63.22 349 ILE A C 1
ATOM 2767 O O . ILE A 1 349 ? 39.013 6.484 -39.918 1.00 63.22 349 ILE A O 1
ATOM 2771 N N . LYS A 1 350 ? 39.295 8.198 -41.351 1.00 66.25 350 LYS A N 1
ATOM 2772 C CA . LYS A 1 350 ? 38.451 9.140 -40.592 1.00 66.25 350 LYS A CA 1
ATOM 2773 C C . LYS A 1 350 ? 36.996 8.670 -40.519 1.00 66.25 350 LYS A C 1
ATOM 2775 O O . LYS A 1 350 ? 36.352 8.845 -39.490 1.00 66.25 350 LYS A O 1
ATOM 2780 N N . ARG A 1 351 ? 36.472 8.034 -41.572 1.00 66.00 351 ARG A N 1
ATOM 2781 C CA . ARG A 1 351 ? 35.122 7.436 -41.558 1.00 66.00 351 ARG A CA 1
ATOM 2782 C C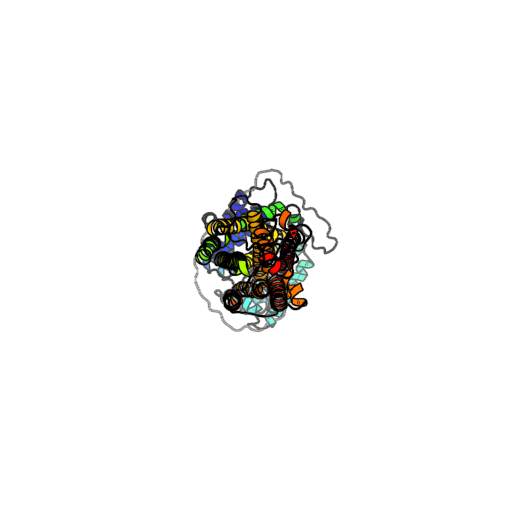 . ARG A 1 351 ? 35.008 6.261 -40.582 1.00 66.00 351 ARG A C 1
ATOM 2784 O O . ARG A 1 351 ? 34.041 6.206 -39.830 1.00 66.00 351 ARG A O 1
ATOM 2791 N N . LEU A 1 352 ? 36.004 5.375 -40.537 1.00 65.19 352 LEU A N 1
ATOM 2792 C CA . LEU A 1 352 ? 36.062 4.275 -39.563 1.00 65.19 352 LEU A CA 1
ATOM 2793 C C . LEU A 1 352 ? 36.104 4.788 -38.117 1.00 65.19 352 LEU A C 1
ATOM 2795 O O . LEU A 1 352 ? 35.438 4.239 -37.244 1.00 65.19 352 LEU A O 1
ATOM 2799 N N . GLU A 1 353 ? 36.851 5.863 -37.863 1.00 68.31 353 GLU A N 1
ATOM 2800 C CA . GLU A 1 353 ? 36.886 6.522 -36.553 1.00 68.31 353 GLU A CA 1
ATOM 2801 C C . GLU A 1 353 ? 35.512 7.097 -36.167 1.00 68.31 353 GLU A C 1
ATOM 2803 O O . GLU A 1 353 ? 35.064 6.934 -35.032 1.00 68.31 353 GLU A O 1
ATOM 2808 N N . VAL A 1 354 ? 34.792 7.698 -37.120 1.00 73.31 354 VAL A N 1
ATOM 2809 C CA . VAL A 1 354 ? 33.408 8.156 -36.912 1.00 73.31 354 VAL A CA 1
ATOM 2810 C C . VAL A 1 354 ? 32.475 6.984 -36.586 1.00 73.31 354 VAL A C 1
ATOM 2812 O O . VAL A 1 354 ? 31.710 7.084 -35.630 1.00 73.31 354 VAL A O 1
ATOM 2815 N N . GLN A 1 355 ? 32.564 5.858 -37.302 1.00 70.75 355 GLN A N 1
ATOM 2816 C CA . GLN A 1 355 ? 31.758 4.665 -37.004 1.00 70.75 355 GLN A CA 1
ATOM 2817 C C . GLN A 1 355 ? 32.069 4.062 -35.629 1.00 70.75 355 GLN A C 1
ATOM 2819 O O . GLN A 1 355 ? 31.156 3.652 -34.911 1.00 70.75 355 GLN A O 1
ATOM 2824 N N . HIS A 1 356 ? 33.346 4.004 -35.247 1.00 74.06 356 HIS A N 1
ATOM 2825 C CA . HIS A 1 356 ? 33.749 3.517 -33.930 1.00 74.06 356 HIS A CA 1
ATOM 2826 C C . HIS A 1 356 ? 33.189 4.407 -32.812 1.00 74.06 356 HIS A C 1
ATOM 2828 O O . HIS A 1 356 ? 32.613 3.906 -31.845 1.00 74.06 356 HIS A O 1
ATOM 2834 N N . ASN A 1 357 ? 33.279 5.727 -32.983 1.00 80.62 357 ASN A N 1
ATOM 2835 C CA . ASN A 1 357 ? 32.706 6.695 -32.051 1.00 80.62 357 ASN A CA 1
ATOM 2836 C C . ASN A 1 357 ? 31.172 6.582 -31.970 1.00 80.62 357 ASN A C 1
ATOM 2838 O O . ASN A 1 357 ? 30.618 6.598 -30.873 1.00 80.62 357 ASN A O 1
ATOM 2842 N N . GLU A 1 358 ? 30.479 6.396 -33.097 1.00 82.06 358 GLU A N 1
ATOM 2843 C CA . GLU A 1 358 ? 29.030 6.137 -33.140 1.00 82.06 358 GLU A CA 1
ATOM 2844 C C . GLU A 1 358 ? 28.640 4.868 -32.366 1.00 82.06 358 GLU A C 1
ATOM 2846 O O . GLU A 1 358 ? 27.629 4.851 -31.657 1.00 82.06 358 GLU A O 1
ATOM 2851 N N . LEU A 1 359 ? 29.449 3.808 -32.456 1.00 81.00 359 LEU A N 1
ATOM 2852 C CA . LEU A 1 359 ? 29.225 2.571 -31.713 1.00 81.00 359 LEU A CA 1
ATOM 2853 C C . LEU A 1 359 ? 29.376 2.783 -30.200 1.00 81.00 359 LEU A C 1
ATOM 2855 O O . LEU A 1 359 ? 28.518 2.336 -29.436 1.00 81.00 359 LEU A O 1
ATOM 2859 N N . ILE A 1 360 ? 30.421 3.495 -29.766 1.00 81.69 360 ILE A N 1
ATOM 2860 C CA . ILE A 1 360 ? 30.626 3.847 -28.352 1.00 81.69 360 ILE A CA 1
ATOM 2861 C C . ILE A 1 360 ? 29.436 4.658 -27.827 1.00 81.69 360 ILE A C 1
ATOM 2863 O O . ILE A 1 360 ? 28.833 4.274 -26.825 1.00 81.69 360 ILE A O 1
ATOM 2867 N N . LEU A 1 361 ? 29.037 5.718 -28.538 1.00 88.31 361 LEU A N 1
ATOM 2868 C CA . LEU A 1 361 ? 27.900 6.567 -28.162 1.00 88.31 361 LEU A CA 1
ATOM 2869 C C . LEU A 1 361 ? 26.584 5.773 -28.089 1.00 88.31 361 LEU A C 1
ATOM 2871 O O . LEU A 1 361 ? 25.761 5.998 -27.202 1.00 88.31 361 LEU A O 1
ATOM 2875 N N . THR A 1 362 ? 26.401 4.790 -28.973 1.00 87.19 362 THR A N 1
ATOM 2876 C CA . THR A 1 362 ? 25.244 3.881 -28.955 1.00 87.19 362 THR A CA 1
ATOM 2877 C C . THR A 1 362 ? 25.227 3.014 -27.691 1.00 87.19 362 THR A C 1
ATOM 2879 O O . THR A 1 362 ? 24.181 2.875 -27.048 1.00 87.19 362 THR A O 1
ATOM 2882 N N . PHE A 1 363 ? 26.374 2.458 -27.284 1.00 86.94 363 PHE A N 1
ATOM 2883 C CA . PHE A 1 363 ? 26.497 1.707 -26.028 1.00 86.94 363 PHE A CA 1
ATOM 2884 C C . PHE A 1 363 ? 26.283 2.591 -24.793 1.00 86.94 363 PHE A C 1
ATOM 2886 O O . PHE A 1 363 ? 25.610 2.170 -23.845 1.00 86.94 363 PHE A O 1
ATOM 2893 N N . GLU A 1 364 ? 26.799 3.819 -24.809 1.00 90.62 364 GLU A N 1
ATOM 2894 C CA . GLU A 1 364 ? 26.547 4.820 -23.770 1.00 90.62 364 GLU A CA 1
ATOM 2895 C C . GLU A 1 364 ? 25.049 5.127 -23.648 1.00 90.62 364 GLU A C 1
ATOM 2897 O O . GLU A 1 364 ? 24.507 5.117 -22.545 1.00 90.62 364 GLU A O 1
ATOM 2902 N N . ASN A 1 365 ? 24.345 5.289 -24.769 1.00 91.62 365 ASN A N 1
ATOM 2903 C CA . ASN A 1 365 ? 22.906 5.550 -24.791 1.00 91.62 365 ASN A CA 1
ATOM 2904 C C . ASN A 1 365 ? 22.070 4.365 -24.268 1.00 91.62 365 ASN A C 1
ATOM 2906 O O . ASN A 1 365 ? 21.110 4.546 -23.519 1.00 91.62 365 ASN A O 1
ATOM 2910 N N . VAL A 1 366 ? 22.444 3.125 -24.602 1.00 91.69 366 VAL A N 1
ATOM 2911 C CA . VAL A 1 366 ? 21.808 1.936 -24.002 1.00 91.69 366 VAL A CA 1
ATOM 2912 C C . VAL A 1 366 ? 22.054 1.887 -22.493 1.00 91.69 366 VAL A C 1
ATOM 2914 O O . VAL A 1 366 ? 21.140 1.579 -21.727 1.00 91.69 366 VAL A O 1
ATOM 2917 N N . SER A 1 367 ? 23.266 2.229 -22.056 1.00 92.88 367 SER A N 1
ATOM 2918 C CA . SER A 1 367 ? 23.621 2.278 -20.635 1.00 92.88 367 SER A CA 1
ATOM 2919 C C . SER A 1 367 ? 22.826 3.343 -19.885 1.00 92.88 367 SER A C 1
ATOM 2921 O O . SER A 1 367 ? 22.289 3.058 -18.816 1.00 92.88 367 SER A O 1
ATOM 2923 N N . LEU A 1 368 ? 22.656 4.524 -20.480 1.00 92.94 368 LEU A N 1
ATOM 2924 C CA . LEU A 1 368 ? 21.792 5.587 -19.977 1.00 92.94 368 LEU A CA 1
ATOM 2925 C C . LEU A 1 368 ? 20.367 5.074 -19.718 1.00 92.94 368 LEU A C 1
ATOM 2927 O O . LEU A 1 368 ? 19.858 5.223 -18.608 1.00 92.94 368 LEU A O 1
ATOM 2931 N N . PHE A 1 369 ? 19.719 4.452 -20.711 1.00 92.81 369 PHE A N 1
ATOM 2932 C CA . PHE A 1 369 ? 18.348 3.954 -20.548 1.00 92.81 369 PHE A CA 1
ATOM 2933 C C . PHE A 1 369 ? 18.247 2.816 -19.531 1.00 92.81 369 PHE A C 1
ATOM 2935 O O . PHE A 1 369 ? 17.288 2.775 -18.758 1.00 92.81 369 PHE A O 1
ATOM 2942 N N . PHE A 1 370 ? 19.232 1.916 -19.493 1.00 94.69 370 PHE A N 1
ATOM 2943 C CA . PHE A 1 370 ? 19.278 0.843 -18.504 1.00 94.69 370 PHE A CA 1
ATOM 2944 C C . PHE A 1 370 ? 19.385 1.391 -17.078 1.00 94.69 370 PHE A C 1
ATOM 2946 O O . PHE A 1 370 ? 18.611 1.002 -16.202 1.00 94.69 370 PHE A O 1
ATOM 2953 N N . LEU A 1 371 ? 20.313 2.321 -16.843 1.00 93.50 371 LEU A N 1
ATOM 2954 C CA . LEU A 1 371 ? 20.509 2.923 -15.530 1.00 93.50 371 LEU A CA 1
ATOM 2955 C C . LEU A 1 371 ? 19.316 3.792 -15.124 1.00 93.50 371 LEU A C 1
ATOM 2957 O O . LEU A 1 371 ? 18.903 3.736 -13.969 1.00 93.50 371 LEU A O 1
ATOM 2961 N N . LEU A 1 372 ? 18.700 4.518 -16.060 1.00 92.62 372 LEU A N 1
ATOM 2962 C CA . LEU A 1 372 ? 17.475 5.272 -15.800 1.00 92.62 372 LEU A CA 1
ATOM 2963 C C . LEU A 1 372 ? 16.325 4.341 -15.379 1.00 92.62 372 LEU A C 1
ATOM 2965 O O . LEU A 1 372 ? 15.684 4.584 -14.355 1.00 92.62 372 LEU A O 1
ATOM 2969 N N . LEU A 1 373 ? 16.098 3.251 -16.123 1.00 94.50 373 LEU A N 1
ATOM 2970 C CA . LEU A 1 373 ? 15.106 2.219 -15.801 1.00 94.50 373 LEU A CA 1
ATOM 2971 C C . LEU A 1 373 ? 15.363 1.604 -14.418 1.00 94.50 373 LEU A C 1
ATOM 2973 O O . LEU A 1 373 ? 14.439 1.467 -13.609 1.00 94.50 373 LEU A O 1
ATOM 2977 N N . TYR A 1 374 ? 16.617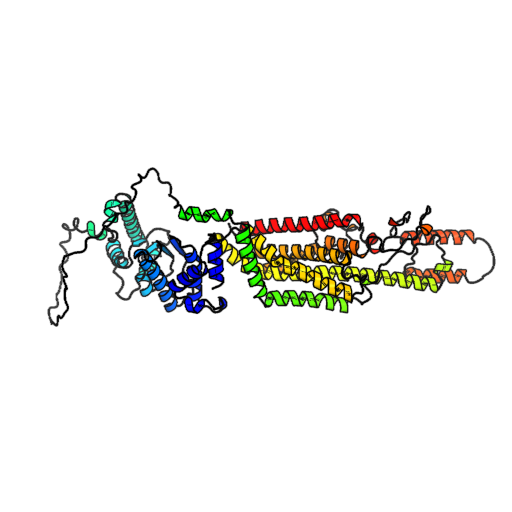 1.248 -14.137 1.00 94.06 374 TYR A N 1
ATOM 2978 C CA . TYR A 1 374 ? 17.039 0.648 -12.877 1.00 94.06 374 TYR A CA 1
ATOM 2979 C C . TYR A 1 374 ? 16.854 1.601 -11.691 1.00 94.06 374 TYR A C 1
ATOM 2981 O O . TYR A 1 374 ? 16.199 1.237 -10.712 1.00 94.06 374 TYR A O 1
ATOM 2989 N N . SER A 1 375 ? 17.372 2.829 -11.777 1.00 92.00 375 SER A N 1
ATOM 2990 C CA . SER A 1 375 ? 17.284 3.819 -10.700 1.00 92.00 375 SER A CA 1
ATOM 2991 C C . SER A 1 375 ? 15.835 4.184 -10.374 1.00 92.00 375 SER A C 1
ATOM 2993 O O . SER A 1 375 ? 15.484 4.279 -9.196 1.00 92.00 375 SER A O 1
ATOM 2995 N N . PHE A 1 376 ? 14.981 4.315 -11.394 1.00 91.00 376 PHE A N 1
ATOM 2996 C CA . PHE A 1 376 ? 13.547 4.557 -11.219 1.00 91.00 376 PHE A CA 1
ATOM 2997 C C . PHE A 1 376 ? 12.879 3.400 -10.460 1.00 91.00 376 PHE A C 1
ATOM 2999 O O . PHE A 1 376 ? 12.263 3.588 -9.409 1.00 91.00 376 PHE A O 1
ATOM 3006 N N . SER A 1 377 ? 13.088 2.178 -10.953 1.00 93.06 377 SER A N 1
ATOM 3007 C CA . SER A 1 377 ? 12.543 0.949 -10.369 1.00 93.06 377 SER A CA 1
ATOM 3008 C C . SER A 1 377 ? 12.970 0.765 -8.908 1.00 93.06 377 SER A C 1
ATOM 3010 O O . SER A 1 377 ? 12.137 0.479 -8.048 1.00 93.06 377 SER A O 1
ATOM 3012 N N . MET A 1 378 ? 14.253 0.988 -8.597 1.00 92.12 378 MET A N 1
ATOM 3013 C CA . MET A 1 378 ? 14.791 0.882 -7.236 1.00 92.12 378 MET A CA 1
ATOM 3014 C C . MET A 1 378 ? 14.218 1.927 -6.280 1.00 92.12 378 MET A C 1
ATOM 3016 O O . MET A 1 378 ? 13.920 1.605 -5.128 1.00 92.12 378 MET A O 1
ATOM 3020 N N . CYS A 1 379 ? 14.059 3.172 -6.738 1.00 90.94 379 CYS A N 1
ATOM 3021 C CA . CYS A 1 379 ? 13.494 4.239 -5.919 1.00 90.94 379 CYS A CA 1
ATOM 3022 C C . CYS A 1 379 ? 12.055 3.899 -5.507 1.00 90.94 379 CYS A C 1
ATOM 3024 O O . CYS A 1 379 ? 11.712 3.924 -4.320 1.00 90.94 379 CYS A O 1
ATOM 3026 N N . VAL A 1 380 ? 11.227 3.503 -6.476 1.00 91.94 380 VAL A N 1
ATOM 3027 C CA . VAL A 1 380 ? 9.826 3.137 -6.238 1.00 91.94 380 VAL A CA 1
ATOM 3028 C C . VAL A 1 380 ? 9.718 1.902 -5.341 1.00 91.94 380 VAL A C 1
ATOM 3030 O O . VAL A 1 380 ? 8.939 1.904 -4.381 1.00 91.94 380 VAL A O 1
ATOM 3033 N N . LEU A 1 381 ? 10.539 0.880 -5.587 1.00 94.12 381 LEU A N 1
ATOM 3034 C CA . LEU A 1 381 ? 10.619 -0.331 -4.768 1.00 94.12 381 LEU A CA 1
ATOM 3035 C C . LEU A 1 381 ? 10.931 -0.010 -3.296 1.00 94.12 381 LEU A C 1
ATOM 3037 O O . LEU A 1 381 ? 10.214 -0.450 -2.398 1.00 94.12 381 LEU A O 1
ATOM 3041 N N . ALA A 1 382 ? 11.948 0.815 -3.039 1.00 92.12 382 ALA A N 1
ATOM 3042 C CA . ALA A 1 382 ? 12.368 1.161 -1.682 1.00 92.12 382 ALA A CA 1
ATOM 3043 C C . ALA A 1 382 ? 11.296 1.958 -0.919 1.00 92.12 382 ALA A C 1
ATOM 3045 O O . ALA A 1 382 ? 10.960 1.636 0.223 1.00 92.12 382 ALA A O 1
ATOM 3046 N N . VAL A 1 383 ? 10.709 2.981 -1.553 1.00 91.00 383 VAL A N 1
ATOM 3047 C CA . VAL A 1 383 ? 9.701 3.844 -0.909 1.00 91.00 383 VAL A CA 1
ATOM 3048 C C . VAL A 1 383 ? 8.408 3.073 -0.608 1.00 91.00 383 VAL A C 1
ATOM 3050 O O . VAL A 1 383 ? 7.720 3.328 0.387 1.00 91.00 383 VAL A O 1
ATOM 3053 N N . THR A 1 384 ? 8.047 2.116 -1.461 1.00 91.94 384 THR A N 1
ATOM 3054 C CA . THR A 1 384 ? 6.848 1.286 -1.273 1.00 91.94 384 THR A CA 1
ATOM 3055 C C . THR A 1 384 ? 7.059 0.224 -0.195 1.00 91.94 384 THR A C 1
ATOM 3057 O O . THR A 1 384 ? 6.204 0.099 0.683 1.00 91.94 384 THR A O 1
ATOM 3060 N N . ALA A 1 385 ? 8.217 -0.444 -0.172 1.00 93.69 385 ALA A N 1
ATOM 3061 C CA . ALA A 1 385 ? 8.587 -1.394 0.881 1.00 93.69 385 ALA A CA 1
ATOM 3062 C C . ALA A 1 385 ? 8.672 -0.743 2.276 1.00 93.69 385 ALA A C 1
ATOM 3064 O O . ALA A 1 385 ? 8.325 -1.375 3.271 1.00 93.69 385 ALA A O 1
ATOM 3065 N N . LEU A 1 386 ? 9.066 0.534 2.349 1.00 90.94 386 LEU A N 1
ATOM 3066 C CA . LEU A 1 386 ? 9.102 1.311 3.592 1.00 90.94 386 LEU A CA 1
ATOM 3067 C C . LEU A 1 386 ? 7.699 1.647 4.126 1.00 90.94 386 LEU A C 1
ATOM 3069 O O . LEU A 1 386 ? 7.433 1.543 5.322 1.00 90.94 386 LEU A O 1
ATOM 3073 N N . SER A 1 387 ? 6.797 2.088 3.246 1.00 88.88 387 SER A N 1
ATOM 3074 C CA . SER A 1 387 ? 5.502 2.660 3.645 1.00 88.88 387 SER A CA 1
ATOM 3075 C C . SER A 1 387 ? 4.383 1.628 3.798 1.00 88.88 387 SER A C 1
ATOM 3077 O O . SER A 1 387 ? 3.422 1.855 4.539 1.00 88.88 387 SER A O 1
ATOM 3079 N N . PHE A 1 388 ? 4.463 0.493 3.103 1.00 90.88 388 PHE A N 1
ATOM 3080 C CA . PHE A 1 388 ? 3.388 -0.495 3.109 1.00 90.88 388 PHE A CA 1
ATOM 3081 C C . PHE A 1 388 ? 3.189 -1.231 4.449 1.00 90.88 388 PHE A C 1
ATOM 3083 O O . PHE A 1 388 ? 2.031 -1.323 4.861 1.00 90.88 388 PHE A O 1
ATOM 3090 N N . PRO A 1 389 ? 4.236 -1.670 5.183 1.00 91.50 389 PRO A N 1
ATOM 3091 C CA . PRO A 1 389 ? 4.080 -2.306 6.499 1.00 91.50 389 PRO A CA 1
ATOM 3092 C C . PRO A 1 389 ? 3.223 -1.495 7.484 1.00 91.50 389 PRO A C 1
ATOM 3094 O O . PRO A 1 389 ? 2.369 -2.042 8.178 1.00 91.50 389 PRO A O 1
ATOM 3097 N N . LEU A 1 390 ? 3.398 -0.168 7.493 1.00 85.88 390 LEU A N 1
ATOM 3098 C CA . LEU A 1 390 ? 2.652 0.748 8.363 1.00 85.88 390 LEU A CA 1
ATOM 3099 C C . LEU A 1 390 ? 1.163 0.810 7.991 1.00 85.88 390 LEU A C 1
ATOM 3101 O O . LEU A 1 390 ? 0.292 0.819 8.858 1.00 85.88 390 LEU A O 1
ATOM 3105 N N . ASN A 1 391 ? 0.857 0.812 6.691 1.00 85.19 391 ASN A N 1
ATOM 3106 C CA . ASN A 1 391 ? -0.521 0.788 6.198 1.00 85.19 391 ASN A CA 1
ATOM 3107 C C . ASN A 1 391 ? -1.183 -0.586 6.394 1.00 85.19 391 ASN A C 1
ATOM 3109 O O . ASN A 1 391 ? -2.395 -0.659 6.600 1.00 85.19 391 ASN A O 1
ATOM 3113 N N . MET A 1 392 ? -0.396 -1.664 6.365 1.00 87.62 392 MET A N 1
ATOM 3114 C CA . MET A 1 392 ? -0.867 -3.037 6.539 1.00 87.62 392 MET A CA 1
ATOM 3115 C C . MET A 1 392 ? -1.483 -3.260 7.927 1.00 87.62 392 MET A C 1
ATOM 3117 O O . MET A 1 392 ? -2.534 -3.884 8.033 1.00 87.62 392 MET A O 1
ATOM 3121 N N . GLN A 1 393 ? -0.902 -2.695 8.989 1.00 85.50 393 GLN A N 1
ATOM 3122 C CA . GLN A 1 393 ? -1.465 -2.811 10.344 1.00 85.50 393 GLN A CA 1
ATOM 3123 C C . GLN A 1 393 ? -2.874 -2.203 10.443 1.00 85.50 393 GLN A C 1
ATOM 3125 O O . GLN A 1 393 ? -3.770 -2.770 11.069 1.00 85.50 393 GLN A O 1
ATOM 3130 N N . ILE A 1 394 ? -3.089 -1.063 9.781 1.00 87.12 394 ILE A N 1
ATOM 3131 C CA . ILE A 1 394 ? -4.399 -0.405 9.716 1.00 87.12 394 ILE A CA 1
ATOM 3132 C C . ILE A 1 394 ? -5.371 -1.242 8.882 1.00 87.12 394 ILE A C 1
ATOM 3134 O O . ILE A 1 394 ? -6.519 -1.424 9.283 1.00 87.12 394 ILE A O 1
ATOM 3138 N N . LEU A 1 395 ? -4.908 -1.777 7.749 1.00 88.81 395 LEU A N 1
ATOM 3139 C CA . LEU A 1 395 ? -5.704 -2.636 6.877 1.00 88.81 395 LEU A CA 1
ATOM 3140 C C . LEU A 1 395 ? -6.246 -3.859 7.623 1.00 88.81 395 LEU A C 1
ATOM 3142 O O . LEU A 1 395 ? -7.445 -4.133 7.557 1.00 88.81 395 LEU A O 1
ATOM 3146 N N . LEU A 1 396 ? -5.380 -4.580 8.339 1.00 86.56 396 LEU A N 1
ATOM 3147 C CA . LEU A 1 396 ? -5.766 -5.766 9.105 1.00 86.56 396 LEU A CA 1
ATOM 3148 C C . LEU A 1 396 ? -6.846 -5.430 10.135 1.00 86.56 396 LEU A C 1
ATOM 3150 O O . LEU A 1 396 ? -7.860 -6.114 10.198 1.00 86.56 396 LEU A O 1
ATOM 3154 N N . LYS A 1 397 ? -6.694 -4.313 10.853 1.00 84.50 397 LYS A N 1
ATOM 3155 C CA . LYS A 1 397 ? -7.688 -3.851 11.829 1.00 84.50 397 LYS A CA 1
ATOM 3156 C C . LYS A 1 397 ? -9.022 -3.440 11.191 1.00 84.50 397 LYS A C 1
ATOM 3158 O O . LYS A 1 397 ? -10.090 -3.768 11.698 1.00 84.50 397 LYS A O 1
ATOM 3163 N N . GLU A 1 398 ? -8.995 -2.682 10.097 1.00 86.75 398 GLU A N 1
ATOM 3164 C CA . GLU A 1 398 ? -10.225 -2.212 9.441 1.00 86.75 398 GLU A CA 1
ATOM 3165 C C . GLU A 1 398 ? -10.994 -3.375 8.792 1.00 86.75 398 GLU A C 1
ATOM 3167 O O . GLU A 1 398 ? -12.226 -3.404 8.814 1.00 86.75 398 GLU A O 1
ATOM 3172 N N . THR A 1 399 ? -10.279 -4.363 8.257 1.00 83.56 399 THR A N 1
ATOM 3173 C CA . THR A 1 399 ? -10.879 -5.563 7.657 1.00 83.56 399 THR A CA 1
ATOM 3174 C C . THR A 1 399 ? -11.362 -6.571 8.694 1.00 83.56 399 THR A C 1
ATOM 3176 O O . THR A 1 399 ? -12.441 -7.125 8.496 1.00 83.56 399 THR A O 1
ATOM 3179 N N . SER A 1 400 ? -10.658 -6.752 9.820 1.00 82.06 400 SER A N 1
ATOM 3180 C CA . SER A 1 400 ? -11.143 -7.566 10.946 1.00 82.06 400 SER A CA 1
ATOM 3181 C C . SER A 1 400 ? -12.410 -6.975 11.563 1.00 82.06 400 SER A C 1
ATOM 3183 O O . SER A 1 400 ? -13.327 -7.707 11.919 1.00 82.06 400 SER A O 1
ATOM 3185 N N . ASN A 1 401 ? -12.512 -5.641 11.605 1.00 80.94 401 ASN A N 1
ATOM 3186 C CA . ASN A 1 401 ? -13.729 -4.933 12.014 1.00 80.94 401 ASN A CA 1
ATOM 3187 C C . ASN A 1 401 ? -14.799 -4.904 10.903 1.00 80.94 401 ASN A C 1
ATOM 3189 O O . ASN A 1 401 ? -15.842 -4.270 11.063 1.00 80.94 401 ASN A O 1
ATOM 3193 N N . GLY A 1 402 ? -14.544 -5.539 9.756 1.00 80.62 402 GLY A N 1
ATOM 3194 C CA . GLY A 1 402 ? -15.466 -5.676 8.630 1.00 80.62 402 GLY A CA 1
ATOM 3195 C C . GLY A 1 402 ? -15.863 -4.364 7.953 1.00 80.62 402 GLY A C 1
ATOM 3196 O O . GLY A 1 402 ? -16.954 -4.270 7.403 1.00 80.62 402 GLY A O 1
ATOM 3197 N N . TRP A 1 403 ? -14.995 -3.348 7.954 1.00 84.06 403 TRP A N 1
ATOM 3198 C CA . TRP A 1 403 ? -15.266 -2.090 7.246 1.00 84.06 403 TRP A CA 1
ATOM 3199 C C . TRP A 1 403 ? -15.326 -2.310 5.725 1.00 84.06 403 TRP A C 1
ATOM 3201 O O . TRP A 1 403 ? -16.139 -1.718 5.017 1.00 84.06 403 TRP A O 1
ATOM 3211 N N . TYR A 1 404 ? -14.438 -3.149 5.192 1.00 85.81 404 TYR A N 1
ATOM 3212 C CA . TYR A 1 404 ? -14.384 -3.516 3.779 1.00 85.81 404 TYR A CA 1
ATOM 3213 C C . TYR A 1 404 ? -13.543 -4.784 3.584 1.00 85.81 404 TYR A C 1
ATOM 3215 O O . TYR A 1 404 ? -12.736 -5.158 4.428 1.00 85.81 404 TYR A O 1
ATOM 3223 N N . SER A 1 405 ? -13.701 -5.438 2.432 1.00 83.50 405 SER A N 1
ATOM 3224 C CA . SER A 1 405 ? -12.910 -6.620 2.066 1.00 83.50 405 SER A CA 1
ATOM 3225 C C . SER A 1 405 ? -11.497 -6.274 1.574 1.00 83.50 405 SER A C 1
ATOM 3227 O O . SER A 1 405 ? -11.316 -5.245 0.916 1.00 83.50 405 SER A O 1
ATOM 3229 N N . MET A 1 406 ? -10.575 -7.232 1.644 1.00 83.12 406 MET A N 1
ATOM 3230 C CA . MET A 1 406 ? -9.219 -7.101 1.090 1.00 83.12 406 MET A CA 1
ATOM 3231 C C . MET A 1 406 ? -9.116 -6.754 -0.410 1.00 83.12 406 MET A C 1
ATOM 3233 O O . MET A 1 406 ? -8.351 -5.842 -0.732 1.00 83.12 406 MET A O 1
ATOM 3237 N N . PRO A 1 407 ? -9.874 -7.374 -1.346 1.00 85.50 407 PRO A N 1
ATOM 3238 C CA . PRO A 1 407 ? -9.767 -7.030 -2.771 1.00 85.50 407 PRO A CA 1
ATOM 3239 C C . PRO A 1 407 ? -10.020 -5.544 -3.068 1.00 85.50 407 PRO A C 1
ATOM 3241 O O . PRO A 1 407 ? -9.331 -4.945 -3.893 1.00 85.50 407 PRO A O 1
ATOM 3244 N N . ARG A 1 408 ? -10.976 -4.930 -2.352 1.00 89.06 408 ARG A N 1
ATOM 3245 C CA . ARG A 1 408 ? -11.319 -3.502 -2.476 1.00 89.06 408 ARG A CA 1
ATOM 3246 C C . ARG A 1 408 ? -10.123 -2.615 -2.120 1.00 89.06 408 ARG A C 1
ATOM 3248 O O . ARG A 1 408 ? -9.859 -1.641 -2.817 1.00 89.06 408 ARG A O 1
ATOM 3255 N N . PHE A 1 409 ? -9.365 -2.975 -1.083 1.00 89.38 409 PHE A N 1
ATOM 3256 C CA . PHE A 1 409 ? -8.168 -2.233 -0.688 1.00 89.38 409 PHE A CA 1
ATOM 3257 C C . PHE A 1 409 ? -7.022 -2.383 -1.688 1.00 89.38 409 PHE A C 1
ATOM 3259 O O . PHE A 1 409 ? -6.441 -1.377 -2.084 1.00 89.38 409 PHE A O 1
ATOM 3266 N N . VAL A 1 410 ? -6.709 -3.607 -2.129 1.00 87.88 410 VAL A N 1
ATOM 3267 C CA . VAL A 1 410 ? -5.613 -3.844 -3.091 1.00 87.88 410 VAL A CA 1
ATOM 3268 C C . VAL A 1 410 ? -5.873 -3.101 -4.408 1.00 87.88 410 VAL A C 1
ATOM 3270 O O . VAL A 1 410 ? -4.967 -2.458 -4.952 1.00 87.88 410 VAL A O 1
ATOM 3273 N N . MET A 1 411 ? -7.123 -3.117 -4.883 1.00 90.06 411 MET A N 1
ATOM 3274 C CA . MET A 1 411 ? -7.543 -2.344 -6.053 1.00 90.06 411 MET A CA 1
ATOM 3275 C C . MET A 1 411 ? -7.442 -0.836 -5.795 1.00 90.06 411 MET A C 1
ATOM 3277 O O . MET A 1 411 ? -6.829 -0.117 -6.581 1.00 90.06 411 MET A O 1
ATOM 3281 N N . ALA A 1 412 ? -7.979 -0.350 -4.671 1.00 92.88 412 ALA A N 1
ATOM 3282 C CA . ALA A 1 412 ? -7.937 1.070 -4.332 1.00 92.88 412 ALA A CA 1
ATOM 3283 C C . ALA A 1 412 ? -6.508 1.606 -4.188 1.00 92.88 412 ALA A C 1
ATOM 3285 O O . ALA A 1 412 ? -6.219 2.711 -4.637 1.00 92.88 412 ALA A O 1
ATOM 3286 N N . LYS A 1 413 ? -5.600 0.823 -3.600 1.00 90.81 413 LYS A N 1
ATOM 3287 C CA . LYS A 1 413 ? -4.186 1.177 -3.477 1.00 90.81 413 LYS A CA 1
ATOM 3288 C C . LYS A 1 413 ? -3.519 1.291 -4.843 1.00 90.81 413 LYS A C 1
ATOM 3290 O O . LYS A 1 413 ? -2.854 2.285 -5.105 1.00 90.81 413 LYS A O 1
ATOM 3295 N N . THR A 1 414 ? -3.773 0.329 -5.728 1.00 89.06 414 THR A N 1
ATOM 3296 C CA . THR A 1 414 ? -3.242 0.352 -7.099 1.00 89.06 414 THR A CA 1
ATOM 3297 C C . THR A 1 414 ? -3.755 1.566 -7.882 1.00 89.06 414 THR A C 1
ATOM 3299 O O . THR A 1 414 ? -2.967 2.261 -8.513 1.00 89.06 414 THR A O 1
ATOM 3302 N N . LEU A 1 415 ? -5.053 1.876 -7.792 1.00 92.38 415 LEU A N 1
ATOM 3303 C CA . LEU A 1 415 ? -5.649 3.039 -8.461 1.00 92.38 415 LEU A CA 1
ATOM 3304 C C . LEU A 1 415 ? -5.190 4.378 -7.869 1.00 92.38 415 LEU A C 1
ATOM 3306 O O . LEU A 1 415 ? -5.046 5.347 -8.607 1.00 92.38 415 LEU A O 1
ATOM 3310 N N . ALA A 1 416 ? -4.962 4.447 -6.555 1.00 92.25 416 ALA A N 1
ATOM 3311 C CA . ALA A 1 416 ? -4.467 5.659 -5.909 1.00 92.25 416 ALA A CA 1
ATOM 3312 C C . ALA A 1 416 ? -3.022 5.976 -6.313 1.00 92.25 416 ALA A C 1
ATOM 3314 O O . ALA A 1 416 ? -2.689 7.142 -6.477 1.00 92.25 416 ALA A O 1
ATOM 3315 N N . ASP A 1 417 ? -2.167 4.969 -6.487 1.00 88.50 417 ASP A N 1
ATOM 3316 C CA . ASP A 1 417 ? -0.764 5.196 -6.849 1.00 88.50 417 ASP A CA 1
ATOM 3317 C C . ASP A 1 417 ? -0.577 5.491 -8.353 1.00 88.50 417 ASP A C 1
ATOM 3319 O O . ASP A 1 417 ? 0.369 6.184 -8.733 1.00 88.50 417 ASP A O 1
ATOM 3323 N N . LEU A 1 418 ? -1.506 5.027 -9.200 1.00 90.62 418 LEU A N 1
ATOM 3324 C CA . LEU A 1 418 ? -1.431 5.095 -10.663 1.00 90.62 418 LEU A CA 1
ATOM 3325 C C . LEU A 1 418 ? -1.070 6.490 -11.225 1.00 90.62 418 LEU A C 1
ATOM 3327 O O . LEU A 1 418 ? -0.146 6.561 -12.031 1.00 90.62 418 LEU A O 1
ATOM 3331 N N . PRO A 1 419 ? -1.688 7.618 -10.813 1.00 91.19 419 PRO A N 1
ATOM 3332 C CA . PRO A 1 419 ? -1.365 8.920 -11.405 1.00 91.19 419 PRO A CA 1
ATOM 3333 C C . PRO A 1 419 ? 0.095 9.347 -11.198 1.00 91.19 419 PRO A C 1
ATOM 3335 O O . PRO A 1 419 ? 0.690 9.978 -12.071 1.00 91.19 419 PRO A O 1
ATOM 3338 N N . ILE A 1 420 ? 0.695 8.993 -10.060 1.00 87.75 420 ILE A N 1
ATOM 3339 C CA . ILE A 1 420 ? 2.101 9.309 -9.771 1.00 87.75 420 ILE A CA 1
ATOM 3340 C C . ILE A 1 420 ? 3.016 8.396 -10.586 1.00 87.75 420 ILE A C 1
ATOM 3342 O O . ILE A 1 420 ? 3.992 8.862 -11.165 1.00 87.75 420 ILE A O 1
ATOM 3346 N N . GLU A 1 421 ? 2.659 7.118 -10.703 1.00 88.69 421 GLU A N 1
ATOM 3347 C CA . GLU A 1 421 ? 3.411 6.146 -11.502 1.00 88.69 421 GLU A CA 1
ATOM 3348 C C . GLU A 1 421 ? 3.345 6.421 -13.014 1.00 88.69 421 GLU A C 1
ATOM 3350 O O . GLU A 1 421 ? 4.242 6.010 -13.740 1.00 88.69 421 GLU A O 1
ATOM 3355 N N . LEU A 1 422 ? 2.333 7.142 -13.514 1.00 90.38 422 LEU A N 1
ATOM 3356 C CA . LEU A 1 422 ? 2.311 7.615 -14.907 1.00 90.38 422 LEU A CA 1
ATOM 3357 C C . LEU A 1 422 ? 3.100 8.913 -15.095 1.00 90.38 422 LEU A C 1
ATOM 3359 O O . LEU A 1 422 ? 3.811 9.068 -16.085 1.00 90.38 422 LEU A O 1
ATOM 3363 N N . THR A 1 423 ? 2.962 9.859 -14.166 1.00 89.81 423 THR A N 1
ATOM 3364 C CA . THR A 1 423 ? 3.543 11.200 -14.329 1.00 89.81 423 THR A CA 1
ATOM 3365 C C . THR A 1 423 ? 5.051 11.223 -14.102 1.00 89.81 423 THR A C 1
ATOM 3367 O O . THR A 1 423 ? 5.750 11.905 -14.844 1.00 89.81 423 THR A O 1
ATOM 3370 N N . MET A 1 424 ? 5.571 10.464 -13.132 1.00 89.19 424 MET A N 1
ATOM 3371 C CA . MET A 1 424 ? 7.000 10.482 -12.793 1.00 89.19 424 MET A CA 1
ATOM 3372 C C . MET A 1 424 ? 7.906 9.913 -13.905 1.00 89.19 424 MET A C 1
ATOM 3374 O O . MET A 1 424 ? 8.870 10.585 -14.262 1.00 89.19 424 MET A O 1
ATOM 3378 N N . PRO A 1 425 ? 7.634 8.743 -14.524 1.00 89.50 425 PRO A N 1
ATOM 3379 C CA . PRO A 1 425 ? 8.447 8.272 -15.648 1.00 89.50 425 PRO A CA 1
ATOM 3380 C C . PRO A 1 425 ? 8.354 9.210 -16.850 1.00 89.50 425 PRO A C 1
ATOM 3382 O O . PRO A 1 425 ? 9.357 9.456 -17.510 1.00 89.50 425 PRO A O 1
ATOM 3385 N N . MET A 1 426 ? 7.168 9.769 -17.115 1.00 90.06 426 MET A N 1
ATOM 3386 C CA . MET A 1 426 ? 6.955 10.690 -18.230 1.00 90.06 426 MET A CA 1
ATOM 3387 C C . MET A 1 426 ? 7.814 11.951 -18.099 1.00 90.06 426 MET A C 1
ATOM 3389 O O . MET A 1 426 ? 8.452 12.352 -19.071 1.00 90.06 426 MET A O 1
ATOM 3393 N N . THR A 1 427 ? 7.884 12.558 -16.910 1.00 89.75 427 THR A N 1
ATOM 3394 C CA . THR A 1 427 ? 8.745 13.728 -16.684 1.00 89.75 427 THR A CA 1
ATOM 3395 C C . THR A 1 427 ? 10.224 13.361 -16.760 1.00 89.75 427 THR A C 1
ATOM 3397 O O . THR A 1 427 ? 10.982 14.064 -17.428 1.00 89.75 427 THR A O 1
ATOM 3400 N N . SER A 1 428 ? 10.641 12.246 -16.152 1.00 90.12 428 SER A N 1
ATOM 3401 C CA . SER A 1 428 ? 12.035 11.793 -16.203 1.00 90.12 428 SER A CA 1
ATOM 3402 C C . SER A 1 428 ? 12.503 11.489 -17.630 1.00 90.12 428 SER A C 1
ATOM 3404 O O . SER A 1 428 ? 13.593 11.913 -18.014 1.00 90.12 428 SER A O 1
ATOM 3406 N N . VAL A 1 429 ? 11.682 10.804 -18.434 1.00 90.50 429 VAL A N 1
ATOM 3407 C CA . VAL A 1 429 ? 11.983 10.502 -19.843 1.00 90.50 429 VAL A CA 1
ATOM 3408 C C . VAL A 1 429 ? 12.001 11.772 -20.676 1.00 90.50 429 VAL A C 1
ATOM 3410 O O . VAL A 1 429 ? 12.927 11.934 -21.459 1.00 90.50 429 VAL A O 1
ATOM 3413 N N . ALA A 1 430 ? 11.051 12.695 -20.493 1.00 89.94 430 ALA A N 1
ATOM 3414 C CA . ALA A 1 430 ? 11.034 13.959 -21.231 1.00 89.94 430 ALA A CA 1
ATOM 3415 C C . ALA A 1 430 ? 12.311 14.788 -20.992 1.00 89.94 430 ALA A C 1
ATOM 3417 O O . ALA A 1 430 ? 12.896 15.323 -21.938 1.00 89.94 430 ALA A O 1
ATOM 3418 N N . ILE A 1 431 ? 12.786 14.847 -19.743 1.00 90.25 431 ILE A N 1
ATOM 3419 C CA . ILE A 1 431 ? 14.054 15.504 -19.398 1.00 90.25 431 ILE A CA 1
ATOM 3420 C C . ILE A 1 431 ? 15.229 14.756 -20.046 1.00 90.25 431 ILE A C 1
ATOM 3422 O O . ILE A 1 431 ? 16.037 15.365 -20.741 1.00 90.25 431 ILE A O 1
ATOM 3426 N N . ALA A 1 432 ? 15.312 13.433 -19.884 1.00 89.62 432 ALA A N 1
ATOM 3427 C CA . ALA A 1 432 ? 16.415 12.649 -20.438 1.00 89.62 432 ALA A CA 1
ATOM 3428 C C . ALA A 1 432 ? 16.474 12.715 -21.978 1.00 89.62 432 ALA A C 1
ATOM 3430 O O . ALA A 1 432 ? 17.553 12.895 -22.538 1.00 89.62 432 ALA A O 1
ATOM 3431 N N . TYR A 1 433 ? 15.332 12.624 -22.670 1.00 88.50 433 TYR A N 1
ATOM 3432 C CA . TYR A 1 433 ? 15.245 12.672 -24.135 1.00 88.50 433 TYR A CA 1
ATOM 3433 C C . TYR A 1 433 ? 15.742 14.002 -24.702 1.00 88.50 433 TYR A C 1
ATOM 3435 O O . TYR A 1 433 ? 16.485 14.017 -25.682 1.00 88.50 433 TYR A O 1
ATOM 3443 N N . THR A 1 434 ? 15.338 15.112 -24.078 1.00 87.12 434 THR A N 1
ATOM 3444 C CA . THR A 1 434 ? 15.712 16.459 -24.528 1.00 87.12 434 THR A CA 1
ATOM 3445 C C . THR A 1 434 ? 17.181 16.761 -24.263 1.00 87.12 434 THR A C 1
ATOM 3447 O O . THR A 1 434 ? 17.861 17.297 -25.136 1.00 87.12 434 THR A O 1
ATOM 3450 N N . LEU A 1 435 ? 17.694 16.377 -23.094 1.00 89.25 435 LEU A N 1
ATOM 3451 C CA . LEU A 1 435 ? 19.077 16.650 -22.706 1.00 89.25 435 LEU A CA 1
ATOM 3452 C C . LEU A 1 435 ? 20.104 15.798 -23.464 1.00 89.25 435 LEU A C 1
ATOM 3454 O O . LEU A 1 435 ? 21.212 16.259 -23.714 1.00 89.25 435 LEU A O 1
ATOM 3458 N N . THR A 1 436 ? 19.751 14.572 -23.853 1.00 89.12 436 THR A N 1
ATOM 3459 C CA . THR A 1 436 ? 20.704 13.620 -24.462 1.00 89.12 436 THR A CA 1
ATOM 3460 C C . THR A 1 436 ? 20.689 13.624 -25.988 1.00 89.12 436 THR A C 1
ATOM 3462 O O . THR A 1 436 ? 21.368 12.808 -26.604 1.00 89.12 436 THR A O 1
ATOM 3465 N N . GLY A 1 437 ? 19.931 14.535 -26.609 1.00 86.38 437 GLY A N 1
ATOM 3466 C CA . GLY A 1 437 ? 19.909 14.695 -28.064 1.00 86.38 437 GLY A CA 1
ATOM 3467 C C . GLY A 1 437 ? 19.215 13.551 -28.808 1.00 86.38 437 GLY A C 1
ATOM 3468 O O . GLY A 1 437 ? 19.588 13.253 -29.940 1.00 86.38 437 GLY A O 1
ATOM 3469 N N . GLN A 1 438 ? 18.227 12.893 -28.188 1.00 87.62 438 GLN A N 1
ATOM 3470 C CA . GLN A 1 438 ? 17.436 11.852 -28.855 1.00 87.62 438 GLN A CA 1
ATOM 3471 C C . GLN A 1 438 ? 16.651 12.436 -30.049 1.00 87.62 438 GLN A C 1
ATOM 3473 O O . GLN A 1 438 ? 16.276 13.613 -30.009 1.00 87.62 438 GLN A O 1
ATOM 3478 N N . PRO A 1 439 ? 16.343 11.635 -31.090 1.00 77.94 439 PRO A N 1
ATOM 3479 C CA . PRO A 1 439 ? 15.594 12.090 -32.262 1.00 77.94 439 PRO A CA 1
ATOM 3480 C C . PRO A 1 439 ? 14.283 12.781 -31.857 1.00 77.94 439 PRO A C 1
ATOM 3482 O O . PRO A 1 439 ? 13.439 12.210 -31.159 1.00 77.94 439 PRO A O 1
ATOM 3485 N N . SER A 1 440 ? 14.149 14.048 -32.256 1.00 66.75 440 SER A N 1
ATOM 3486 C CA . SER A 1 440 ? 13.249 15.002 -31.614 1.00 66.75 440 SER A CA 1
ATOM 3487 C C . SER A 1 440 ? 11.853 15.035 -32.239 1.00 66.75 440 SER A C 1
ATOM 3489 O O . SER A 1 440 ? 11.628 15.484 -33.359 1.00 66.75 440 SER A O 1
ATOM 3491 N N . SER A 1 441 ? 10.874 14.606 -31.446 1.00 62.50 441 SER A N 1
ATOM 3492 C CA . SER A 1 441 ? 9.469 14.992 -31.573 1.00 62.50 441 SER A CA 1
ATOM 3493 C C . SER A 1 441 ? 8.804 14.819 -30.202 1.00 62.50 441 SER A C 1
ATOM 3495 O O . SER A 1 441 ? 8.895 13.753 -29.593 1.00 62.50 441 SER A O 1
ATOM 3497 N N . TYR A 1 442 ? 8.143 15.868 -29.698 1.00 55.62 442 TYR A N 1
ATOM 3498 C CA . TYR A 1 442 ? 7.479 15.869 -28.380 1.00 55.62 442 TYR A CA 1
ATOM 3499 C C . TYR A 1 442 ? 6.286 14.894 -28.302 1.00 55.62 442 TYR A C 1
ATOM 3501 O O . TYR A 1 442 ? 5.809 14.576 -27.217 1.00 55.62 442 TYR A O 1
ATOM 3509 N N . LEU A 1 443 ? 5.828 14.402 -29.456 1.00 62.34 443 LEU A N 1
ATOM 3510 C CA . LEU A 1 443 ? 4.781 13.392 -29.630 1.00 62.34 443 LEU A CA 1
ATOM 3511 C C . LEU A 1 443 ? 5.305 12.177 -30.411 1.00 62.34 443 LEU A C 1
ATOM 3513 O O . LEU A 1 443 ? 4.535 11.461 -31.049 1.00 62.34 443 LEU A O 1
ATOM 3517 N N . CYS A 1 444 ? 6.620 11.938 -30.399 1.00 80.06 444 CYS A N 1
ATOM 3518 C CA . CYS A 1 444 ? 7.181 10.784 -31.083 1.00 80.06 444 CYS A CA 1
ATOM 3519 C C . CYS A 1 444 ? 6.655 9.514 -30.416 1.00 80.06 444 CYS A C 1
ATOM 3521 O O . CYS A 1 444 ? 6.815 9.324 -29.206 1.00 80.06 444 CYS A O 1
ATOM 3523 N N . TRP A 1 445 ? 6.066 8.618 -31.206 1.00 88.06 445 TRP A N 1
ATOM 3524 C CA . TRP A 1 445 ? 5.583 7.326 -30.725 1.00 88.06 445 TRP A CA 1
ATOM 3525 C C . TRP A 1 445 ? 6.695 6.540 -30.004 1.00 88.06 445 TRP A C 1
ATOM 3527 O O . TRP A 1 445 ? 6.412 5.856 -29.024 1.00 88.06 445 TRP A O 1
ATOM 3537 N N . ARG A 1 446 ? 7.969 6.717 -30.400 1.00 88.69 446 ARG A N 1
ATOM 3538 C CA . ARG A 1 446 ? 9.133 6.101 -29.739 1.00 88.69 446 ARG A CA 1
ATOM 3539 C C . ARG A 1 446 ? 9.257 6.533 -28.277 1.00 88.69 446 ARG A C 1
ATOM 3541 O O . ARG A 1 446 ? 9.385 5.689 -27.396 1.00 88.69 446 ARG A O 1
ATOM 3548 N N . MET A 1 447 ? 9.144 7.834 -28.000 1.00 89.88 447 MET A N 1
ATOM 3549 C CA . MET A 1 447 ? 9.197 8.369 -26.634 1.00 89.88 447 MET A CA 1
ATOM 3550 C C . MET A 1 447 ? 8.011 7.876 -25.796 1.00 89.88 447 MET A C 1
ATOM 3552 O O . MET A 1 447 ? 8.186 7.519 -24.630 1.00 89.88 447 MET A O 1
ATOM 3556 N N . LEU A 1 448 ? 6.812 7.819 -26.387 1.00 90.69 448 LEU A N 1
ATOM 3557 C CA . LEU A 1 448 ? 5.612 7.331 -25.704 1.00 90.69 448 LEU A CA 1
ATOM 3558 C C . LEU A 1 448 ? 5.724 5.847 -25.340 1.00 90.69 448 LEU A C 1
ATOM 3560 O O . LEU A 1 448 ? 5.397 5.484 -24.213 1.00 90.69 448 LEU A O 1
ATOM 3564 N N . ILE A 1 449 ? 6.235 5.002 -26.242 1.00 92.19 449 ILE A N 1
ATOM 3565 C CA . ILE A 1 449 ? 6.442 3.579 -25.943 1.00 92.19 449 ILE A CA 1
ATOM 3566 C C . ILE A 1 449 ? 7.555 3.396 -24.905 1.00 92.19 449 ILE A C 1
ATOM 3568 O O . ILE A 1 449 ? 7.360 2.638 -23.960 1.00 92.19 449 ILE A O 1
ATOM 3572 N N . VAL A 1 450 ? 8.678 4.121 -25.002 1.00 92.81 450 VAL A N 1
ATOM 3573 C CA . VAL A 1 450 ? 9.733 4.080 -23.967 1.00 92.81 450 VAL A CA 1
ATOM 3574 C C . VAL A 1 450 ? 9.172 4.480 -22.600 1.00 92.81 450 VAL A C 1
ATOM 3576 O O . VAL A 1 450 ? 9.408 3.793 -21.608 1.00 92.81 450 VAL A O 1
ATOM 3579 N N . THR A 1 451 ? 8.363 5.540 -22.553 1.00 93.06 451 THR A N 1
ATOM 3580 C CA . THR A 1 451 ? 7.679 5.970 -21.326 1.00 93.06 451 THR A CA 1
ATOM 3581 C C . THR A 1 451 ? 6.740 4.880 -20.808 1.00 93.06 451 THR A C 1
ATOM 3583 O O . THR A 1 451 ? 6.777 4.563 -19.624 1.00 93.06 451 THR A O 1
ATOM 3586 N N . ALA A 1 452 ? 5.944 4.251 -21.680 1.00 93.75 452 ALA A N 1
ATOM 3587 C CA . ALA A 1 452 ? 5.033 3.172 -21.303 1.00 93.75 452 ALA A CA 1
ATOM 3588 C C . ALA A 1 452 ? 5.773 1.943 -20.745 1.00 93.75 452 ALA A C 1
ATOM 3590 O O . ALA A 1 452 ? 5.356 1.393 -19.724 1.00 93.75 452 ALA A O 1
ATOM 3591 N N . VAL A 1 453 ? 6.893 1.544 -21.360 1.00 95.50 453 VAL A N 1
ATOM 3592 C CA . VAL A 1 453 ? 7.763 0.459 -20.873 1.00 95.50 453 VAL A CA 1
ATOM 3593 C C . VAL A 1 453 ? 8.312 0.793 -19.485 1.00 95.50 453 VAL A C 1
ATOM 3595 O O . VAL A 1 453 ? 8.235 -0.038 -18.577 1.00 95.50 453 VAL A O 1
ATOM 3598 N N . MET A 1 454 ? 8.813 2.015 -19.286 1.00 93.75 454 MET A N 1
ATOM 3599 C CA . MET A 1 454 ? 9.319 2.464 -17.986 1.00 93.75 454 MET A CA 1
ATOM 3600 C C . MET A 1 454 ? 8.225 2.512 -16.914 1.00 93.75 454 MET A C 1
ATOM 3602 O O . MET A 1 454 ? 8.443 2.030 -15.802 1.00 93.75 454 MET A O 1
ATOM 3606 N N . THR A 1 455 ? 7.034 3.023 -17.241 1.00 93.81 455 THR A N 1
ATOM 3607 C CA . THR A 1 455 ? 5.872 3.012 -16.341 1.00 93.81 455 THR A CA 1
ATOM 3608 C C . THR A 1 455 ? 5.483 1.589 -15.954 1.00 93.81 455 THR A C 1
ATOM 3610 O O . THR A 1 455 ? 5.247 1.319 -14.778 1.00 93.81 455 THR A O 1
ATOM 3613 N N . LEU A 1 456 ? 5.450 0.654 -16.906 1.00 95.00 456 LEU A N 1
ATOM 3614 C CA . LEU A 1 456 ? 5.089 -0.735 -16.632 1.00 95.00 456 LEU A CA 1
ATOM 3615 C C . LEU A 1 456 ? 6.114 -1.422 -15.717 1.00 95.00 456 LEU A C 1
ATOM 3617 O O . LEU A 1 456 ? 5.732 -2.062 -14.737 1.00 95.00 456 LEU A O 1
ATOM 3621 N N . CYS A 1 457 ? 7.410 -1.221 -15.969 1.00 95.38 457 CYS A N 1
ATOM 3622 C CA . CYS A 1 457 ? 8.473 -1.718 -15.092 1.00 95.38 457 CYS A CA 1
ATOM 3623 C C . CYS A 1 457 ? 8.397 -1.094 -13.688 1.00 95.38 457 CYS A C 1
ATOM 3625 O O . CYS A 1 457 ? 8.589 -1.793 -12.687 1.00 95.38 457 CYS A O 1
ATOM 3627 N N . SER A 1 458 ? 8.050 0.194 -13.590 1.00 92.88 458 SER A N 1
ATOM 3628 C CA . SER A 1 458 ? 7.816 0.844 -12.298 1.00 92.88 458 SER A CA 1
ATOM 3629 C C . SER A 1 458 ? 6.636 0.236 -11.544 1.00 92.88 458 SER A C 1
ATOM 3631 O O . SER A 1 458 ? 6.762 -0.098 -10.368 1.00 92.88 458 SER A O 1
ATOM 3633 N N . LEU A 1 459 ? 5.502 0.011 -12.212 1.00 93.88 459 LEU A N 1
ATOM 3634 C CA . LEU A 1 459 ? 4.319 -0.608 -11.607 1.00 93.88 459 LEU A CA 1
ATOM 3635 C C . LEU A 1 459 ? 4.611 -2.026 -11.089 1.00 93.88 459 LEU A C 1
ATOM 3637 O O . LEU A 1 459 ? 4.099 -2.429 -10.035 1.00 93.88 459 LEU A O 1
ATOM 3641 N N . ILE A 1 460 ? 5.460 -2.778 -11.793 1.00 95.81 460 ILE A N 1
ATOM 3642 C CA . ILE A 1 460 ? 5.950 -4.080 -11.328 1.00 95.81 460 ILE A CA 1
ATOM 3643 C C . ILE A 1 460 ? 6.825 -3.912 -10.077 1.00 95.81 460 ILE A C 1
ATOM 3645 O O . ILE A 1 460 ? 6.558 -4.557 -9.060 1.00 95.81 460 ILE A O 1
ATOM 3649 N N . SER A 1 461 ? 7.796 -2.997 -10.106 1.00 95.25 461 SER A N 1
ATOM 3650 C CA . SER A 1 461 ? 8.701 -2.711 -8.978 1.00 95.25 461 SER A CA 1
ATOM 3651 C C . SER A 1 461 ? 7.948 -2.236 -7.733 1.00 95.25 461 SER A C 1
ATOM 3653 O O . SER A 1 461 ? 8.204 -2.686 -6.618 1.00 95.25 461 SER A O 1
ATOM 3655 N N . GLN A 1 462 ? 6.939 -1.388 -7.921 1.00 93.94 462 GLN A N 1
ATOM 3656 C CA . GLN A 1 462 ? 6.008 -0.985 -6.876 1.00 93.94 462 GLN A CA 1
ATOM 3657 C C . GLN A 1 462 ? 5.302 -2.200 -6.270 1.00 93.94 462 GLN A C 1
ATOM 3659 O O . GLN A 1 462 ? 5.208 -2.323 -5.052 1.00 93.94 462 GLN A O 1
ATOM 3664 N N . THR A 1 463 ? 4.796 -3.110 -7.104 1.00 94.88 463 THR A N 1
ATOM 3665 C CA . THR A 1 463 ? 4.071 -4.299 -6.634 1.00 94.88 463 THR A CA 1
ATOM 3666 C C . THR A 1 463 ? 4.982 -5.245 -5.860 1.00 94.88 463 THR A C 1
ATOM 3668 O O . THR A 1 463 ? 4.569 -5.773 -4.829 1.00 94.88 463 THR A O 1
ATOM 3671 N N . GLN A 1 464 ? 6.231 -5.395 -6.294 1.00 95.38 464 GLN A N 1
ATOM 3672 C CA . GLN A 1 464 ? 7.262 -6.122 -5.560 1.00 95.38 464 GLN A CA 1
ATOM 3673 C C . GLN A 1 464 ? 7.533 -5.484 -4.186 1.00 95.38 464 GLN A C 1
ATOM 3675 O O . GLN A 1 464 ? 7.621 -6.195 -3.186 1.00 95.38 464 GLN A O 1
ATOM 3680 N N . GLY A 1 465 ? 7.574 -4.153 -4.095 1.00 95.12 465 GLY A N 1
ATOM 3681 C CA . GLY A 1 465 ? 7.738 -3.449 -2.818 1.00 95.12 465 GLY A CA 1
ATOM 3682 C C . GLY A 1 465 ? 6.543 -3.619 -1.880 1.00 95.12 465 GLY A C 1
ATOM 3683 O O . GLY A 1 465 ? 6.726 -3.873 -0.689 1.00 95.12 465 GLY A O 1
ATOM 3684 N N . LEU A 1 466 ? 5.315 -3.582 -2.411 1.00 94.00 466 LEU A N 1
ATOM 3685 C CA . LEU A 1 466 ? 4.103 -3.911 -1.649 1.00 94.00 466 LEU A CA 1
ATOM 3686 C C . LEU A 1 466 ? 4.131 -5.366 -1.150 1.00 94.00 466 LEU A C 1
ATOM 3688 O O . LEU A 1 466 ? 3.767 -5.626 -0.006 1.00 94.00 466 LEU A O 1
ATOM 3692 N N . LEU A 1 467 ? 4.588 -6.309 -1.982 1.00 95.12 467 LEU A N 1
ATOM 3693 C CA . LEU A 1 467 ? 4.680 -7.730 -1.641 1.00 95.12 467 LEU A CA 1
ATOM 3694 C C . LEU A 1 467 ? 5.648 -7.967 -0.478 1.00 95.12 467 LEU A C 1
ATOM 3696 O O . LEU A 1 467 ? 5.267 -8.571 0.523 1.00 95.12 467 LEU A O 1
ATOM 3700 N N . PHE A 1 468 ? 6.876 -7.452 -0.570 1.00 95.25 468 PHE A N 1
ATOM 3701 C CA . PHE A 1 468 ? 7.852 -7.584 0.514 1.00 95.25 468 PHE A CA 1
ATOM 3702 C C . PHE A 1 468 ? 7.442 -6.800 1.764 1.00 95.25 468 PHE A C 1
ATOM 3704 O O . PHE A 1 468 ? 7.623 -7.297 2.876 1.00 95.25 468 PHE A O 1
ATOM 3711 N N . GLY A 1 469 ? 6.796 -5.641 1.600 1.00 94.38 469 GLY A N 1
ATOM 3712 C CA . GLY A 1 469 ? 6.164 -4.920 2.702 1.00 94.38 469 GLY A CA 1
ATOM 3713 C C . GLY A 1 469 ? 5.081 -5.740 3.416 1.00 94.38 469 GLY A C 1
ATOM 3714 O O . GLY A 1 469 ? 4.962 -5.668 4.636 1.00 94.38 469 GLY A O 1
ATOM 3715 N N . ALA A 1 470 ? 4.312 -6.552 2.680 1.00 93.06 470 ALA A N 1
ATOM 3716 C CA . ALA A 1 470 ? 3.306 -7.451 3.247 1.00 93.06 470 ALA A CA 1
ATOM 3717 C C . ALA A 1 470 ? 3.953 -8.639 3.980 1.00 93.06 470 ALA A C 1
ATOM 3719 O O . ALA A 1 470 ? 3.571 -8.971 5.103 1.00 93.06 470 ALA A O 1
ATOM 3720 N N . CYS A 1 471 ? 4.952 -9.274 3.358 1.00 93.56 471 CYS A N 1
ATOM 3721 C CA . CYS A 1 471 ? 5.662 -10.421 3.927 1.00 93.56 471 CYS A CA 1
ATOM 3722 C C . CYS A 1 471 ? 6.339 -10.072 5.260 1.00 93.56 471 CYS A C 1
ATOM 3724 O O . CYS A 1 471 ? 6.221 -10.827 6.230 1.00 93.56 471 CYS A O 1
ATOM 3726 N N . PHE A 1 472 ? 6.997 -8.910 5.313 1.00 93.56 472 PHE A N 1
ATOM 3727 C CA . PHE A 1 472 ? 7.801 -8.441 6.442 1.00 93.56 472 PHE A CA 1
ATOM 3728 C C . PHE A 1 472 ? 7.123 -7.310 7.233 1.00 93.56 472 PHE A C 1
ATOM 3730 O O . PHE A 1 472 ? 7.791 -6.415 7.744 1.00 93.56 472 PHE A O 1
ATOM 3737 N N . MET A 1 473 ? 5.795 -7.355 7.393 1.00 91.62 473 MET A N 1
ATOM 3738 C CA . MET A 1 473 ? 5.030 -6.274 8.041 1.00 91.62 473 MET A CA 1
ATOM 3739 C C . MET A 1 473 ? 5.485 -5.925 9.476 1.00 91.62 473 MET A C 1
ATOM 3741 O O . MET A 1 473 ? 5.284 -4.803 9.933 1.00 91.62 473 MET A O 1
ATOM 3745 N N . ASN A 1 474 ? 6.104 -6.878 10.183 1.00 91.94 474 ASN A N 1
ATOM 3746 C CA . ASN A 1 474 ? 6.586 -6.703 11.558 1.00 91.94 474 ASN A CA 1
ATOM 3747 C C . ASN A 1 474 ? 7.996 -6.096 11.630 1.00 91.94 474 ASN A C 1
ATOM 3749 O O . ASN A 1 474 ? 8.430 -5.687 12.702 1.00 91.94 474 ASN A O 1
ATOM 3753 N N . ASN A 1 475 ? 8.729 -6.055 10.514 1.00 94.25 475 ASN A N 1
ATOM 3754 C CA . ASN A 1 475 ? 10.084 -5.526 10.464 1.00 94.25 475 ASN A CA 1
ATOM 3755 C C . ASN A 1 475 ? 10.294 -4.733 9.168 1.00 94.25 475 ASN A C 1
ATOM 3757 O O . ASN A 1 475 ? 10.640 -5.277 8.119 1.00 94.25 475 ASN A O 1
ATOM 3761 N N . VAL A 1 476 ? 10.117 -3.416 9.275 1.00 93.00 476 VAL A N 1
ATOM 3762 C CA . VAL A 1 476 ? 10.241 -2.479 8.150 1.00 93.00 476 VAL A CA 1
ATOM 3763 C C . VAL A 1 476 ? 11.648 -2.497 7.540 1.00 93.00 476 VAL A C 1
ATOM 3765 O O . VAL A 1 476 ? 11.790 -2.393 6.324 1.00 93.00 476 VAL A O 1
ATOM 3768 N N . GLN A 1 477 ? 12.693 -2.682 8.354 1.00 94.88 477 GLN A N 1
ATOM 3769 C CA . GLN A 1 477 ? 14.075 -2.741 7.863 1.00 94.88 477 GLN A CA 1
ATOM 3770 C C . GLN A 1 477 ? 14.298 -3.980 6.990 1.00 94.88 477 GLN A C 1
ATOM 3772 O O . GLN A 1 477 ? 14.867 -3.875 5.903 1.00 94.88 477 GLN A O 1
ATOM 3777 N N . ALA A 1 478 ? 13.785 -5.136 7.426 1.00 95.12 478 ALA A N 1
ATOM 3778 C CA . ALA A 1 478 ? 13.830 -6.365 6.640 1.00 95.12 478 ALA A CA 1
ATOM 3779 C C . ALA A 1 478 ? 13.044 -6.225 5.328 1.00 95.12 478 ALA A C 1
ATOM 3781 O O . ALA A 1 478 ? 13.534 -6.649 4.283 1.00 95.12 478 ALA A O 1
ATOM 3782 N N . ALA A 1 479 ? 11.871 -5.577 5.358 1.00 95.31 479 ALA A N 1
ATOM 3783 C CA . ALA A 1 479 ? 11.073 -5.325 4.158 1.00 95.31 479 ALA A CA 1
ATOM 3784 C C . ALA A 1 479 ? 11.869 -4.558 3.089 1.00 95.31 479 ALA A C 1
ATOM 3786 O O . ALA A 1 479 ? 11.921 -4.986 1.936 1.00 95.31 479 ALA A O 1
ATOM 3787 N N . VAL A 1 480 ? 12.531 -3.460 3.473 1.00 94.31 480 VAL A N 1
ATOM 3788 C CA . VAL A 1 480 ? 13.327 -2.635 2.549 1.00 94.31 480 VAL A CA 1
ATOM 3789 C C . VAL A 1 480 ? 14.546 -3.404 2.040 1.00 94.31 480 VAL A C 1
ATOM 3791 O O . VAL A 1 480 ? 14.716 -3.524 0.827 1.00 94.31 480 VAL A O 1
ATOM 3794 N N . PHE A 1 481 ? 15.350 -3.985 2.935 1.00 95.88 481 PHE A N 1
ATOM 3795 C CA . PHE A 1 481 ? 16.578 -4.687 2.556 1.00 95.88 481 PHE A CA 1
ATOM 3796 C C . PHE A 1 481 ? 16.311 -5.875 1.624 1.00 95.88 481 PHE A C 1
ATOM 3798 O O . PHE A 1 481 ? 16.923 -5.980 0.561 1.00 95.88 481 PHE A O 1
ATOM 3805 N N . VAL A 1 482 ? 15.362 -6.749 1.980 1.00 95.94 482 VAL A N 1
ATOM 3806 C CA . VAL A 1 482 ? 15.047 -7.940 1.176 1.00 95.94 482 VAL A CA 1
ATOM 3807 C C . VAL A 1 482 ? 14.436 -7.542 -0.165 1.00 95.94 482 VAL A C 1
ATOM 3809 O O . VAL A 1 482 ? 14.772 -8.147 -1.183 1.00 95.94 482 VAL A O 1
ATOM 3812 N N . SER A 1 483 ? 13.599 -6.496 -0.201 1.00 95.12 483 SER A N 1
ATOM 3813 C CA . SER A 1 483 ? 13.051 -5.996 -1.465 1.00 95.12 483 SER A CA 1
ATOM 3814 C C . SER A 1 483 ? 14.163 -5.572 -2.428 1.00 95.12 483 SER A C 1
ATOM 3816 O O . SER A 1 483 ? 14.187 -6.031 -3.567 1.00 95.12 483 SER A O 1
ATOM 3818 N N . GLN A 1 484 ? 15.153 -4.809 -1.964 1.00 94.56 484 GLN A N 1
ATOM 3819 C CA . GLN A 1 484 ? 16.274 -4.369 -2.793 1.00 94.56 484 GLN A CA 1
ATOM 3820 C C . GLN A 1 484 ? 17.181 -5.539 -3.188 1.00 94.56 484 GLN A C 1
ATOM 3822 O O . GLN A 1 484 ? 17.492 -5.697 -4.368 1.00 94.56 484 GLN A O 1
ATOM 3827 N N . ALA A 1 485 ? 17.540 -6.409 -2.241 1.00 95.38 485 ALA A N 1
ATOM 3828 C CA . ALA A 1 485 ? 18.366 -7.586 -2.507 1.00 95.38 485 ALA A CA 1
ATOM 3829 C C . ALA A 1 485 ? 17.727 -8.524 -3.545 1.00 95.38 485 ALA A C 1
ATOM 3831 O O . ALA A 1 485 ? 18.424 -9.088 -4.387 1.00 95.38 485 ALA A O 1
ATOM 3832 N N . SER A 1 486 ? 16.394 -8.638 -3.547 1.00 94.00 486 SER A N 1
ATOM 3833 C CA . SER A 1 486 ? 15.667 -9.470 -4.511 1.00 94.00 486 SER A CA 1
ATOM 3834 C C . SER A 1 486 ? 15.765 -8.983 -5.961 1.00 94.00 486 SER A C 1
ATOM 3836 O O . SER A 1 486 ? 15.475 -9.753 -6.870 1.00 94.00 486 SER A O 1
ATOM 3838 N N . SER A 1 487 ? 16.190 -7.738 -6.202 1.00 92.75 487 SER A N 1
ATOM 3839 C CA . SER A 1 487 ? 16.394 -7.210 -7.556 1.00 92.75 487 SER A CA 1
ATOM 3840 C C . SER A 1 487 ? 17.708 -7.658 -8.201 1.00 92.75 487 SER A C 1
ATOM 3842 O O . SER A 1 487 ? 17.785 -7.757 -9.425 1.00 92.75 487 SER A O 1
ATOM 3844 N N . LEU A 1 488 ? 18.723 -7.987 -7.392 1.00 92.81 488 LEU A N 1
ATOM 3845 C CA . LEU A 1 488 ? 20.075 -8.291 -7.862 1.00 92.81 488 LEU A CA 1
ATOM 3846 C C . LEU A 1 488 ? 20.129 -9.457 -8.870 1.00 92.81 488 LEU A C 1
ATOM 3848 O O . LEU A 1 488 ? 20.745 -9.281 -9.923 1.00 92.81 488 LEU A O 1
ATOM 3852 N N . PRO A 1 489 ? 19.460 -10.609 -8.645 1.00 93.12 489 PRO A N 1
ATOM 3853 C CA . PRO A 1 489 ? 19.455 -11.695 -9.626 1.00 93.12 489 PRO A CA 1
ATOM 3854 C C . PRO A 1 489 ? 18.858 -11.268 -10.972 1.00 93.12 489 PRO A C 1
ATOM 3856 O O . PRO A 1 489 ? 19.362 -11.641 -12.027 1.00 93.12 489 PRO A O 1
ATOM 3859 N N . TRP A 1 490 ? 17.819 -10.431 -10.953 1.00 94.25 490 TRP A N 1
ATOM 3860 C CA . TRP A 1 490 ? 17.154 -9.965 -12.170 1.00 94.25 490 TRP A CA 1
ATOM 3861 C C . TRP A 1 490 ? 18.016 -8.983 -12.965 1.00 94.25 490 TRP A C 1
ATOM 3863 O O . TRP A 1 490 ? 17.957 -8.976 -14.194 1.00 94.25 490 TRP A O 1
ATOM 3873 N N . ILE A 1 491 ? 18.851 -8.193 -12.288 1.00 93.56 491 ILE A N 1
ATOM 3874 C CA . ILE A 1 491 ? 19.839 -7.312 -12.926 1.00 93.56 491 ILE A CA 1
ATOM 3875 C C . ILE A 1 491 ? 20.924 -8.140 -13.618 1.00 93.56 491 ILE A C 1
ATOM 3877 O O . ILE A 1 491 ? 21.304 -7.835 -14.749 1.00 93.56 491 ILE A O 1
ATOM 3881 N N . LEU A 1 492 ? 21.404 -9.211 -12.981 1.00 92.31 492 LEU A N 1
ATOM 3882 C CA . LEU A 1 492 ? 22.388 -10.116 -13.588 1.00 92.31 492 LEU A CA 1
ATOM 3883 C C . LEU A 1 492 ? 21.827 -10.820 -14.833 1.00 92.31 492 LEU A C 1
ATOM 3885 O O . LEU A 1 492 ? 22.538 -11.001 -15.814 1.00 92.31 492 LEU A O 1
ATOM 3889 N N . LEU A 1 493 ? 20.531 -11.132 -14.826 1.00 92.81 493 LEU A N 1
ATOM 3890 C CA . LEU A 1 493 ? 19.821 -11.748 -15.949 1.00 92.81 493 LEU A CA 1
ATOM 3891 C C . LEU A 1 493 ? 19.256 -10.737 -16.965 1.00 92.81 493 LEU A C 1
ATOM 3893 O O . LEU A 1 493 ? 18.456 -11.108 -17.818 1.00 92.81 493 LEU A O 1
ATOM 3897 N N . SER A 1 494 ? 19.633 -9.460 -16.886 1.00 93.06 494 SER A N 1
ATOM 3898 C CA . SER A 1 494 ? 19.060 -8.400 -17.731 1.00 93.06 494 SER A CA 1
ATOM 3899 C C . SER A 1 494 ? 19.561 -8.377 -19.180 1.00 93.06 494 SER A C 1
ATOM 3901 O O . SER A 1 494 ? 19.062 -7.595 -19.984 1.00 93.06 494 SER A O 1
ATOM 3903 N N . GLY A 1 495 ? 20.603 -9.139 -19.516 1.00 86.69 495 GLY A N 1
ATOM 3904 C CA . GLY A 1 495 ? 21.288 -8.999 -20.805 1.00 86.69 495 GLY A CA 1
ATOM 3905 C C . GLY A 1 495 ? 22.188 -7.758 -20.911 1.00 86.69 495 GLY A C 1
ATOM 3906 O O . GLY A 1 495 ? 22.826 -7.548 -21.940 1.00 86.69 495 GLY A O 1
ATOM 3907 N N . PHE A 1 496 ? 22.230 -6.904 -19.877 1.00 88.62 496 PHE A N 1
ATOM 3908 C CA . PHE A 1 496 ? 23.113 -5.734 -19.812 1.00 88.62 496 PHE A CA 1
ATOM 3909 C C . PHE A 1 496 ? 24.485 -6.068 -19.214 1.00 88.62 496 PHE A C 1
ATOM 3911 O O . PHE A 1 496 ? 25.499 -5.595 -19.713 1.00 88.62 496 PHE A O 1
ATOM 3918 N N . THR A 1 497 ? 24.526 -6.890 -18.161 1.00 86.44 497 THR A N 1
ATOM 3919 C CA . THR A 1 497 ? 25.772 -7.280 -17.470 1.00 86.44 497 THR A CA 1
ATOM 3920 C C . THR A 1 497 ? 26.482 -8.448 -18.150 1.00 86.44 497 THR A C 1
ATOM 3922 O O . THR A 1 497 ? 27.706 -8.493 -18.195 1.00 86.44 497 THR A O 1
ATOM 3925 N N . THR A 1 498 ? 25.710 -9.397 -18.677 1.00 84.06 498 THR A N 1
ATOM 3926 C CA . THR A 1 498 ? 26.184 -10.575 -19.407 1.00 84.06 498 THR A CA 1
ATOM 3927 C C . THR A 1 498 ? 25.282 -10.810 -20.610 1.00 84.06 498 THR A C 1
ATOM 3929 O O . THR A 1 498 ? 24.085 -10.526 -20.551 1.00 84.06 498 THR A O 1
ATOM 3932 N N . ARG A 1 499 ? 25.843 -11.305 -21.719 1.00 85.25 499 ARG A N 1
ATOM 3933 C CA . ARG A 1 499 ? 25.066 -11.607 -22.926 1.00 85.25 499 ARG A CA 1
ATOM 3934 C C . ARG A 1 499 ? 24.141 -12.798 -22.662 1.00 85.25 499 ARG A C 1
ATOM 3936 O O . ARG A 1 499 ? 24.579 -13.829 -22.160 1.00 85.25 499 ARG A O 1
ATOM 3943 N N . VAL A 1 500 ? 22.868 -12.676 -23.042 1.00 86.75 500 VAL A N 1
ATOM 3944 C CA . VAL A 1 500 ? 21.844 -13.706 -22.783 1.00 86.75 500 VAL A CA 1
ATOM 3945 C C . VAL A 1 500 ? 22.137 -15.025 -23.515 1.00 86.75 500 VAL A C 1
ATOM 3947 O O . VAL A 1 500 ? 21.845 -16.099 -22.982 1.00 86.75 500 VAL A O 1
ATOM 3950 N N . SER A 1 501 ? 22.750 -14.972 -24.701 1.00 85.06 501 SER A N 1
ATOM 3951 C CA . SER A 1 501 ? 23.115 -16.164 -25.478 1.00 85.06 501 SER A CA 1
ATOM 3952 C C . SER A 1 501 ? 24.277 -16.965 -24.880 1.00 85.06 501 SER A C 1
ATOM 3954 O O . SER A 1 501 ? 24.381 -18.159 -25.148 1.00 85.06 501 SER A O 1
ATOM 3956 N N . GLU A 1 502 ? 25.056 -16.376 -23.969 1.00 87.75 502 GLU A N 1
ATOM 3957 C CA . GLU A 1 502 ? 26.102 -17.076 -23.203 1.00 87.75 502 GLU A CA 1
ATOM 3958 C C . GLU A 1 502 ? 25.559 -17.711 -21.910 1.00 87.75 502 GLU A C 1
ATOM 3960 O O . GLU A 1 502 ? 26.234 -18.512 -21.262 1.00 87.75 502 GLU A O 1
ATOM 3965 N N . LEU A 1 503 ? 24.326 -17.379 -21.503 1.00 89.88 503 LEU A N 1
ATOM 3966 C CA . LEU A 1 503 ? 23.736 -17.952 -20.295 1.00 89.88 503 LEU A CA 1
ATOM 3967 C C . LEU A 1 503 ? 23.396 -19.439 -20.501 1.00 89.88 503 LEU A C 1
ATOM 3969 O O . LEU A 1 503 ? 22.843 -19.798 -21.552 1.00 89.88 503 LEU A O 1
ATOM 3973 N N . PRO A 1 504 ? 23.618 -20.293 -19.478 1.00 93.50 504 PRO A N 1
ATOM 3974 C CA .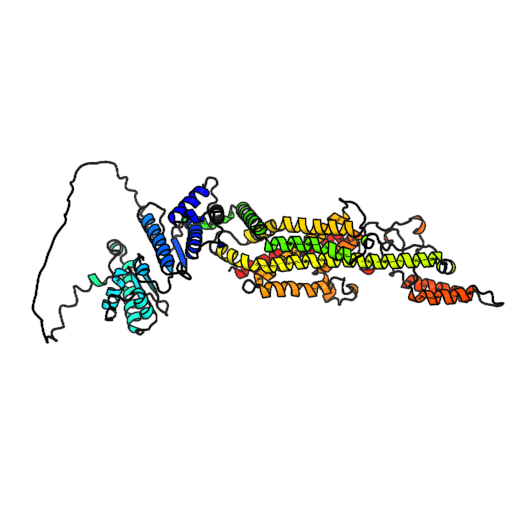 PRO A 1 504 ? 23.112 -21.662 -19.453 1.00 93.50 504 PRO A CA 1
ATOM 3975 C C . PRO A 1 504 ? 21.602 -21.712 -19.704 1.00 93.50 504 PRO A C 1
ATOM 3977 O O . PRO A 1 504 ? 20.869 -20.815 -19.283 1.00 93.50 504 PRO A O 1
ATOM 3980 N N . THR A 1 505 ? 21.111 -22.795 -20.313 1.00 93.31 505 THR A N 1
ATOM 3981 C CA . THR A 1 505 ? 19.717 -22.930 -20.779 1.00 93.31 505 THR A CA 1
ATOM 3982 C C . THR A 1 505 ? 18.669 -22.578 -19.712 1.00 93.31 505 THR A C 1
ATOM 3984 O O . THR A 1 505 ? 17.698 -21.884 -20.009 1.00 93.31 505 THR A O 1
ATOM 3987 N N . LEU A 1 506 ? 18.884 -22.983 -18.452 1.00 94.00 506 LEU A N 1
ATOM 3988 C CA . LEU A 1 506 ? 17.983 -22.660 -17.337 1.00 94.00 506 LEU A CA 1
ATOM 3989 C C . LEU A 1 506 ? 17.933 -21.153 -17.034 1.00 94.00 506 LEU A C 1
ATOM 3991 O O . LEU A 1 506 ? 16.852 -20.583 -16.897 1.00 94.00 506 LEU A O 1
ATOM 3995 N N . LEU A 1 507 ? 19.095 -20.501 -16.937 1.00 92.31 507 LEU A N 1
ATOM 3996 C CA . LEU A 1 507 ? 19.185 -19.065 -16.658 1.00 92.31 507 LEU A CA 1
ATOM 3997 C C . LEU A 1 507 ? 18.680 -18.235 -17.841 1.00 92.31 507 LEU A C 1
ATOM 3999 O O . LEU A 1 507 ? 18.063 -17.190 -17.636 1.00 92.31 507 LEU A O 1
ATOM 4003 N N . ARG A 1 508 ? 18.859 -18.733 -19.069 1.00 91.94 508 ARG A N 1
ATOM 4004 C CA . ARG A 1 508 ? 18.278 -18.132 -20.271 1.00 91.94 508 ARG A CA 1
ATOM 4005 C C . ARG A 1 508 ? 16.754 -18.112 -20.203 1.00 91.94 508 ARG A C 1
ATOM 4007 O O . ARG A 1 508 ? 16.163 -17.066 -20.448 1.00 91.94 508 ARG A O 1
ATOM 4014 N N . TRP A 1 509 ? 16.113 -19.208 -19.799 1.00 93.00 509 TRP A N 1
ATOM 4015 C CA . TRP A 1 509 ? 14.660 -19.226 -19.602 1.00 93.00 509 TRP A CA 1
ATOM 4016 C C . TRP A 1 509 ? 14.217 -18.311 -18.447 1.00 93.00 509 TRP A C 1
ATOM 4018 O O . TRP A 1 509 ? 13.309 -17.500 -18.615 1.00 93.00 509 TRP A O 1
ATOM 4028 N N . LEU A 1 510 ? 14.911 -18.356 -17.303 1.00 92.69 510 LEU A N 1
ATOM 4029 C CA . LEU A 1 510 ? 14.605 -17.499 -16.148 1.00 92.69 510 LEU A CA 1
ATOM 4030 C C . LEU A 1 510 ? 14.761 -16.004 -16.441 1.00 92.69 510 LEU A C 1
ATOM 4032 O O . LEU A 1 510 ? 14.064 -15.187 -15.842 1.00 92.69 510 LEU A O 1
ATOM 4036 N N . SER A 1 511 ? 15.642 -15.627 -17.368 1.00 93.31 511 SER A N 1
ATOM 4037 C CA . SER A 1 511 ? 15.856 -14.223 -17.720 1.00 93.31 511 SER A CA 1
ATOM 4038 C C . SER A 1 511 ? 14.619 -13.540 -18.321 1.00 93.31 511 SER A C 1
ATOM 4040 O O . SER A 1 511 ? 14.497 -12.325 -18.195 1.00 93.31 511 SER A O 1
ATOM 4042 N N . PHE A 1 512 ? 13.646 -14.290 -18.860 1.00 92.38 512 PHE A N 1
ATOM 4043 C CA . PHE A 1 512 ? 12.339 -13.741 -19.258 1.00 92.38 512 PHE A CA 1
ATOM 4044 C C . PHE A 1 512 ? 11.493 -13.252 -18.070 1.00 92.38 512 PHE A C 1
ATOM 4046 O O . PHE A 1 512 ? 10.544 -12.502 -18.265 1.00 92.38 512 PHE A O 1
ATOM 4053 N N . GLY A 1 513 ? 11.838 -13.632 -16.836 1.00 91.56 513 GLY A N 1
ATOM 4054 C CA . GLY A 1 513 ? 11.263 -13.050 -15.622 1.00 91.56 513 GLY A CA 1
ATOM 4055 C C . GLY A 1 513 ? 11.873 -11.696 -15.235 1.00 91.56 513 GLY A C 1
ATOM 4056 O O . GLY A 1 513 ? 11.318 -11.000 -14.386 1.00 91.56 513 GLY A O 1
ATOM 4057 N N . SER A 1 514 ? 13.001 -11.298 -15.838 1.00 95.50 514 SER A N 1
ATOM 4058 C CA . SER A 1 514 ? 13.655 -10.025 -15.531 1.00 95.50 514 SER A CA 1
ATOM 4059 C C . SER A 1 514 ? 12.952 -8.860 -16.223 1.00 95.50 514 SER A C 1
ATOM 4061 O O . SER A 1 514 ? 13.037 -8.693 -17.441 1.00 95.50 514 SER A O 1
ATOM 4063 N N . ILE A 1 515 ? 12.342 -7.976 -15.428 1.00 95.75 515 ILE A N 1
ATOM 4064 C CA . ILE A 1 515 ? 11.790 -6.709 -15.933 1.00 95.75 515 ILE A CA 1
ATOM 4065 C C . ILE A 1 515 ? 12.861 -5.820 -16.571 1.00 95.75 515 ILE A C 1
ATOM 4067 O O . ILE A 1 515 ? 12.555 -5.040 -17.466 1.00 95.75 515 ILE A O 1
ATOM 4071 N N . TYR A 1 516 ? 14.120 -5.952 -16.142 1.00 95.44 516 TYR A N 1
ATOM 4072 C CA . TYR A 1 516 ? 15.228 -5.175 -16.686 1.00 95.44 516 TYR A CA 1
ATOM 4073 C C . TYR A 1 516 ? 15.629 -5.668 -18.070 1.00 95.44 516 TYR A C 1
ATOM 4075 O O . TYR A 1 516 ? 15.925 -4.836 -18.922 1.00 95.44 516 TYR A O 1
ATOM 4083 N N . ARG A 1 517 ? 15.581 -6.990 -18.307 1.00 94.62 517 ARG A N 1
ATOM 4084 C CA . ARG A 1 517 ? 15.783 -7.576 -19.639 1.00 94.62 517 ARG A CA 1
ATOM 4085 C C . ARG A 1 517 ? 14.707 -7.099 -20.603 1.00 94.62 517 ARG A C 1
ATOM 4087 O O . ARG A 1 517 ? 15.008 -6.450 -21.599 1.00 94.62 517 ARG A O 1
ATOM 4094 N N . LEU A 1 518 ? 13.450 -7.373 -20.258 1.00 95.44 518 LEU A N 1
ATOM 4095 C CA . LEU A 1 518 ? 12.304 -7.028 -21.097 1.00 95.44 518 LEU A CA 1
ATOM 4096 C C . LEU A 1 518 ? 12.228 -5.516 -21.339 1.00 95.44 518 LEU A C 1
ATOM 4098 O O . LEU A 1 518 ? 11.940 -5.082 -22.451 1.00 95.44 518 LEU A O 1
ATOM 4102 N N . GLY A 1 519 ? 12.525 -4.711 -20.315 1.00 95.75 519 GLY A N 1
ATOM 4103 C CA . GLY A 1 519 ? 12.554 -3.258 -20.412 1.00 95.75 519 GLY A CA 1
ATOM 4104 C C . GLY A 1 519 ? 13.641 -2.749 -21.356 1.00 95.75 519 GLY A C 1
ATOM 4105 O O . GLY A 1 519 ? 13.335 -1.974 -22.260 1.00 95.75 519 GLY A O 1
ATOM 4106 N N . ILE A 1 520 ? 14.896 -3.191 -21.195 1.00 94.38 520 ILE A N 1
ATOM 4107 C CA . ILE A 1 520 ? 15.993 -2.695 -22.035 1.00 94.38 520 ILE A CA 1
ATOM 4108 C C . ILE A 1 520 ? 15.900 -3.201 -23.476 1.00 94.38 520 ILE A C 1
ATOM 4110 O O . ILE A 1 520 ? 16.120 -2.415 -24.390 1.00 94.38 520 ILE A O 1
ATOM 4114 N N . GLU A 1 521 ? 15.527 -4.465 -23.700 1.00 93.69 521 GLU A N 1
ATOM 4115 C CA . GLU A 1 521 ? 15.335 -5.014 -25.051 1.00 93.69 521 GLU A CA 1
ATOM 4116 C C . GLU A 1 521 ? 14.188 -4.287 -25.774 1.00 93.69 521 GLU A C 1
ATOM 4118 O O . GLU A 1 521 ? 14.349 -3.903 -26.931 1.00 93.69 521 GLU A O 1
ATOM 4123 N N . SER A 1 522 ? 13.092 -3.962 -25.071 1.00 95.06 522 SER A N 1
ATOM 4124 C CA . SER A 1 522 ? 12.000 -3.144 -25.626 1.00 95.06 522 SER A CA 1
ATOM 4125 C C . SER A 1 522 ? 12.450 -1.721 -25.970 1.00 95.06 522 SER A C 1
ATOM 4127 O O . SER A 1 522 ? 12.119 -1.210 -27.038 1.00 95.06 522 SER A O 1
ATOM 4129 N N . ILE A 1 523 ? 13.214 -1.065 -25.088 1.00 93.12 523 ILE A N 1
ATOM 4130 C CA . ILE A 1 523 ? 13.725 0.292 -25.340 1.00 93.12 523 ILE A CA 1
ATOM 4131 C C . ILE A 1 523 ? 14.699 0.291 -26.523 1.00 93.12 523 ILE A C 1
ATOM 4133 O O . ILE A 1 523 ? 14.624 1.181 -27.366 1.00 93.12 523 ILE A O 1
ATOM 4137 N N . VAL A 1 524 ? 15.578 -0.709 -26.620 1.00 92.00 524 VAL A N 1
ATOM 4138 C CA . VAL A 1 524 ? 16.523 -0.862 -27.735 1.00 92.00 524 VAL A CA 1
ATOM 4139 C C . VAL A 1 524 ? 15.777 -1.104 -29.050 1.00 92.00 524 VAL A C 1
ATOM 4141 O O . VAL A 1 524 ? 16.055 -0.402 -30.022 1.00 92.00 524 VAL A O 1
ATOM 4144 N N . ALA A 1 525 ? 14.787 -2.005 -29.076 1.00 92.00 525 ALA A N 1
ATOM 4145 C CA . ALA A 1 525 ? 13.947 -2.248 -30.252 1.00 92.00 525 ALA A CA 1
ATOM 4146 C C . ALA A 1 525 ? 13.237 -0.967 -30.718 1.00 92.00 525 ALA A C 1
ATOM 4148 O O . ALA A 1 525 ? 13.279 -0.606 -31.890 1.00 92.00 525 ALA A O 1
ATOM 4149 N N . VAL A 1 526 ? 12.641 -0.218 -29.787 1.00 91.75 526 VAL A N 1
ATOM 4150 C CA . VAL A 1 526 ? 11.918 1.026 -30.092 1.00 91.75 526 VAL A CA 1
ATOM 4151 C C . VAL A 1 526 ? 12.853 2.168 -30.468 1.00 91.75 526 VAL A C 1
ATOM 4153 O O . VAL A 1 526 ? 12.470 3.020 -31.263 1.00 91.75 526 VAL A O 1
ATOM 4156 N N . ARG A 1 527 ? 14.059 2.249 -29.901 1.00 88.75 527 ARG A N 1
ATOM 4157 C CA . ARG A 1 527 ? 14.989 3.345 -30.193 1.00 88.75 527 ARG A CA 1
ATOM 4158 C C . ARG A 1 527 ? 15.727 3.128 -31.508 1.00 88.75 527 ARG A C 1
ATOM 4160 O O . ARG A 1 527 ? 15.901 4.099 -32.240 1.00 88.75 527 ARG A O 1
ATOM 4167 N N . TYR A 1 528 ? 16.157 1.903 -31.791 1.00 88.00 528 TYR A N 1
ATOM 4168 C CA . TYR A 1 528 ? 17.045 1.594 -32.913 1.00 88.00 528 TYR A CA 1
ATOM 4169 C C . TYR A 1 528 ? 16.355 0.838 -34.059 1.00 88.00 528 TYR A C 1
ATOM 4171 O O . TYR A 1 528 ? 16.853 0.876 -35.176 1.00 88.00 528 TYR A O 1
ATOM 4179 N N . GLY A 1 529 ? 15.211 0.191 -33.831 1.00 86.19 529 GLY A N 1
ATOM 4180 C CA . GLY A 1 529 ? 14.453 -0.503 -34.882 1.00 86.19 529 GLY A CA 1
ATOM 4181 C C . GLY A 1 529 ? 13.527 0.417 -35.680 1.00 86.19 529 GLY A C 1
ATOM 4182 O O . GLY A 1 529 ? 13.562 1.642 -35.549 1.00 86.19 529 GLY A O 1
ATOM 4183 N N . PHE A 1 530 ? 12.635 -0.168 -36.467 1.00 86.81 530 PHE A N 1
ATOM 4184 C CA . PHE A 1 530 ? 11.597 0.479 -37.262 1.00 86.81 530 PHE A CA 1
ATOM 4185 C C . PHE A 1 530 ? 12.179 1.475 -38.273 1.00 86.81 530 PHE A C 1
ATOM 4187 O O . PHE A 1 530 ? 11.818 2.655 -38.275 1.00 86.81 530 PHE A O 1
ATOM 4194 N N . GLY A 1 531 ? 13.135 1.010 -39.083 1.00 78.31 531 GLY A N 1
ATOM 4195 C CA . GLY A 1 531 ? 13.684 1.766 -40.217 1.00 78.31 531 GLY A CA 1
ATOM 4196 C C . GLY A 1 531 ? 14.542 2.979 -39.840 1.00 78.31 531 GLY A C 1
ATOM 4197 O O . GLY A 1 531 ? 14.505 3.991 -40.535 1.00 78.31 531 GLY A O 1
ATOM 4198 N N . MET A 1 532 ? 15.288 2.918 -38.729 1.00 82.44 532 MET A N 1
ATOM 4199 C CA . MET A 1 532 ? 16.194 4.010 -38.330 1.00 82.44 532 MET A CA 1
ATOM 4200 C C . MET A 1 532 ? 17.394 4.179 -39.264 1.00 82.44 532 MET A C 1
ATOM 4202 O O . MET A 1 532 ? 17.875 5.300 -39.424 1.00 82.44 532 MET A O 1
ATOM 4206 N N . CYS A 1 533 ? 17.899 3.089 -39.846 1.00 81.56 533 CYS A N 1
ATOM 4207 C CA . CYS A 1 533 ? 18.992 3.164 -40.806 1.00 81.56 533 CYS A CA 1
ATOM 4208 C C . CYS A 1 533 ? 18.440 3.367 -42.218 1.00 81.56 533 CYS A C 1
ATOM 4210 O O . CYS A 1 533 ? 17.567 2.603 -42.634 1.00 81.56 533 CYS A O 1
ATOM 4212 N N . PRO A 1 534 ? 18.934 4.371 -42.964 1.00 78.19 534 PRO A N 1
ATOM 4213 C CA . PRO A 1 534 ? 18.585 4.510 -44.366 1.00 78.19 534 PRO A CA 1
ATOM 4214 C C . PRO A 1 534 ? 19.131 3.306 -45.139 1.00 78.19 534 PRO A C 1
ATOM 4216 O O . PRO A 1 534 ? 20.277 2.904 -44.935 1.00 78.19 534 PRO A O 1
ATOM 4219 N N . CYS A 1 535 ? 18.313 2.747 -46.025 1.00 77.94 535 CYS A N 1
ATOM 4220 C CA . CYS A 1 535 ? 18.734 1.715 -46.961 1.00 77.94 535 CYS A CA 1
ATOM 4221 C C . CYS A 1 535 ? 18.597 2.233 -48.390 1.00 77.94 535 CYS A C 1
ATOM 4223 O O . CYS A 1 535 ? 17.567 2.811 -48.741 1.00 77.94 535 CYS A O 1
ATOM 4225 N N . ASP A 1 536 ? 19.625 1.997 -49.198 1.00 78.31 536 ASP A N 1
ATOM 4226 C CA . ASP A 1 536 ? 19.593 2.227 -50.636 1.00 78.31 536 ASP A CA 1
ATOM 4227 C C . ASP A 1 536 ? 19.281 0.903 -51.347 1.00 78.31 536 ASP A C 1
ATOM 4229 O O . ASP A 1 536 ? 20.082 -0.034 -51.323 1.00 78.31 536 ASP A O 1
ATOM 4233 N N . GLN A 1 537 ? 18.094 0.820 -51.955 1.00 73.81 537 GLN A N 1
ATOM 4234 C CA . GLN A 1 537 ? 17.634 -0.378 -52.662 1.00 73.81 537 GLN A CA 1
ATOM 4235 C C . GLN A 1 537 ? 18.509 -0.706 -53.873 1.00 73.81 537 GLN A C 1
ATOM 4237 O O . GLN A 1 537 ? 18.632 -1.875 -54.230 1.00 73.81 537 GLN A O 1
ATOM 4242 N N . GLU A 1 538 ? 19.152 0.290 -54.488 1.00 70.56 538 GLU A N 1
ATOM 4243 C CA . GLU A 1 538 ? 20.042 0.033 -55.616 1.00 70.56 538 GLU A CA 1
ATOM 4244 C C . GLU A 1 538 ? 21.268 -0.755 -55.154 1.00 70.56 538 GLU A C 1
ATOM 4246 O O . GLU A 1 538 ? 21.706 -1.675 -55.842 1.00 70.56 538 GLU A O 1
ATOM 4251 N N . LEU A 1 539 ? 21.804 -0.455 -53.968 1.00 66.44 539 LEU A N 1
ATOM 4252 C CA . LEU A 1 539 ? 23.025 -1.065 -53.442 1.00 66.44 539 LEU A CA 1
ATOM 4253 C C . LEU A 1 539 ? 22.845 -2.519 -52.970 1.00 66.44 539 LEU A C 1
ATOM 4255 O O . LEU A 1 539 ? 23.832 -3.249 -52.915 1.00 66.44 539 LEU A O 1
ATOM 4259 N N . VAL A 1 540 ? 21.610 -2.922 -52.651 1.00 67.88 540 VAL A N 1
ATOM 4260 C CA . VAL A 1 540 ? 21.269 -4.181 -51.958 1.00 67.88 540 VAL A CA 1
ATOM 4261 C C . VAL A 1 540 ? 20.634 -5.240 -52.888 1.00 67.88 540 VAL A C 1
ATOM 4263 O O . VAL A 1 540 ? 20.349 -6.347 -52.452 1.00 67.88 540 VAL A O 1
ATOM 4266 N N . ASN A 1 541 ? 20.455 -4.963 -54.186 1.00 62.09 541 ASN A N 1
ATOM 4267 C CA . ASN A 1 541 ? 19.832 -5.925 -55.109 1.00 62.09 541 ASN A CA 1
ATOM 4268 C C . ASN A 1 541 ? 20.762 -7.087 -55.532 1.00 62.09 541 ASN A C 1
ATOM 4270 O O . ASN A 1 541 ? 21.857 -6.866 -56.048 1.00 62.09 541 ASN A O 1
ATOM 4274 N N . ASP A 1 542 ? 20.253 -8.318 -55.375 1.00 57.84 542 ASP A N 1
ATOM 4275 C CA . ASP A 1 542 ? 20.666 -9.618 -55.952 1.00 57.84 542 ASP A CA 1
ATOM 4276 C C . ASP A 1 542 ? 22.108 -10.128 -55.735 1.00 57.84 542 ASP A C 1
ATOM 4278 O O . ASP A 1 542 ? 22.393 -11.295 -56.016 1.00 57.84 542 ASP A O 1
ATOM 4282 N N . THR A 1 543 ? 23.014 -9.329 -55.168 1.00 57.97 543 THR A N 1
ATOM 4283 C CA . THR A 1 543 ? 24.353 -9.773 -54.737 1.00 57.97 543 THR A CA 1
ATOM 4284 C C . THR A 1 543 ? 24.587 -9.428 -53.266 1.00 57.97 543 THR A C 1
ATOM 4286 O O . THR A 1 543 ? 24.282 -8.300 -52.881 1.00 57.97 543 THR A O 1
ATOM 4289 N N . PRO A 1 544 ? 25.141 -10.342 -52.440 1.00 58.06 544 PRO A N 1
ATOM 4290 C CA . PRO A 1 544 ? 25.336 -10.099 -51.013 1.00 58.06 544 PRO A CA 1
ATOM 4291 C C . PRO A 1 544 ? 26.290 -8.922 -50.806 1.00 58.06 544 PRO A C 1
ATOM 4293 O O . PRO A 1 544 ? 27.489 -9.020 -51.081 1.00 58.06 544 PRO A O 1
ATOM 4296 N N . ALA A 1 545 ? 25.749 -7.805 -50.326 1.00 55.22 545 ALA A N 1
ATOM 4297 C CA . ALA A 1 545 ? 26.549 -6.644 -49.985 1.00 55.22 545 ALA A CA 1
ATOM 4298 C C . ALA A 1 545 ? 27.292 -6.912 -48.667 1.00 55.22 545 ALA A C 1
ATOM 4300 O O . ALA A 1 545 ? 26.728 -7.462 -47.716 1.00 55.22 545 ALA A O 1
ATOM 4301 N N . LYS A 1 546 ? 28.577 -6.550 -48.603 1.00 57.44 546 LYS A N 1
ATOM 4302 C CA . LYS A 1 546 ? 29.418 -6.811 -47.428 1.00 57.44 546 LYS A CA 1
ATOM 4303 C C . LYS A 1 546 ? 29.423 -5.587 -46.516 1.00 57.44 546 LYS A C 1
ATOM 4305 O O . LYS A 1 546 ? 29.541 -4.455 -46.979 1.00 57.44 546 LYS A O 1
ATOM 4310 N N . ILE A 1 547 ? 29.325 -5.811 -45.203 1.00 53.75 547 ILE A N 1
ATOM 4311 C CA . ILE A 1 547 ? 29.556 -4.744 -44.220 1.00 53.75 547 ILE A CA 1
ATOM 4312 C C . ILE A 1 547 ? 31.064 -4.536 -44.123 1.00 53.75 547 ILE A C 1
ATOM 4314 O O . ILE A 1 547 ? 31.833 -5.481 -43.902 1.00 53.75 547 ILE A O 1
ATOM 4318 N N . VAL A 1 548 ? 31.482 -3.289 -44.295 1.00 54.09 548 VAL A N 1
ATOM 4319 C CA . VAL A 1 548 ? 32.890 -2.907 -44.291 1.00 54.09 548 VAL A CA 1
ATOM 4320 C C . VAL A 1 548 ? 33.228 -2.227 -42.964 1.00 54.09 548 VAL A C 1
ATOM 4322 O O . VAL A 1 548 ? 32.583 -1.264 -42.553 1.00 54.09 548 VAL A O 1
ATOM 4325 N N . GLY A 1 549 ? 34.241 -2.756 -42.272 1.00 51.84 549 GLY A N 1
ATOM 4326 C CA . GLY A 1 549 ? 34.763 -2.208 -41.022 1.00 51.84 549 GLY A CA 1
ATOM 4327 C C . GLY A 1 549 ? 36.099 -2.851 -40.640 1.00 51.84 549 GLY A C 1
ATOM 4328 O O . GLY A 1 549 ? 36.206 -4.077 -40.596 1.00 51.84 549 GLY A O 1
ATOM 4329 N N . ILE A 1 550 ? 37.123 -2.034 -40.367 1.00 49.19 550 ILE A N 1
ATOM 4330 C CA . ILE A 1 550 ? 38.428 -2.483 -39.849 1.00 49.19 550 ILE A CA 1
ATOM 4331 C C . ILE A 1 550 ? 38.486 -2.181 -38.342 1.00 49.19 550 ILE A C 1
ATOM 4333 O O . ILE A 1 550 ? 38.376 -1.013 -37.967 1.00 49.19 550 ILE A O 1
ATOM 4337 N N . PRO A 1 551 ? 38.706 -3.181 -37.470 1.00 50.44 551 PRO A N 1
ATOM 4338 C CA . PRO A 1 551 ? 38.974 -2.961 -36.055 1.00 50.44 551 PRO A CA 1
ATOM 4339 C C . PRO A 1 551 ? 40.287 -2.201 -35.863 1.00 50.44 551 PRO A C 1
ATOM 4341 O O . PRO A 1 551 ? 41.293 -2.517 -36.497 1.00 50.44 551 PRO A O 1
ATOM 4344 N N . ASP A 1 552 ? 40.314 -1.261 -34.921 1.00 45.69 552 ASP A N 1
ATOM 4345 C CA . ASP A 1 552 ? 41.475 -0.407 -34.630 1.00 45.69 552 ASP A CA 1
ATOM 4346 C C . ASP A 1 552 ? 42.782 -1.179 -34.383 1.00 45.69 552 ASP A C 1
ATOM 4348 O O . ASP A 1 552 ? 43.860 -0.707 -34.745 1.00 45.69 552 ASP A O 1
ATOM 4352 N N . GLN A 1 553 ? 42.700 -2.394 -33.836 1.00 48.97 553 GLN A N 1
ATOM 4353 C CA . GLN A 1 553 ? 43.860 -3.258 -33.586 1.00 48.97 553 GLN A CA 1
ATOM 4354 C C . GLN A 1 553 ? 44.559 -3.735 -34.867 1.00 48.97 553 GLN A C 1
ATOM 4356 O O . GLN A 1 553 ? 45.740 -4.071 -34.831 1.00 48.97 553 GLN A O 1
ATOM 4361 N N . LEU A 1 554 ? 43.857 -3.737 -36.002 1.00 53.38 554 LEU A N 1
ATOM 4362 C CA . LEU A 1 554 ? 44.411 -4.115 -37.300 1.00 53.38 554 LEU A CA 1
ATOM 4363 C C . LEU A 1 554 ? 44.875 -2.915 -38.129 1.00 53.38 554 LEU A C 1
ATOM 4365 O O . LEU A 1 554 ? 45.475 -3.100 -39.182 1.00 53.38 554 LEU A O 1
ATOM 4369 N N . ARG A 1 555 ? 44.639 -1.687 -37.654 1.00 55.00 555 ARG A N 1
ATOM 4370 C CA . ARG A 1 555 ? 44.942 -0.441 -38.372 1.00 55.00 555 ARG A CA 1
ATOM 4371 C C . ARG A 1 555 ? 46.440 -0.259 -38.627 1.00 55.00 555 ARG A C 1
ATOM 4373 O O . ARG A 1 555 ? 46.823 0.150 -39.718 1.00 55.00 555 ARG A O 1
ATOM 4380 N N . SER A 1 556 ? 47.286 -0.548 -37.637 1.00 58.97 556 SER A N 1
ATOM 4381 C CA . SER A 1 556 ? 48.750 -0.445 -37.765 1.00 58.97 556 SER A CA 1
ATOM 4382 C C . SER A 1 556 ? 49.318 -1.520 -38.686 1.00 58.97 556 SER A C 1
ATOM 4384 O O . SER A 1 556 ? 50.176 -1.226 -39.511 1.00 58.97 556 SER A O 1
ATOM 4386 N N . VAL A 1 557 ? 48.791 -2.741 -38.579 1.00 60.81 557 VAL A N 1
ATOM 4387 C CA . VAL A 1 557 ? 49.165 -3.877 -39.423 1.00 60.81 557 VAL A CA 1
ATOM 4388 C C . VAL A 1 557 ? 48.773 -3.601 -40.873 1.00 60.81 557 VAL A C 1
ATOM 4390 O O . VAL A 1 557 ? 49.619 -3.685 -41.754 1.00 60.81 557 VAL A O 1
ATOM 4393 N N . MET A 1 558 ? 47.529 -3.190 -41.130 1.00 57.47 558 MET A N 1
ATOM 4394 C CA . MET A 1 558 ? 47.072 -2.882 -42.485 1.00 57.47 558 MET A CA 1
ATOM 4395 C C . MET A 1 558 ? 47.857 -1.724 -43.109 1.00 57.47 558 MET A C 1
ATOM 4397 O O . MET A 1 558 ? 48.314 -1.878 -44.234 1.00 57.47 558 MET A O 1
ATOM 4401 N N . ARG A 1 559 ? 48.099 -0.616 -42.386 1.00 60.31 559 ARG A N 1
ATOM 4402 C CA . ARG A 1 559 ? 48.938 0.487 -42.902 1.00 60.31 559 ARG A CA 1
ATOM 4403 C C . ARG A 1 559 ? 50.354 0.038 -43.245 1.00 60.31 559 ARG A C 1
ATOM 4405 O O . ARG A 1 559 ? 50.819 0.337 -44.331 1.00 60.31 559 ARG A O 1
ATOM 4412 N N . TYR A 1 560 ? 51.000 -0.715 -42.355 1.00 65.25 560 TYR A N 1
ATOM 4413 C CA . TYR A 1 560 ? 52.355 -1.221 -42.581 1.00 65.25 560 TYR A CA 1
ATOM 4414 C C . TYR A 1 560 ? 52.459 -2.057 -43.867 1.00 65.25 560 TYR A C 1
ATOM 4416 O O . TYR A 1 560 ? 53.385 -1.878 -44.654 1.00 65.25 560 TYR A O 1
ATOM 4424 N N . TYR A 1 561 ? 51.489 -2.942 -44.111 1.00 56.56 561 TYR A N 1
ATOM 4425 C CA . TYR A 1 561 ? 51.469 -3.769 -45.321 1.00 56.56 561 TYR A CA 1
ATOM 4426 C C . TYR A 1 561 ? 51.041 -3.002 -46.583 1.00 56.56 561 TYR A C 1
ATOM 4428 O O . TYR A 1 561 ? 51.503 -3.340 -47.669 1.00 56.56 561 TYR A O 1
ATOM 4436 N N . LEU A 1 562 ? 50.200 -1.969 -46.461 1.00 59.81 562 LEU A N 1
ATOM 4437 C CA . LEU A 1 562 ? 49.864 -1.064 -47.566 1.00 59.81 562 LEU A CA 1
ATOM 4438 C C . LEU A 1 562 ? 51.054 -0.215 -47.999 1.00 59.81 562 LEU A C 1
ATOM 4440 O O . LEU A 1 562 ? 51.312 -0.119 -49.196 1.00 59.81 562 LEU A O 1
ATOM 4444 N N . ASP A 1 563 ? 51.798 0.335 -47.038 1.00 61.09 563 ASP A N 1
ATOM 4445 C CA . ASP A 1 563 ? 53.001 1.124 -47.304 1.00 61.09 563 ASP A CA 1
ATOM 4446 C C . ASP A 1 563 ? 54.032 0.282 -48.077 1.00 61.09 563 ASP A C 1
ATOM 4448 O O . ASP A 1 563 ? 54.599 0.741 -49.069 1.00 61.09 563 ASP A O 1
ATOM 4452 N N . MET A 1 564 ? 54.170 -0.999 -47.707 1.00 59.12 564 MET A N 1
ATOM 4453 C CA . MET A 1 564 ? 55.008 -1.981 -48.406 1.00 59.12 564 MET A CA 1
ATOM 4454 C C . MET A 1 564 ? 54.559 -2.254 -49.856 1.00 59.12 564 MET A C 1
ATOM 4456 O O . MET A 1 564 ? 55.388 -2.596 -50.694 1.00 59.12 564 MET A O 1
ATOM 4460 N N . TYR A 1 565 ? 53.267 -2.108 -50.168 1.00 52.31 565 TYR A N 1
ATOM 4461 C CA . TYR A 1 565 ? 52.710 -2.299 -51.517 1.00 52.31 565 TYR A CA 1
ATOM 4462 C C . TYR A 1 565 ? 52.810 -1.030 -52.381 1.00 52.31 565 TYR A C 1
ATOM 4464 O O . TYR A 1 565 ? 52.840 -1.109 -53.608 1.00 52.31 565 TYR A O 1
ATOM 4472 N N . THR A 1 566 ? 52.851 0.148 -51.748 1.00 56.03 566 THR A N 1
ATOM 4473 C CA . THR A 1 566 ? 52.977 1.446 -52.431 1.00 56.03 566 THR A CA 1
ATOM 4474 C C . THR A 1 566 ? 54.418 1.853 -52.746 1.00 56.03 566 THR A C 1
ATOM 4476 O O . THR A 1 566 ? 54.617 2.774 -53.541 1.00 56.03 566 THR A O 1
ATOM 4479 N N . GLU A 1 567 ? 55.427 1.180 -52.183 1.00 50.12 567 GLU A N 1
ATOM 4480 C CA . GLU A 1 567 ? 56.820 1.383 -52.591 1.00 50.12 567 GLU A CA 1
ATOM 4481 C C . GLU A 1 567 ? 57.130 0.651 -53.913 1.00 50.12 567 GLU A C 1
ATOM 4483 O O . GLU A 1 567 ? 56.989 -0.571 -54.002 1.00 50.12 567 GLU A O 1
ATOM 4488 N N . PRO A 1 568 ? 57.613 1.349 -54.958 1.00 51.59 568 PRO A N 1
ATOM 4489 C CA . PRO A 1 568 ? 57.964 0.710 -56.214 1.00 51.59 568 PRO A CA 1
ATOM 4490 C C . PRO A 1 568 ? 59.340 0.049 -56.082 1.00 51.59 568 PRO A C 1
ATOM 4492 O O . PRO A 1 568 ? 60.365 0.663 -56.379 1.00 51.59 568 PRO A O 1
ATOM 4495 N N . SER A 1 569 ? 59.387 -1.219 -55.671 1.00 43.25 569 SER A N 1
ATOM 4496 C CA . SER A 1 569 ? 60.597 -2.037 -55.803 1.00 43.25 569 SER A CA 1
ATOM 4497 C C . SER A 1 569 ? 60.405 -3.195 -56.789 1.00 43.25 569 SER A C 1
ATOM 4499 O O . SER A 1 569 ? 59.743 -4.194 -56.546 1.00 43.25 569 SER A O 1
ATOM 4501 N N . ALA A 1 570 ? 60.992 -2.948 -57.961 1.00 44.72 570 ALA A N 1
ATOM 4502 C CA . ALA A 1 570 ? 61.535 -3.841 -58.977 1.00 44.72 570 ALA A CA 1
ATOM 4503 C C . ALA A 1 570 ? 61.153 -5.339 -58.985 1.00 44.72 570 ALA A C 1
ATOM 4505 O O . ALA A 1 570 ? 61.554 -6.128 -58.140 1.00 44.72 570 ALA A O 1
ATOM 4506 N N . SER A 1 571 ? 60.580 -5.706 -60.135 1.00 43.81 571 SER A N 1
ATOM 4507 C CA . SER A 1 571 ? 60.711 -6.974 -60.862 1.00 43.81 571 SER A CA 1
ATOM 4508 C C . SER A 1 571 ? 60.301 -8.275 -60.167 1.00 43.81 571 SER A C 1
ATOM 4510 O O . SER A 1 571 ? 61.032 -8.833 -59.357 1.00 43.81 571 SER A O 1
ATOM 4512 N N . GLY A 1 572 ? 59.255 -8.878 -60.732 1.00 49.31 572 GLY A N 1
ATOM 4513 C CA . GLY A 1 572 ? 59.281 -10.305 -61.035 1.00 49.31 572 GLY A CA 1
ATOM 4514 C C . GLY A 1 572 ? 58.372 -11.175 -60.181 1.00 49.31 572 GLY A C 1
ATOM 4515 O O . GLY A 1 572 ? 58.737 -11.606 -59.096 1.00 49.31 572 GLY A O 1
ATOM 4516 N N . THR A 1 573 ? 57.256 -11.562 -60.805 1.00 46.44 573 THR A N 1
ATOM 4517 C CA . THR A 1 573 ? 56.550 -12.844 -60.624 1.00 46.44 573 THR A CA 1
ATOM 4518 C C . THR A 1 573 ? 55.887 -13.118 -59.272 1.00 46.44 573 THR A C 1
ATOM 4520 O O . THR A 1 573 ? 56.462 -13.759 -58.399 1.00 46.44 573 THR A O 1
ATOM 4523 N N . ASN A 1 574 ? 54.618 -12.698 -59.191 1.00 46.97 574 ASN A N 1
ATOM 4524 C CA . ASN A 1 574 ? 53.422 -13.428 -58.713 1.00 46.97 574 ASN A CA 1
ATOM 4525 C C . ASN A 1 574 ? 52.453 -12.468 -58.003 1.00 46.97 574 ASN A C 1
ATOM 4527 O O . ASN A 1 574 ? 52.157 -12.615 -56.822 1.00 46.97 574 ASN A O 1
ATOM 4531 N N . THR A 1 575 ? 51.943 -11.483 -58.746 1.00 49.28 575 THR A N 1
ATOM 4532 C CA . THR A 1 575 ? 50.951 -10.506 -58.260 1.00 49.28 575 THR A CA 1
ATOM 4533 C C . THR A 1 575 ? 49.630 -11.169 -57.860 1.00 49.28 575 THR A C 1
ATOM 4535 O O . THR A 1 575 ? 49.029 -10.785 -56.860 1.00 49.28 575 THR A O 1
ATOM 4538 N N . ASN A 1 576 ? 49.234 -12.238 -58.559 1.00 50.22 576 ASN A N 1
ATOM 4539 C CA . ASN A 1 576 ? 47.937 -12.882 -58.342 1.00 50.22 576 ASN A CA 1
ATOM 4540 C C . ASN A 1 576 ? 47.849 -13.642 -57.008 1.00 50.22 576 ASN A C 1
ATOM 4542 O O . ASN A 1 576 ? 46.773 -13.719 -56.436 1.00 50.22 5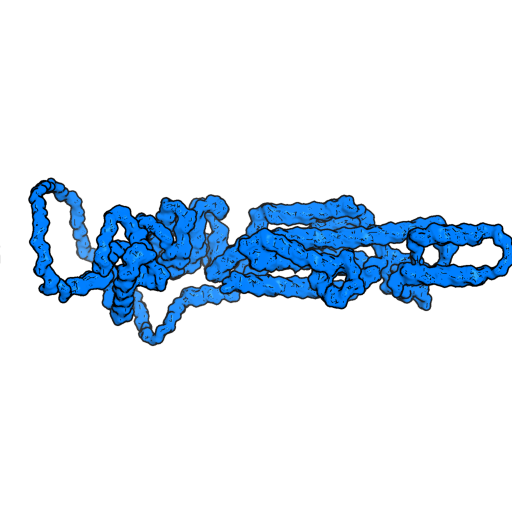76 ASN A O 1
ATOM 4546 N N . SER A 1 577 ? 48.946 -14.207 -56.482 1.00 52.12 577 SER A N 1
ATOM 4547 C CA . SER A 1 577 ? 48.884 -14.977 -55.225 1.00 52.12 577 SER A CA 1
ATOM 4548 C C . SER A 1 577 ? 48.813 -14.091 -53.986 1.00 52.12 577 SER A C 1
ATOM 4550 O O . SER A 1 577 ? 48.210 -14.481 -52.991 1.00 52.12 577 SER A O 1
ATOM 4552 N N . THR A 1 578 ? 49.431 -12.910 -54.025 1.00 49.59 578 THR A N 1
ATOM 4553 C CA . THR A 1 578 ? 49.331 -11.931 -52.940 1.00 49.59 578 THR A CA 1
ATOM 4554 C C . THR A 1 578 ? 47.958 -11.271 -52.941 1.00 49.59 578 THR A C 1
ATOM 4556 O O . THR A 1 578 ? 47.326 -11.272 -51.890 1.00 49.59 578 THR A O 1
ATOM 4559 N N . GLU A 1 579 ? 47.447 -10.813 -54.093 1.00 53.31 579 GLU A N 1
ATOM 4560 C CA . GLU A 1 579 ? 46.076 -10.278 -54.202 1.00 53.31 579 GLU A CA 1
ATOM 4561 C C . GLU A 1 579 ? 45.023 -11.277 -53.705 1.00 53.31 579 GLU A C 1
ATOM 4563 O O . GLU A 1 579 ? 44.182 -10.907 -52.893 1.00 53.31 579 GLU A O 1
ATOM 4568 N N . ASP A 1 580 ? 45.122 -12.552 -54.086 1.00 54.72 580 ASP A N 1
ATOM 4569 C CA . ASP A 1 580 ? 44.152 -13.589 -53.706 1.00 54.72 580 ASP A CA 1
ATOM 4570 C C . ASP A 1 580 ? 44.221 -13.937 -52.200 1.00 54.72 580 ASP A C 1
ATOM 4572 O O . ASP A 1 580 ? 43.202 -14.120 -51.534 1.00 54.72 580 ASP A O 1
ATOM 4576 N N . ILE A 1 581 ? 45.416 -13.940 -51.587 1.00 55.88 581 ILE A N 1
ATOM 4577 C CA . ILE A 1 581 ? 45.565 -14.091 -50.123 1.00 55.88 581 ILE A CA 1
ATOM 4578 C C . ILE A 1 581 ? 44.987 -12.876 -49.385 1.00 55.88 581 ILE A C 1
ATOM 4580 O O . ILE A 1 581 ? 44.353 -13.044 -48.339 1.00 55.88 581 ILE A O 1
ATOM 4584 N N . PHE A 1 582 ? 45.174 -11.667 -49.919 1.00 56.19 582 PHE A N 1
ATOM 4585 C CA . PHE A 1 582 ? 44.649 -10.438 -49.330 1.00 56.19 582 PHE A CA 1
ATOM 4586 C C . PHE A 1 582 ? 43.137 -10.321 -49.488 1.00 56.19 582 PHE A C 1
ATOM 4588 O O . PHE A 1 582 ? 42.480 -10.025 -48.497 1.00 56.19 582 PHE A O 1
ATOM 4595 N N . GLU A 1 583 ? 42.558 -10.638 -50.647 1.00 54.41 583 GLU A N 1
ATOM 4596 C CA . GLU A 1 583 ? 41.105 -10.743 -50.820 1.00 54.41 583 GLU A CA 1
ATOM 4597 C C . GLU A 1 583 ? 40.512 -11.786 -49.874 1.00 54.41 583 GLU A C 1
ATOM 4599 O O . GLU A 1 583 ? 39.453 -11.580 -49.274 1.00 54.41 583 GLU A O 1
ATOM 4604 N N . LYS A 1 584 ? 41.205 -12.907 -49.668 1.00 56.12 584 LYS A N 1
ATOM 4605 C CA . LYS A 1 584 ? 40.765 -13.957 -48.748 1.00 56.12 584 LYS A CA 1
ATOM 4606 C C . LYS A 1 584 ? 40.877 -13.532 -47.285 1.00 56.12 584 LYS A C 1
ATOM 4608 O O . LYS A 1 584 ? 39.975 -13.815 -46.500 1.00 56.12 584 LYS A O 1
ATOM 4613 N N . MET A 1 585 ? 41.925 -12.804 -46.904 1.00 57.91 585 MET A N 1
ATOM 4614 C CA . MET A 1 585 ? 42.086 -12.227 -45.565 1.00 57.91 585 MET A CA 1
ATOM 4615 C C . MET A 1 585 ? 41.066 -11.111 -45.313 1.00 57.91 585 MET A C 1
ATOM 4617 O O . MET A 1 585 ? 40.400 -11.122 -44.283 1.00 57.91 585 MET A O 1
ATOM 4621 N N . ALA A 1 586 ? 40.893 -10.201 -46.267 1.00 52.38 586 ALA A N 1
ATOM 4622 C CA . ALA A 1 586 ? 39.918 -9.119 -46.264 1.00 52.38 586 ALA A CA 1
ATOM 4623 C C . ALA A 1 586 ? 38.482 -9.638 -46.199 1.00 52.38 586 ALA A C 1
ATOM 4625 O O . ALA A 1 586 ? 37.701 -9.182 -45.373 1.00 52.38 586 ALA A O 1
ATOM 4626 N N . SER A 1 587 ? 38.136 -10.641 -47.005 1.00 53.06 587 SER A N 1
ATOM 4627 C CA . SER A 1 587 ? 36.822 -11.285 -46.953 1.00 53.06 587 SER A CA 1
ATOM 4628 C C . SER A 1 587 ? 36.613 -12.066 -45.659 1.00 53.06 587 SER A C 1
ATOM 4630 O O . SER A 1 587 ? 35.504 -12.060 -45.134 1.00 53.06 587 SER A O 1
ATOM 4632 N N . THR A 1 588 ? 37.657 -12.679 -45.093 1.00 54.00 588 THR A N 1
ATOM 4633 C CA . THR A 1 588 ? 37.584 -13.350 -43.784 1.00 54.00 588 THR A CA 1
ATOM 4634 C C . THR A 1 588 ? 37.441 -12.342 -42.641 1.00 54.00 588 THR A C 1
ATOM 4636 O O . THR A 1 588 ? 36.677 -12.586 -41.716 1.00 54.00 588 THR A O 1
ATOM 4639 N N . LEU A 1 589 ? 38.108 -11.187 -42.714 1.00 52.72 589 LEU A N 1
ATOM 4640 C CA . LEU A 1 589 ? 38.012 -10.085 -41.749 1.00 52.72 589 LEU A CA 1
ATOM 4641 C C . LEU A 1 589 ? 36.689 -9.332 -41.847 1.00 52.72 589 LEU A C 1
ATOM 4643 O O . LEU A 1 589 ? 36.088 -9.029 -40.823 1.00 52.72 589 LEU A O 1
ATOM 4647 N N . SER A 1 590 ? 36.222 -9.060 -43.064 1.00 49.62 590 SER A N 1
ATOM 4648 C CA . SER A 1 590 ? 34.883 -8.539 -43.319 1.00 49.62 590 SER A CA 1
ATOM 4649 C C . SER A 1 590 ? 33.856 -9.521 -42.766 1.00 49.62 590 SER A C 1
ATOM 4651 O O . SER A 1 590 ? 33.040 -9.097 -41.967 1.00 49.62 590 SER A O 1
ATOM 4653 N N . ARG A 1 591 ? 33.982 -10.834 -43.022 1.00 50.00 591 ARG A N 1
ATOM 4654 C CA . ARG A 1 591 ? 33.118 -11.868 -42.418 1.00 50.00 591 ARG A CA 1
ATOM 4655 C C . ARG A 1 591 ? 33.221 -11.966 -40.892 1.00 50.00 591 ARG A C 1
ATOM 4657 O O . ARG A 1 591 ? 32.232 -12.293 -40.246 1.00 50.00 591 ARG A O 1
ATOM 4664 N N . ALA A 1 592 ? 34.395 -11.715 -40.317 1.00 47.16 592 ALA A N 1
ATOM 4665 C CA . ALA A 1 592 ? 34.618 -11.748 -38.872 1.00 47.16 592 ALA A CA 1
ATOM 4666 C C . ALA A 1 592 ? 34.096 -10.490 -38.151 1.00 47.16 592 ALA A C 1
ATOM 4668 O O . ALA A 1 592 ? 33.795 -10.564 -36.962 1.00 47.16 592 ALA A O 1
ATOM 4669 N N . ASN A 1 593 ? 33.988 -9.355 -38.855 1.00 45.91 593 ASN A N 1
ATOM 4670 C CA . ASN A 1 593 ? 33.495 -8.080 -38.316 1.00 45.91 593 ASN A CA 1
ATOM 4671 C C . ASN A 1 593 ? 32.059 -7.740 -38.739 1.00 45.91 593 ASN A C 1
ATOM 4673 O O . ASN A 1 593 ? 31.385 -6.978 -38.045 1.00 45.91 593 ASN A O 1
ATOM 4677 N N . THR A 1 594 ? 31.552 -8.314 -39.833 1.00 50.44 594 THR A N 1
ATOM 4678 C CA . THR A 1 594 ? 30.115 -8.491 -40.046 1.00 50.44 594 THR A CA 1
ATOM 4679 C C . THR A 1 594 ? 29.633 -9.413 -38.937 1.00 50.44 594 THR A C 1
ATOM 4681 O O . THR A 1 594 ? 30.226 -10.467 -38.721 1.00 50.44 594 THR A O 1
ATOM 4684 N N . TYR A 1 595 ? 28.545 -9.075 -38.255 1.00 49.78 595 TYR A N 1
ATOM 4685 C CA . TYR A 1 595 ? 27.965 -9.894 -37.181 1.00 49.78 595 TYR A CA 1
ATOM 4686 C C . TYR A 1 595 ? 27.317 -11.198 -37.697 1.00 49.78 595 TYR A C 1
ATOM 4688 O O . TYR A 1 595 ? 26.329 -11.659 -37.140 1.00 49.78 595 TYR A O 1
ATOM 4696 N N . GLY A 1 596 ? 27.849 -11.792 -38.771 1.00 46.59 596 GLY A N 1
ATOM 4697 C CA . GLY A 1 596 ? 27.321 -12.991 -39.415 1.00 46.59 596 GLY A CA 1
ATOM 4698 C C . GLY A 1 596 ? 26.017 -12.768 -40.183 1.00 46.59 596 GLY A C 1
ATOM 4699 O O . GLY A 1 596 ? 25.256 -13.717 -40.325 1.00 46.59 596 GLY A O 1
ATOM 4700 N N . VAL A 1 597 ? 25.732 -11.541 -40.638 1.00 55.41 597 VAL A N 1
ATOM 4701 C CA . VAL A 1 597 ? 24.491 -11.209 -41.358 1.00 55.41 597 VAL A CA 1
ATOM 4702 C C . VAL A 1 597 ? 24.821 -10.871 -42.809 1.00 55.41 597 VAL A C 1
ATOM 4704 O O . VAL A 1 597 ? 25.459 -9.851 -43.072 1.00 55.41 597 VAL A O 1
ATOM 4707 N N . ASP A 1 598 ? 24.391 -11.732 -43.731 1.00 60.31 598 ASP A N 1
ATOM 4708 C CA . ASP A 1 598 ? 24.407 -11.446 -45.165 1.00 60.31 598 ASP A CA 1
ATOM 4709 C C . ASP A 1 598 ? 23.275 -10.457 -45.476 1.00 60.31 598 ASP A C 1
ATOM 4711 O O . ASP A 1 598 ? 22.119 -10.712 -45.139 1.00 60.31 598 ASP A O 1
ATOM 4715 N N . ILE A 1 599 ? 23.602 -9.314 -46.083 1.00 67.12 599 ILE A N 1
ATOM 4716 C CA . ILE A 1 599 ? 22.612 -8.296 -46.453 1.00 67.12 599 ILE A CA 1
ATOM 4717 C C . ILE A 1 599 ? 22.085 -8.647 -47.843 1.00 67.12 599 ILE A C 1
ATOM 4719 O O . ILE A 1 599 ? 22.787 -8.456 -48.838 1.00 67.12 599 ILE A O 1
ATOM 4723 N N . VAL A 1 600 ? 20.863 -9.178 -47.897 1.00 68.88 600 VAL A N 1
ATOM 4724 C CA . VAL A 1 600 ? 20.172 -9.548 -49.144 1.00 68.88 600 VAL A CA 1
ATOM 4725 C C . VAL A 1 600 ? 19.026 -8.580 -49.431 1.00 68.88 600 VAL A C 1
ATOM 4727 O O . VAL A 1 600 ? 18.732 -8.290 -50.583 1.00 68.88 600 VAL A O 1
ATOM 4730 N N . ASN A 1 601 ? 18.382 -8.060 -48.386 1.00 73.50 601 ASN A N 1
ATOM 4731 C CA . ASN A 1 601 ? 17.279 -7.113 -48.479 1.00 73.50 601 ASN A CA 1
ATOM 4732 C C . ASN A 1 601 ? 17.521 -5.892 -47.589 1.00 73.50 601 ASN A C 1
ATOM 4734 O O . ASN A 1 601 ? 18.237 -5.945 -46.593 1.00 73.50 601 ASN A O 1
ATOM 4738 N N . CYS A 1 602 ? 16.823 -4.789 -47.873 1.00 74.75 602 CYS A N 1
ATOM 4739 C CA . CYS A 1 602 ? 16.860 -3.603 -47.011 1.00 74.75 602 CYS A CA 1
ATOM 4740 C C . CYS A 1 602 ? 16.393 -3.856 -45.568 1.00 74.75 602 CYS A C 1
ATOM 4742 O O . CYS A 1 602 ? 16.745 -3.092 -44.675 1.00 74.75 602 CYS A O 1
ATOM 4744 N N . HIS A 1 603 ? 15.632 -4.927 -45.328 1.00 72.69 603 HIS A N 1
ATOM 4745 C CA . HIS A 1 603 ? 15.266 -5.363 -43.979 1.00 72.69 603 HIS A CA 1
ATOM 4746 C C . HIS A 1 603 ? 16.463 -5.874 -43.158 1.00 72.69 603 HIS A C 1
ATOM 4748 O O . HIS A 1 603 ? 16.414 -5.820 -41.931 1.00 72.69 603 HIS A O 1
ATOM 4754 N N . ASP A 1 604 ? 17.547 -6.301 -43.810 1.00 72.38 604 ASP A N 1
ATOM 4755 C CA . ASP A 1 604 ? 18.758 -6.791 -43.142 1.00 72.38 604 ASP A CA 1
ATOM 4756 C C . ASP A 1 604 ? 19.659 -5.630 -42.668 1.00 72.38 604 ASP A C 1
ATOM 4758 O O . ASP A 1 604 ? 20.535 -5.809 -41.815 1.00 72.38 604 ASP A O 1
ATOM 4762 N N . VAL A 1 605 ? 19.424 -4.408 -43.173 1.00 75.88 605 VAL A N 1
ATOM 4763 C CA . VAL A 1 605 ? 20.163 -3.190 -42.804 1.00 75.88 605 VAL A CA 1
ATOM 4764 C C . VAL A 1 605 ? 19.628 -2.634 -41.486 1.00 75.88 605 VAL A C 1
ATOM 4766 O O . VAL A 1 605 ? 18.781 -1.740 -41.441 1.00 75.88 605 VAL A O 1
ATOM 4769 N N . ARG A 1 606 ? 20.161 -3.154 -40.379 1.00 78.00 606 ARG A N 1
ATOM 4770 C CA . ARG A 1 606 ? 19.795 -2.736 -39.020 1.00 78.00 606 ARG A CA 1
ATOM 4771 C C . ARG A 1 606 ? 21.000 -2.267 -38.201 1.00 78.00 606 ARG A C 1
ATOM 4773 O O . ARG A 1 606 ? 22.112 -2.745 -38.432 1.00 78.00 606 ARG A O 1
ATOM 4780 N N . PRO A 1 607 ? 20.806 -1.362 -37.221 1.00 80.81 607 PRO A N 1
ATOM 4781 C CA . PRO A 1 607 ? 21.857 -0.973 -36.290 1.00 80.81 607 PRO A CA 1
ATOM 4782 C C . PRO A 1 607 ? 22.552 -2.163 -35.641 1.00 80.81 607 PRO A C 1
ATOM 4784 O O . PRO A 1 607 ? 21.908 -3.127 -35.217 1.00 80.81 607 PRO A O 1
ATOM 4787 N N . PHE A 1 608 ? 23.864 -2.033 -35.459 1.00 76.62 608 PHE A N 1
ATOM 4788 C CA . PHE A 1 608 ? 24.704 -3.048 -34.824 1.00 76.62 608 PHE A CA 1
ATOM 4789 C C . PHE A 1 608 ? 24.131 -3.552 -33.494 1.00 76.62 608 PHE A C 1
ATOM 4791 O O . PHE A 1 608 ? 24.187 -4.741 -33.188 1.00 76.62 608 PHE A O 1
ATOM 4798 N N . ILE A 1 609 ? 23.576 -2.645 -32.687 1.00 80.81 609 ILE A N 1
ATOM 4799 C CA . ILE A 1 609 ? 23.115 -2.947 -31.331 1.00 80.81 609 ILE A CA 1
ATOM 4800 C C . ILE A 1 609 ? 21.928 -3.920 -31.294 1.00 80.81 609 ILE A C 1
ATOM 4802 O O . ILE A 1 609 ? 21.800 -4.665 -30.322 1.00 80.81 609 ILE A O 1
ATOM 4806 N N . LEU A 1 610 ? 21.094 -3.950 -32.343 1.00 82.88 610 LEU A N 1
ATOM 4807 C CA . LEU A 1 610 ? 19.999 -4.918 -32.470 1.00 82.88 610 LEU A CA 1
ATOM 4808 C C . LEU A 1 610 ? 20.546 -6.316 -32.755 1.00 82.88 610 LEU A C 1
ATOM 4810 O O . LEU A 1 610 ? 20.171 -7.270 -32.078 1.00 82.88 610 LEU A O 1
ATOM 4814 N N . SER A 1 611 ? 21.506 -6.419 -33.679 1.00 77.69 611 SER A N 1
ATOM 4815 C CA . SER A 1 611 ? 22.186 -7.679 -33.994 1.00 77.69 611 SER A CA 1
ATOM 4816 C C . SER A 1 611 ? 22.992 -8.206 -32.804 1.00 77.69 611 SER A C 1
ATOM 4818 O O . SER A 1 611 ? 22.891 -9.379 -32.464 1.00 77.69 611 SER A O 1
ATOM 4820 N N . ALA A 1 612 ? 23.736 -7.341 -32.108 1.00 76.81 612 ALA A N 1
ATOM 4821 C CA . ALA A 1 612 ? 24.561 -7.724 -30.960 1.00 76.81 612 ALA A CA 1
ATOM 4822 C C . ALA A 1 612 ? 23.750 -8.234 -29.755 1.00 76.81 612 ALA A C 1
ATOM 4824 O O . ALA A 1 612 ? 24.297 -8.931 -28.896 1.00 76.81 612 ALA A O 1
ATOM 4825 N N . ARG A 1 613 ? 22.468 -7.860 -29.667 1.00 78.94 613 ARG A N 1
ATOM 4826 C CA . ARG A 1 613 ? 21.540 -8.295 -28.613 1.00 78.94 613 ARG A CA 1
ATOM 4827 C C . ARG A 1 613 ? 20.542 -9.356 -29.076 1.00 78.94 613 ARG A C 1
ATOM 4829 O O . ARG A 1 613 ? 19.756 -9.792 -28.244 1.00 78.94 613 ARG A O 1
ATOM 4836 N N . GLU A 1 614 ? 20.582 -9.766 -30.346 1.00 81.50 614 GLU A N 1
ATOM 4837 C CA . GLU A 1 614 ? 19.634 -10.724 -30.937 1.00 81.50 614 GLU A CA 1
ATOM 4838 C C . GLU A 1 614 ? 18.164 -10.274 -30.754 1.00 81.50 614 GLU A C 1
ATOM 4840 O O . GLU A 1 614 ? 17.290 -11.069 -30.414 1.00 81.50 614 GLU A O 1
ATOM 4845 N N . VAL A 1 615 ? 17.896 -8.970 -30.928 1.00 85.19 615 VAL A N 1
ATOM 4846 C CA . VAL A 1 615 ? 16.557 -8.376 -30.754 1.00 85.19 615 VAL A CA 1
ATOM 4847 C C . VAL A 1 615 ? 15.955 -8.023 -32.109 1.00 85.19 615 VAL A C 1
ATOM 4849 O O . VAL A 1 615 ? 16.477 -7.158 -32.815 1.00 85.19 615 VAL A O 1
ATOM 4852 N N . ASP A 1 616 ? 14.815 -8.637 -32.420 1.00 85.19 616 ASP A N 1
ATOM 4853 C CA . ASP A 1 616 ? 14.023 -8.338 -33.616 1.00 85.19 616 ASP A CA 1
ATOM 4854 C C . ASP A 1 616 ? 12.844 -7.408 -33.299 1.00 85.19 616 ASP A C 1
ATOM 4856 O O . ASP A 1 616 ? 12.306 -7.403 -32.189 1.00 85.19 616 ASP A O 1
ATOM 4860 N N . GLU A 1 617 ? 12.401 -6.630 -34.285 1.00 85.00 617 GLU A N 1
ATOM 4861 C CA . GLU A 1 617 ? 11.329 -5.633 -34.127 1.00 85.00 617 GLU A CA 1
ATOM 4862 C C . GLU A 1 617 ? 9.980 -6.274 -33.753 1.00 85.00 617 GLU A C 1
ATOM 4864 O O . GLU A 1 617 ? 9.238 -5.742 -32.921 1.00 85.00 617 GLU A O 1
ATOM 4869 N N . ASP A 1 618 ? 9.717 -7.475 -34.273 1.00 86.56 618 ASP A N 1
ATOM 4870 C CA . ASP A 1 618 ? 8.498 -8.254 -34.028 1.00 86.56 618 ASP A CA 1
ATOM 4871 C C . ASP A 1 618 ? 8.386 -8.783 -32.587 1.00 86.56 618 ASP A C 1
ATOM 4873 O O . ASP A 1 618 ? 7.317 -9.215 -32.150 1.00 86.56 618 ASP A O 1
ATOM 4877 N N . THR A 1 619 ? 9.472 -8.737 -31.808 1.00 87.31 619 THR A N 1
ATOM 4878 C CA . THR A 1 619 ? 9.477 -9.216 -30.415 1.00 87.31 619 THR A CA 1
ATOM 4879 C C . THR A 1 619 ? 8.866 -8.215 -29.430 1.00 87.31 619 THR A C 1
ATOM 4881 O O . THR A 1 619 ? 8.458 -8.602 -28.331 1.00 87.31 619 THR A O 1
ATOM 4884 N N . LEU A 1 620 ? 8.723 -6.941 -29.819 1.00 91.00 620 LEU A N 1
ATOM 4885 C CA . LEU A 1 620 ? 8.250 -5.869 -28.939 1.00 91.00 620 LEU A CA 1
ATOM 4886 C C . LEU A 1 620 ? 6.855 -6.137 -28.323 1.00 91.00 620 LEU A C 1
ATOM 4888 O O . LEU A 1 620 ? 6.725 -6.023 -27.099 1.00 91.00 620 LEU A O 1
ATOM 4892 N N . PRO A 1 621 ? 5.808 -6.531 -29.081 1.00 93.00 621 PRO A N 1
ATOM 4893 C CA . PRO A 1 621 ? 4.503 -6.860 -28.498 1.00 93.00 621 PRO A CA 1
ATOM 4894 C C . PRO A 1 621 ? 4.577 -8.034 -27.512 1.00 93.00 621 PRO A C 1
ATOM 4896 O O . PRO A 1 621 ? 3.897 -8.038 -26.482 1.00 93.00 621 PRO A O 1
ATOM 4899 N N . THR A 1 622 ? 5.437 -9.014 -27.788 1.00 93.00 622 THR A N 1
ATOM 4900 C CA . THR A 1 622 ? 5.664 -10.169 -26.911 1.00 93.00 622 THR A CA 1
ATOM 4901 C C . THR A 1 622 ? 6.274 -9.730 -25.580 1.00 93.00 622 THR A C 1
ATOM 4903 O O . THR A 1 622 ? 5.790 -10.118 -24.519 1.00 93.00 622 THR A O 1
ATOM 4906 N N . PHE A 1 623 ? 7.270 -8.843 -25.585 1.00 93.88 623 PHE A N 1
ATOM 4907 C CA . PHE A 1 623 ? 7.843 -8.326 -24.338 1.00 93.88 623 PHE A CA 1
ATOM 4908 C C . PHE A 1 623 ? 6.846 -7.497 -23.525 1.00 93.88 623 PHE A C 1
ATOM 4910 O O . PHE A 1 623 ? 6.759 -7.662 -22.306 1.00 93.88 623 PHE A O 1
ATOM 4917 N N . LEU A 1 624 ? 6.037 -6.662 -24.183 1.00 94.62 624 LEU A N 1
ATOM 4918 C CA . LEU A 1 624 ? 4.987 -5.887 -23.516 1.00 94.62 624 LEU A CA 1
ATOM 4919 C C . LEU A 1 624 ? 3.922 -6.789 -22.878 1.00 94.62 624 LEU A C 1
ATOM 4921 O O . LEU A 1 624 ? 3.526 -6.562 -21.734 1.00 94.62 624 LEU A O 1
ATOM 4925 N N . THR A 1 625 ? 3.479 -7.834 -23.581 1.00 94.81 625 THR A N 1
ATOM 4926 C CA . THR A 1 625 ? 2.499 -8.790 -23.039 1.00 94.81 625 THR A CA 1
ATOM 4927 C C . THR A 1 625 ? 3.061 -9.581 -21.859 1.00 94.81 625 THR A C 1
ATOM 4929 O O . THR A 1 625 ? 2.357 -9.745 -20.861 1.00 94.81 625 THR A O 1
ATOM 4932 N N . ILE A 1 626 ? 4.335 -9.989 -21.904 1.00 95.62 626 ILE A N 1
ATOM 4933 C CA . ILE A 1 626 ? 5.008 -10.639 -20.769 1.00 95.62 626 ILE A CA 1
ATOM 4934 C C . ILE A 1 626 ? 5.094 -9.687 -19.569 1.00 95.62 626 ILE A C 1
ATOM 4936 O O . ILE A 1 626 ? 4.759 -10.088 -18.456 1.00 95.62 626 ILE A O 1
ATOM 4940 N N . LEU A 1 627 ? 5.474 -8.420 -19.763 1.00 95.94 627 LEU A N 1
ATOM 4941 C CA . LEU A 1 627 ? 5.516 -7.437 -18.674 1.00 95.94 627 LEU A CA 1
ATOM 4942 C C . LEU A 1 627 ? 4.133 -7.242 -18.022 1.00 95.94 627 LEU A C 1
ATOM 4944 O O . LEU A 1 627 ? 4.024 -7.219 -16.794 1.00 95.94 627 LEU A O 1
ATOM 4948 N N . VAL A 1 628 ? 3.060 -7.163 -18.817 1.00 96.06 628 VAL A N 1
ATOM 4949 C CA . VAL A 1 628 ? 1.684 -7.095 -18.290 1.00 96.06 628 VAL A CA 1
ATOM 4950 C C . VAL A 1 628 ? 1.318 -8.374 -17.530 1.00 96.06 628 VAL A C 1
ATOM 4952 O O . VAL A 1 628 ? 0.736 -8.294 -16.447 1.00 96.06 628 VAL A O 1
ATOM 4955 N N . ALA A 1 629 ? 1.689 -9.549 -18.042 1.00 96.38 629 ALA A N 1
ATOM 4956 C CA . ALA A 1 629 ? 1.450 -10.823 -17.366 1.00 96.38 629 ALA A CA 1
ATOM 4957 C C . ALA A 1 629 ? 2.189 -10.908 -16.019 1.00 96.38 629 ALA A C 1
ATOM 4959 O O . ALA A 1 629 ? 1.588 -11.307 -15.019 1.00 96.38 629 ALA A O 1
ATOM 4960 N N . ILE A 1 630 ? 3.451 -10.464 -15.959 1.00 95.94 630 ILE A N 1
ATOM 4961 C CA . ILE A 1 630 ? 4.235 -10.367 -14.718 1.00 95.94 630 ILE A CA 1
ATOM 4962 C C . ILE A 1 630 ? 3.544 -9.426 -13.726 1.00 95.94 630 ILE A C 1
ATOM 4964 O O . ILE A 1 630 ? 3.377 -9.777 -12.557 1.00 95.94 630 ILE A O 1
ATOM 4968 N N . PHE A 1 631 ? 3.094 -8.254 -14.183 1.00 95.25 631 PHE A N 1
ATOM 4969 C CA . PHE A 1 631 ? 2.376 -7.297 -13.341 1.00 95.25 631 PHE A CA 1
ATOM 4970 C C . PHE A 1 631 ? 1.107 -7.906 -12.728 1.00 95.25 631 PHE A C 1
ATOM 4972 O O . PHE A 1 631 ? 0.914 -7.845 -11.511 1.00 95.25 631 PHE A O 1
ATOM 4979 N N . VAL A 1 632 ? 0.259 -8.536 -13.548 1.00 94.69 632 VAL A N 1
ATOM 4980 C CA . VAL A 1 632 ? -0.977 -9.183 -13.083 1.00 94.69 632 VAL A CA 1
ATOM 4981 C C . VAL A 1 632 ? -0.663 -10.338 -12.128 1.00 94.69 632 VAL A C 1
ATOM 4983 O O . VAL A 1 632 ? -1.255 -10.414 -11.050 1.00 94.69 632 VAL A O 1
ATOM 4986 N N . GLY A 1 633 ? 0.304 -11.194 -12.469 1.00 95.38 633 GLY A N 1
ATOM 4987 C CA . GLY A 1 633 ? 0.731 -12.313 -11.629 1.00 95.38 633 GLY A CA 1
ATOM 4988 C C . GLY A 1 633 ? 1.217 -11.864 -10.248 1.00 95.38 633 GLY A C 1
ATOM 4989 O O . GLY A 1 633 ? 0.782 -12.404 -9.229 1.00 95.38 633 GLY A O 1
ATOM 4990 N N . LEU A 1 634 ? 2.040 -10.813 -10.186 1.00 94.62 634 LEU A N 1
ATOM 4991 C CA . LEU A 1 634 ? 2.514 -10.244 -8.922 1.00 94.62 634 LEU A CA 1
ATOM 4992 C C . LEU A 1 634 ? 1.392 -9.590 -8.104 1.00 94.62 634 LEU A C 1
ATOM 4994 O O . LEU A 1 634 ? 1.414 -9.672 -6.876 1.00 94.62 634 LEU A O 1
ATOM 4998 N N . LYS A 1 635 ? 0.384 -8.980 -8.742 1.00 93.12 635 LYS A N 1
ATOM 4999 C CA . LYS A 1 635 ? -0.798 -8.450 -8.035 1.00 93.12 635 LYS A CA 1
ATOM 5000 C C . LYS A 1 635 ? -1.648 -9.562 -7.420 1.00 93.12 635 LYS A C 1
ATOM 5002 O O . LYS A 1 635 ? -2.117 -9.405 -6.292 1.00 93.12 635 LYS A O 1
ATOM 5007 N N . VAL A 1 636 ? -1.818 -10.683 -8.122 1.00 93.56 636 VAL A N 1
ATOM 5008 C CA . VAL A 1 636 ? -2.500 -11.871 -7.582 1.00 93.56 636 VAL A CA 1
ATOM 5009 C C . VAL A 1 636 ? -1.709 -12.453 -6.410 1.00 93.56 636 VAL A C 1
ATOM 5011 O O . VAL A 1 636 ? -2.288 -12.729 -5.360 1.00 93.56 636 VAL A O 1
ATOM 5014 N N . LEU A 1 637 ? -0.384 -12.561 -6.539 1.00 94.75 637 LEU A N 1
ATOM 5015 C CA . LEU A 1 637 ? 0.482 -13.020 -5.453 1.00 94.75 637 LEU A CA 1
ATOM 5016 C C . LEU A 1 637 ? 0.389 -12.105 -4.223 1.00 94.75 637 LEU A C 1
ATOM 5018 O O . LEU A 1 637 ? 0.206 -12.595 -3.110 1.00 94.75 637 LEU A O 1
ATOM 5022 N N . LEU A 1 638 ? 0.443 -10.783 -4.419 1.00 93.19 638 LEU A N 1
ATOM 5023 C CA . LEU A 1 638 ? 0.246 -9.791 -3.358 1.00 93.19 638 LEU A CA 1
ATOM 5024 C C . LEU A 1 638 ? -1.094 -10.000 -2.647 1.00 93.19 638 LEU A C 1
ATOM 5026 O O . LEU A 1 638 ? -1.142 -9.996 -1.419 1.00 93.19 638 LEU A O 1
ATOM 5030 N N . PHE A 1 639 ? -2.174 -10.205 -3.402 1.00 91.12 639 PHE A N 1
ATOM 5031 C CA . PHE A 1 639 ? -3.486 -10.483 -2.828 1.00 91.12 639 PHE A CA 1
ATOM 5032 C C . PHE A 1 639 ? -3.479 -11.750 -1.961 1.00 91.12 639 PHE A C 1
ATOM 5034 O O . PHE A 1 639 ? -3.982 -11.714 -0.836 1.00 91.12 639 PHE A O 1
ATOM 5041 N N . CYS A 1 640 ? -2.880 -12.845 -2.440 1.00 92.06 640 CYS A N 1
ATOM 5042 C CA . CYS A 1 640 ? -2.763 -14.079 -1.664 1.00 92.06 640 CYS A CA 1
ATOM 5043 C C . CYS A 1 640 ? -1.956 -13.868 -0.376 1.00 92.06 640 CYS A C 1
ATOM 5045 O O . CYS A 1 640 ? -2.404 -14.288 0.686 1.00 92.06 640 CYS A O 1
ATOM 5047 N N . VAL A 1 641 ? -0.817 -13.173 -0.437 1.00 91.94 641 VAL A N 1
ATOM 5048 C CA . VAL A 1 641 ? 0.013 -12.890 0.748 1.00 91.94 641 VAL A CA 1
ATOM 5049 C C . VAL A 1 641 ? -0.733 -12.026 1.762 1.00 91.94 641 VAL A C 1
ATOM 5051 O O . VAL A 1 641 ? -0.760 -12.357 2.946 1.00 91.94 641 VAL A O 1
ATOM 5054 N N . VAL A 1 642 ? -1.379 -10.947 1.315 1.00 88.56 642 VAL A N 1
ATOM 5055 C CA . VAL A 1 642 ? -2.172 -10.071 2.192 1.00 88.56 642 VAL A CA 1
ATOM 5056 C C . VAL A 1 642 ? -3.314 -10.851 2.842 1.00 88.56 642 VAL A C 1
ATOM 5058 O O . VAL A 1 642 ? -3.563 -10.681 4.032 1.00 88.56 642 VAL A O 1
ATOM 5061 N N . ARG A 1 643 ? -3.976 -11.742 2.094 1.00 86.75 643 ARG A N 1
ATOM 5062 C CA . ARG A 1 643 ? -5.039 -12.605 2.621 1.00 86.75 643 ARG A CA 1
ATOM 5063 C C . ARG A 1 643 ? -4.516 -13.601 3.658 1.00 86.75 643 ARG A C 1
ATOM 5065 O O . ARG A 1 643 ? -5.152 -13.753 4.692 1.00 86.75 643 ARG A O 1
ATOM 5072 N N . LEU A 1 644 ? -3.374 -14.240 3.405 1.00 88.12 644 LEU A N 1
ATOM 5073 C CA . LEU A 1 644 ? -2.736 -15.179 4.338 1.00 88.12 644 LEU A CA 1
ATOM 5074 C C . LEU A 1 644 ? -2.265 -14.513 5.635 1.00 88.12 644 LEU A C 1
ATOM 5076 O O . LEU A 1 644 ? -2.147 -15.184 6.647 1.00 88.12 644 LEU A O 1
ATOM 5080 N N . LYS A 1 645 ? -1.957 -13.213 5.609 1.00 83.06 645 LYS A N 1
ATOM 5081 C CA . LYS A 1 645 ? -1.603 -12.443 6.812 1.00 83.06 645 LYS A CA 1
ATOM 5082 C C . LYS A 1 645 ? -2.818 -11.949 7.599 1.00 83.06 645 LYS A C 1
ATOM 5084 O O . LYS A 1 645 ? -2.639 -11.432 8.697 1.00 83.06 645 LYS A O 1
ATOM 5089 N N . ALA A 1 646 ? -4.008 -12.026 7.009 1.00 71.88 646 ALA A N 1
ATOM 5090 C CA . ALA A 1 646 ? -5.234 -11.474 7.569 1.00 71.88 646 ALA A CA 1
ATOM 5091 C C . ALA A 1 646 ? -6.190 -12.516 8.148 1.00 71.88 646 ALA A C 1
ATOM 5093 O O . ALA A 1 646 ? -7.008 -12.157 8.991 1.00 71.88 646 ALA A O 1
ATOM 5094 N N . GLY A 1 647 ? -6.122 -13.754 7.655 1.00 60.62 647 GLY A N 1
ATOM 5095 C CA . GLY A 1 647 ? -6.726 -14.920 8.299 1.00 60.62 647 GLY A CA 1
ATOM 5096 C C . GLY A 1 647 ? -5.735 -15.547 9.258 1.00 60.62 647 GLY A C 1
ATOM 5097 O O . GLY A 1 647 ? -6.210 -16.063 10.289 1.00 60.62 647 GLY A O 1
#

Sequence (647 aa):
MENLVFASRIKNTQPNFNHMDNVEHVASLLGLQACLKLKTSRLSGGQYKRVSIAQELLSKPDILILDEPTSGLDSLTCFRTVSVLRDLVNKSRAGLIPPLAIVMTIHQPQIKIFNLFHHVYTLSSMGQCVYDGRPEFLIDTVADCCKLLPPADDLNAASFIIDLASEVYGTEPIRQLTKLQRENFDFVHSEPEIASSNPASPIIHKKSGRILDNQLELYISRPNPTEKIDAFSKSRSVIEFGSDDMNEKSQSLSVPQTKSNGGSLQVSDRLKRYNNHDKNFWLHTGLLVKRLWISMWRDPLLMTTRVTFHLIIPFVFYIIYSQKSGAANACPHVEREFDFQSMASEANIKRLEVQHNELILTFENVSLFFLLLYSFSMCVLAVTALSFPLNMQILLKETSNGWYSMPRFVMAKTLADLPIELTMPMTSVAIAYTLTGQPSSYLCWRMLIVTAVMTLCSLISQTQGLLFGACFMNNVQAAVFVSQASSLPWILLSGFTTRVSELPTLLRWLSFGSIYRLGIESIVAVRYGFGMCPCDQELVNDTPAKIVGIPDQLRSVMRYYLDMYTEPSASGTNTNSTEDIFEKMASTLSRANTYGVDIVNCHDVRPFILSAREVDEDTLPTFLTILVAIFVGLKVLLFCVVRLKAG

Radius of gyration: 42.45 Å; chains: 1; bounding box: 118×47×140 Å

Foldseek 3Di:
DVVQLLLLCLLPVDPPDDSVVLLVVLCVLLVNPVVPPPDLVPDDPLSNLSVVVSSVCSNVDLEAEEEASQPPDDLVSSLSNLVSVLVVCVCCVVVVGPRYDYHYDHDQHAQSSLQSDQWDWDAAPVRFTLDTAGLVCQQVLLCVQVVDPRPPPPDRSSVVVRCVSDQVVHCVSSVRSSVLVVVVVVVCVVCVPVCVVPVHDRCVPVPVVPPPPDDDPDDDDDDDDDDDDDDDDDDDDDDDDDDDDDDDDDPDPDDDDDDDDDPDPPDDVSNVVLVPSVVQLPSLLVSLLVVLLVVCVVPCVLVVLLQVQLVVLLVVLLVVQDLALQVAQLFFDWDADDDLLVCLDPVNVVVLVVSVVSVVSPLSNLVSLLVSLVSLLLSLLLSLLLPQLVVLVVVLVCVVVSSDDLVSNLSSNLSNCLVVLLVSLLVSLVSNCNSNVHDDDPPPVLSVQLSVLSSLSNLLSNLLSNQLSLVPSVDSVSSNVVSNVVLVLLSCLQCSVPALVPDDPVSNVVNLLRSSNLSSLLNCLSRFHDCPDDDDQVSQAPHFTFGDHDDPVCSVVSNVVSVVVPDDDDDDDDPPVVVVVVVVVRVVRSCVPPLNQGRNDPNSRTRPVCSSRVRDNVCNVVSVVSSVVSSVVSSVSSSVSSVVSND